Protein AF-A0A7X9IUG0-F1 (afdb_monomer)

Solvent-accessible surface area (backbone atoms only — not comparable to full-atom values): 21467 Å² total; per-residue (Å²): 139,88,91,82,73,76,78,76,61,69,69,62,64,70,71,73,53,84,74,80,65,78,92,46,68,72,55,76,52,72,90,53,29,52,37,42,39,43,79,69,59,22,33,41,36,38,35,35,38,38,34,37,37,37,40,38,34,67,57,62,81,82,68,101,59,100,47,68,44,73,51,79,43,61,74,37,31,37,43,36,42,39,40,31,53,42,72,42,37,34,39,40,40,29,38,37,52,50,54,100,60,75,43,80,61,33,44,34,44,29,39,60,56,80,41,95,48,39,33,46,34,42,37,26,37,70,52,54,42,63,65,73,55,69,53,54,77,93,71,50,83,51,96,54,79,58,60,68,68,43,52,78,69,62,33,24,28,36,36,40,36,41,32,35,35,42,80,89,67,25,33,37,40,33,42,31,46,24,40,29,52,37,43,90,60,78,86,72,46,100,48,61,18,40,32,27,26,42,38,38,26,88,34,60,85,72,43,69,80,39,33,42,31,34,41,35,37,19,39,35,44,28,40,36,38,70,54,50,47,73,42,39,47,52,86,82,70,46,56,43,34,77,45,49,76,24,34,48,50,26,42,36,40,28,43,34,40,35,40,34,37,92,54,34,35,41,40,36,40,38,41,39,38,37,33,28,15,59,82,42,72,46,76,44,72,60,88,93,42,79,32,56,29,50,53,38,41,44,41,34,36,42,22,34,41,42,35,44,35,32,48,92,43,66,45,58,44,100,87,66,48,74,31,33,31,42,35,42,28,38,36,42,36,38,35,38,37,39,37,42,57,36,48,35,52,54,99,89,43,79,45,76,43,77,38,60,66,76,39,34,42,36,36,44,36,42,33,41,34,40,36,38,75,79,38,39,35,44,34,40,35,40,36,41,36,37,37,71,44,64,69,42,48,72,59,37,92,82,60,61,86,80,75,61,82,54,78,48,58,38,41,40,37,36,45,34,40,47,46

Mean predicted aligned error: 9.31 Å

Radius of gyration: 23.96 Å; Cα contacts (8 Å, |Δi|>4): 1110; chains: 1; bounding box: 70×52×68 Å

Sequence (419 aa):
MNRASAVLLSVTLLTAGVARADDRSVTVETDRALSWRATDGSFLWLGAWVLTDFQAFPRTETGYGASWDADFELRAAHGTVRFRWGEWVCGRLDGEFSDAAAELQDAWVEYCGLAPHLHVRAGRFRVPFGLVQQIQTPELKLQEAAMVAGNPRDFRDLGLDLHGSFWFDRVRWAVALVTGSRDIAVDVNDKPDVVGRLTFFPLLGFGPWLEGLHAGGSGGWGEGPTRHGFRGRNAADYTFLAPPTVRGVLWRAAAELEWATPWFRLAAEYQHASWDREGITDNQRIGSAMVGVSDLDPQEIWGWYVELSGHPYGEDDADGTPRDGLELAARFEHLEFGDGDRTVSTADGIEQHGPLVDSWVQAVTAGAAWYFGYGLRLSAAYQALRYGRADLASDHEDGDPDDGERWVHHVFARAQFVY

Foldseek 3Di:
DDPPPPPPPPVVVVVPDPPPPPPWDWDFDDLFWGKTATPLGKIKTKWKKWKKKKKKFADLFDDPDRDIDIDIARPWIKIKIWIDDRQFKIWIWMWTDRDPDIFTQGGKMKGRVPDQFKIKMFFKDFFPADDQLPADCVRDLDNDTAQLVFDNLLRIFGWMKIWHADPVRQKIKMKTWGQLQSGNDDPQFPGTKIKMKMKGQPCCPVDQQRRQWMKMKMKMKDFHHQFFAGFGADSVRDTLDGTDGFTGMKIKMKIKIWGDGLFKIKIKMKMKIKTFHAQDWDQDDDPNDTWTWHRWHIKIKIKMKIKMKGFPDADADPVSHGQWGKMKMKMKMKMWIKRAWIWTQDPVGTDIDGIVPTKMKIKIKIKMWTHHNSQKIKMKMKMKMWIPFPVSNVNPPPDDRPPDTDIIMMIMIMIMGGD

Secondary structure (DSSP, 8-state):
-----SSSSSSTTTTSS-----S---B---SSSEEEE-TTS-EEEEEEEEEEEEEEEE--SSSS---EEEEEEEEEEEEEEEEEETTTEEEEEEEE-SSSS-EEEEEEEEEEEEETTEEEEEEEEE-S--SGGGS-GGG-SSSS--GGG--GGGGEEEEEEEEEEETTTTEEEEEEEE-SSSSS-SSSSSS-EEEEEEEE-TTTTS-TTTTEEEEEEEEEEE---SS----EE-TTS-EEEPPPP--S-EEEEEEEEEEE-SSEEEEEEEEEEEEEEEEEEEEEEETTEEEEEEEEEEEEEEEEEEEEEEEEEEEE-TTS-EEEEEEEEEEEEEEEEEE--EEEEETTEEEEEPPEEEEEEEEEEEEEEEEETTTEEEEEEEEEEEESSGGGSTT-TT--TTS---EEEEEEEEEEEE-

Structure (mmCIF, N/CA/C/O backbone):
data_AF-A0A7X9IUG0-F1
#
_entry.id   AF-A0A7X9IUG0-F1
#
loop_
_atom_site.group_PDB
_atom_site.id
_atom_site.type_symbol
_atom_site.label_atom_id
_atom_site.label_alt_id
_atom_site.label_comp_id
_atom_site.label_asym_id
_atom_site.label_entity_id
_atom_site.label_seq_id
_atom_site.pdbx_PDB_ins_code
_atom_site.Cartn_x
_atom_site.Cartn_y
_atom_site.Cartn_z
_atom_site.occupancy
_atom_site.B_iso_or_equiv
_atom_site.auth_seq_id
_atom_site.auth_comp_id
_atom_site.auth_asym_id
_atom_site.auth_atom_id
_atom_site.pdbx_PDB_model_num
ATOM 1 N N . MET A 1 1 ? -22.287 32.409 -10.005 1.00 33.31 1 MET A N 1
ATOM 2 C CA . MET A 1 1 ? -22.911 32.160 -8.689 1.00 33.31 1 MET A CA 1
ATOM 3 C C . MET A 1 1 ? -23.843 30.963 -8.794 1.00 33.31 1 MET A C 1
ATOM 5 O O . MET A 1 1 ? -24.707 30.953 -9.658 1.00 33.31 1 MET A O 1
ATOM 9 N N . ASN A 1 2 ? -23.628 30.009 -7.886 1.00 31.42 2 ASN A N 1
ATOM 10 C CA . ASN A 1 2 ? -24.550 28.988 -7.372 1.00 31.42 2 ASN A CA 1
ATOM 11 C C . ASN A 1 2 ? -24.809 27.709 -8.192 1.00 31.42 2 ASN A C 1
ATOM 13 O O . ASN A 1 2 ? -25.860 27.523 -8.795 1.00 31.42 2 ASN A O 1
ATOM 17 N N . ARG A 1 3 ? -23.878 26.756 -8.036 1.00 30.77 3 ARG A N 1
ATOM 18 C CA . ARG A 1 3 ? -24.140 25.302 -7.989 1.00 30.77 3 ARG A CA 1
ATOM 19 C C . ARG A 1 3 ? -23.452 24.662 -6.768 1.00 30.77 3 ARG A C 1
ATOM 21 O O . ARG A 1 3 ? -22.799 23.638 -6.881 1.00 30.77 3 ARG A O 1
ATOM 28 N N . ALA A 1 4 ? -23.585 25.292 -5.599 1.00 30.00 4 ALA A N 1
ATOM 29 C CA . ALA A 1 4 ? -22.998 24.823 -4.335 1.00 30.00 4 ALA A CA 1
ATOM 30 C C . ALA A 1 4 ? -24.059 24.411 -3.291 1.00 30.00 4 ALA A C 1
ATOM 32 O O . ALA A 1 4 ? -23.781 24.372 -2.100 1.00 30.00 4 ALA A O 1
ATOM 33 N N . SER A 1 5 ? -25.294 24.117 -3.713 1.00 29.77 5 SER A N 1
ATOM 34 C CA . SER A 1 5 ? -26.416 23.870 -2.786 1.00 29.77 5 SER A CA 1
ATOM 35 C C . SER A 1 5 ? -26.992 22.451 -2.849 1.00 29.77 5 SER A C 1
ATOM 37 O O . SER A 1 5 ? -28.039 22.203 -2.267 1.00 29.77 5 SER A O 1
ATOM 39 N N . ALA A 1 6 ? -26.327 21.510 -3.528 1.00 30.81 6 ALA A N 1
ATOM 40 C CA . ALA A 1 6 ? -26.837 20.143 -3.693 1.00 30.81 6 ALA A CA 1
ATOM 41 C C . ALA A 1 6 ? -26.289 19.125 -2.672 1.00 30.81 6 ALA A C 1
ATOM 43 O O . ALA A 1 6 ? -26.840 18.037 -2.566 1.00 30.81 6 ALA A O 1
ATOM 44 N N . VAL A 1 7 ? -25.257 19.466 -1.889 1.00 31.94 7 VAL A N 1
ATOM 45 C CA . VAL A 1 7 ? -24.633 18.518 -0.938 1.00 31.94 7 VAL A CA 1
ATOM 46 C C . VAL A 1 7 ? -25.237 18.609 0.474 1.00 31.94 7 VAL A C 1
ATOM 48 O O . VAL A 1 7 ? -25.218 17.638 1.218 1.00 31.94 7 VAL A O 1
ATOM 51 N N . LEU A 1 8 ? -25.890 19.720 0.829 1.00 28.58 8 LEU A N 1
ATOM 52 C CA . LEU A 1 8 ? -26.483 19.906 2.164 1.00 28.58 8 LEU A CA 1
ATOM 53 C C . LEU A 1 8 ? -27.949 19.459 2.299 1.00 28.58 8 LEU A C 1
ATOM 55 O O . LEU A 1 8 ? -28.466 19.441 3.412 1.00 28.58 8 LEU A O 1
ATOM 59 N N . LEU A 1 9 ? -28.631 19.076 1.211 1.00 27.20 9 LEU A N 1
ATOM 60 C CA . LEU A 1 9 ? -30.065 18.742 1.260 1.00 27.20 9 LEU A CA 1
ATOM 61 C C . LEU A 1 9 ? -30.375 17.246 1.455 1.00 27.20 9 LEU A C 1
ATOM 63 O O . LEU A 1 9 ? -31.524 16.892 1.709 1.00 27.20 9 LEU A O 1
ATOM 67 N N . SER A 1 10 ? -29.374 16.367 1.374 1.00 30.67 10 SER A N 1
ATOM 68 C CA . SER A 1 10 ? -29.579 14.910 1.455 1.00 30.67 10 SER A CA 1
ATOM 69 C C . SER A 1 10 ? -29.525 14.359 2.885 1.00 30.67 10 SER A C 1
ATOM 71 O O . SER A 1 10 ? -30.037 13.274 3.139 1.00 30.67 10 SER A O 1
ATOM 73 N N . VAL A 1 11 ? -28.964 15.109 3.841 1.00 35.16 11 VAL A N 1
ATOM 74 C CA . VAL A 1 11 ? -28.845 14.667 5.245 1.00 35.16 11 VAL A CA 1
ATOM 75 C C . VAL A 1 11 ? -30.119 14.972 6.048 1.00 35.16 11 VAL A C 1
ATOM 77 O O . VAL A 1 11 ? -30.485 14.224 6.949 1.00 35.16 11 VAL A O 1
ATOM 80 N N . THR A 1 12 ? -30.878 16.010 5.682 1.00 34.19 12 THR A N 1
ATOM 81 C CA . THR A 1 12 ? -32.117 16.385 6.394 1.00 34.19 12 THR A CA 1
ATOM 82 C C . THR A 1 12 ? -33.321 15.506 6.027 1.00 34.19 12 THR A C 1
ATOM 84 O O . THR A 1 12 ? -34.292 15.433 6.776 1.00 34.19 12 THR A O 1
ATOM 87 N N . LEU A 1 13 ? -33.278 14.793 4.897 1.00 30.83 13 LEU A N 1
ATOM 88 C CA . LEU A 1 13 ? -34.379 13.922 4.463 1.00 30.83 13 LEU A CA 1
ATOM 89 C C . LEU A 1 13 ? -34.353 12.522 5.101 1.00 30.83 13 LEU A C 1
ATOM 91 O O . LEU A 1 13 ? -35.375 11.841 5.082 1.00 30.83 13 LEU A O 1
ATOM 95 N N . LEU A 1 14 ? -33.248 12.127 5.742 1.00 35.31 14 LEU A N 1
ATOM 96 C CA . LEU A 1 14 ? -33.167 10.894 6.538 1.00 35.31 14 LEU A CA 1
ATOM 97 C C . LEU A 1 14 ? -33.659 11.064 7.986 1.00 35.31 14 LEU A C 1
ATOM 99 O O . LEU A 1 14 ? -33.952 10.070 8.641 1.00 35.31 14 LEU A O 1
ATOM 103 N N . THR A 1 15 ? -33.820 12.297 8.479 1.00 41.28 15 THR A N 1
ATOM 104 C CA . THR A 1 15 ? -34.295 12.569 9.851 1.00 41.28 15 THR A CA 1
ATOM 105 C C . THR A 1 15 ? -35.774 12.959 9.937 1.00 41.28 15 THR A C 1
ATOM 107 O O . THR A 1 15 ? -36.343 12.949 11.026 1.00 41.28 15 THR A O 1
ATOM 110 N N . ALA A 1 16 ? -36.435 13.256 8.811 1.00 35.69 16 ALA A N 1
ATOM 111 C CA . ALA A 1 16 ? -37.854 13.638 8.782 1.00 35.69 16 ALA A CA 1
ATOM 112 C C . ALA A 1 16 ? -38.827 12.457 8.575 1.00 35.69 16 ALA A C 1
ATOM 114 O O . ALA A 1 16 ? -40.043 12.623 8.689 1.00 35.69 16 ALA A O 1
ATOM 115 N N . GLY A 1 17 ? -38.314 11.258 8.289 1.00 37.06 17 GLY A N 1
ATOM 116 C CA . GLY A 1 17 ? -39.094 10.025 8.291 1.00 37.06 17 GLY A CA 1
ATOM 117 C C . GLY A 1 17 ? -39.041 9.396 9.674 1.00 37.06 17 GLY A C 1
ATOM 118 O O . GLY A 1 17 ? -37.979 8.972 10.109 1.00 37.06 17 GLY A O 1
ATOM 119 N N . VAL A 1 18 ? -40.180 9.344 10.365 1.00 43.16 18 VAL A N 1
ATOM 120 C CA . VAL A 1 18 ? -40.354 8.656 11.649 1.00 43.16 18 VAL A CA 1
ATOM 121 C C . VAL A 1 18 ? -39.809 7.231 11.535 1.00 43.16 18 VAL A C 1
ATOM 123 O O . VAL A 1 18 ? -40.489 6.334 11.036 1.00 43.16 18 VAL A O 1
ATOM 126 N N . ALA A 1 19 ? -38.583 7.016 12.011 1.00 41.38 19 ALA A N 1
ATOM 127 C CA . ALA A 1 19 ? -38.103 5.691 12.336 1.00 41.38 19 ALA A CA 1
ATOM 128 C C . ALA A 1 19 ? -39.001 5.190 13.469 1.00 41.38 19 ALA A C 1
ATOM 130 O O . ALA A 1 19 ? -38.838 5.564 14.631 1.00 41.38 19 ALA A O 1
ATOM 131 N N . ARG A 1 20 ? -39.997 4.363 13.134 1.00 44.31 20 ARG A N 1
ATOM 132 C CA . ARG A 1 20 ? -40.535 3.415 14.106 1.00 44.31 20 ARG A CA 1
ATOM 133 C C . ARG A 1 20 ? -39.400 2.443 14.399 1.00 44.31 20 ARG A C 1
ATOM 135 O O . ARG A 1 20 ? -39.233 1.446 13.706 1.00 44.31 20 ARG A O 1
ATOM 142 N N . ALA A 1 21 ? -38.566 2.819 15.360 1.00 47.53 21 ALA A N 1
ATOM 143 C CA . ALA A 1 21 ? -37.611 1.930 15.981 1.00 47.53 21 ALA A CA 1
ATOM 144 C C . ALA A 1 21 ? -38.420 0.903 16.779 1.00 47.53 21 ALA A C 1
ATOM 146 O O . ALA A 1 21 ? -38.705 1.106 17.956 1.00 47.53 21 ALA A O 1
ATOM 147 N N . ASP A 1 22 ? -38.851 -0.168 16.114 1.00 52.69 22 ASP A N 1
ATOM 148 C CA . ASP A 1 22 ? -39.214 -1.384 16.827 1.00 52.69 22 ASP A CA 1
ATOM 149 C C . ASP A 1 22 ? -37.917 -1.930 17.458 1.00 52.69 22 ASP A C 1
ATOM 151 O O . ASP A 1 22 ? -36.982 -2.345 16.772 1.00 52.69 22 ASP A O 1
ATOM 155 N N . ASP A 1 23 ? -37.845 -1.820 18.785 1.00 44.69 23 ASP A N 1
ATOM 156 C CA . ASP A 1 23 ? -36.951 -2.517 19.725 1.00 44.69 23 ASP A CA 1
ATOM 157 C C . ASP A 1 23 ? -35.418 -2.418 19.572 1.00 44.69 23 ASP A C 1
ATOM 159 O O . ASP A 1 23 ? -34.681 -3.145 20.243 1.00 44.69 23 ASP A O 1
ATOM 163 N N . ARG A 1 24 ? -34.877 -1.505 18.755 1.00 55.19 24 ARG A N 1
ATOM 164 C CA . ARG A 1 24 ? -33.415 -1.351 18.600 1.00 55.19 24 ARG A CA 1
ATOM 165 C C . ARG A 1 24 ? -32.966 0.080 18.870 1.00 55.19 24 ARG A C 1
ATOM 167 O O . ARG A 1 24 ? -33.359 1.001 18.161 1.00 55.19 24 ARG A O 1
ATOM 174 N N . SER A 1 25 ? -32.128 0.271 19.892 1.00 58.19 25 SER A N 1
ATOM 175 C CA . SER A 1 25 ? -31.470 1.556 20.145 1.00 58.19 25 SER A CA 1
ATOM 176 C C . SER A 1 25 ? -30.520 1.875 18.994 1.00 58.19 25 SER A C 1
ATOM 178 O O . SER A 1 25 ? -29.662 1.055 18.667 1.00 58.19 25 SER A O 1
ATOM 180 N N . VAL A 1 26 ? -30.677 3.057 18.404 1.00 60.25 26 VAL A N 1
ATOM 181 C CA . VAL A 1 26 ? -29.846 3.563 17.310 1.00 60.25 26 VAL A CA 1
ATOM 182 C C . VAL A 1 26 ? -29.011 4.727 17.829 1.00 60.25 26 VAL A C 1
ATOM 184 O O . VAL A 1 26 ? -29.572 5.703 18.325 1.00 60.25 26 VAL A O 1
ATOM 187 N N . THR A 1 27 ? -27.690 4.641 17.676 1.00 66.38 27 THR A N 1
ATOM 188 C CA . THR A 1 27 ? -26.772 5.775 17.862 1.00 66.38 27 THR A CA 1
ATOM 189 C C . THR A 1 27 ? -26.334 6.278 16.492 1.00 66.38 27 THR A C 1
ATOM 191 O O . THR A 1 27 ? -25.976 5.467 15.636 1.00 66.38 27 THR A O 1
ATOM 194 N N . VAL A 1 28 ? -26.381 7.597 16.294 1.00 66.06 28 VAL A N 1
ATOM 195 C CA . VAL A 1 28 ? -25.828 8.280 15.121 1.00 66.06 28 VAL A CA 1
ATOM 196 C C . VAL A 1 28 ? -24.681 9.160 15.602 1.00 66.06 28 VAL A C 1
ATOM 198 O O . VAL A 1 28 ? -24.906 10.067 16.400 1.00 66.06 28 VAL A O 1
ATOM 201 N N . GLU A 1 29 ? -23.469 8.881 15.135 1.00 70.06 29 GLU A N 1
ATOM 202 C CA . GLU A 1 29 ? -22.291 9.732 15.342 1.00 70.06 29 GLU A CA 1
ATOM 203 C C . GLU A 1 29 ? -22.017 10.478 14.034 1.00 70.06 29 GLU A C 1
ATOM 205 O O . GLU A 1 29 ? -22.180 9.882 12.969 1.00 70.06 29 GLU A O 1
ATOM 210 N N . THR A 1 30 ? -21.678 11.772 14.112 1.00 63.16 30 THR A N 1
ATOM 211 C CA . THR A 1 30 ? -21.561 12.664 12.938 1.00 63.16 30 THR A CA 1
ATOM 212 C C . THR A 1 30 ? -20.228 13.400 12.822 1.00 63.16 30 THR A C 1
ATOM 214 O O . THR A 1 30 ? -20.029 14.132 11.858 1.00 63.16 30 THR A O 1
ATOM 217 N N . ASP A 1 31 ? -19.327 13.260 13.794 1.00 64.62 31 ASP A N 1
ATOM 218 C CA . ASP A 1 31 ? -18.1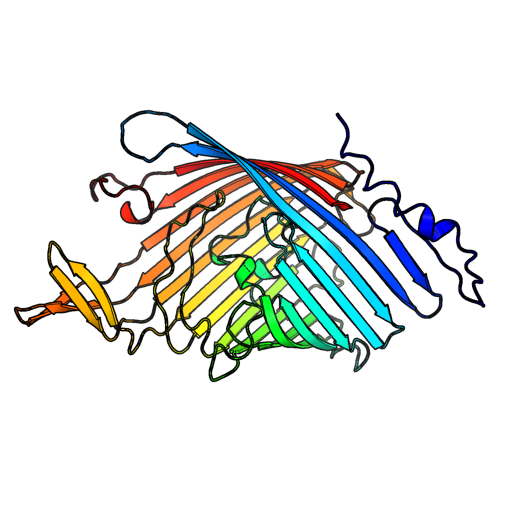66 14.154 13.893 1.00 64.62 31 ASP A CA 1
ATOM 219 C C . ASP A 1 31 ? -17.095 13.864 12.825 1.00 64.62 31 ASP A C 1
ATOM 221 O O . ASP A 1 31 ? -16.371 14.775 12.428 1.00 64.62 31 ASP A O 1
ATOM 225 N N . ARG A 1 32 ? -17.014 12.614 12.341 1.00 69.94 32 ARG A N 1
ATOM 226 C CA . ARG A 1 32 ? -16.059 12.146 11.310 1.00 69.94 32 ARG A CA 1
ATOM 227 C C . ARG A 1 32 ? -16.578 10.963 10.478 1.00 69.94 32 ARG A C 1
ATOM 229 O O . ARG A 1 32 ? -15.781 10.163 10.002 1.00 69.94 32 ARG A O 1
ATOM 236 N N . ALA A 1 33 ? -17.889 10.748 10.469 1.00 80.25 33 ALA A N 1
ATOM 237 C CA . ALA A 1 33 ? -18.576 9.739 9.663 1.00 80.25 33 ALA A CA 1
ATOM 238 C C . ALA A 1 33 ? -20.076 9.871 9.888 1.00 80.25 33 ALA A C 1
ATOM 240 O O . ALA A 1 33 ? -20.492 10.468 10.873 1.00 80.25 33 ALA A O 1
ATOM 241 N N . LEU A 1 34 ? -20.887 9.237 9.046 1.00 88.69 34 LEU A N 1
ATOM 242 C CA . LEU A 1 34 ? -22.257 8.877 9.393 1.00 88.69 34 LEU A CA 1
ATOM 243 C C . LEU A 1 34 ? -22.287 7.393 9.762 1.00 88.69 34 LEU A C 1
ATOM 245 O O . LEU A 1 34 ? -22.091 6.529 8.906 1.00 88.69 34 LEU A O 1
ATOM 249 N N . SER A 1 35 ? -22.548 7.088 11.031 1.00 88.69 35 SER A N 1
ATOM 250 C CA . SER A 1 35 ? -22.667 5.708 11.504 1.00 88.69 35 SER A CA 1
ATOM 251 C C . SER A 1 35 ? -24.069 5.384 12.023 1.00 88.69 35 SER A C 1
ATOM 253 O O . SER A 1 35 ? -24.797 6.236 12.526 1.00 88.69 35 SER A O 1
ATOM 255 N N . TRP A 1 36 ? -24.458 4.123 11.867 1.00 89.19 36 TRP A N 1
ATOM 256 C CA . TRP A 1 36 ? -25.652 3.515 12.439 1.00 89.19 36 TRP A CA 1
ATOM 257 C C . TRP A 1 36 ? -25.237 2.206 13.098 1.00 89.19 36 TRP A C 1
ATOM 259 O O . TRP A 1 36 ? -24.526 1.407 12.488 1.00 89.19 36 TRP A O 1
ATOM 269 N N . ARG A 1 37 ? -25.688 1.960 14.328 1.00 89.12 37 ARG A N 1
ATOM 270 C CA . ARG A 1 37 ? -25.423 0.710 15.051 1.00 89.12 37 ARG A CA 1
ATOM 271 C C . ARG A 1 37 ? -26.692 0.202 15.725 1.00 89.12 37 ARG A C 1
ATOM 273 O O . ARG A 1 37 ? -27.420 0.981 16.334 1.00 89.12 37 ARG A O 1
ATOM 280 N N . ALA A 1 38 ? -26.929 -1.102 15.618 1.00 87.12 38 ALA A N 1
ATOM 281 C CA . ALA A 1 38 ? -28.010 -1.823 16.279 1.00 87.12 38 ALA A CA 1
ATOM 282 C C . ALA A 1 38 ? -27.506 -2.607 17.503 1.00 87.12 38 ALA A C 1
ATOM 284 O O . ALA A 1 38 ? -26.314 -2.872 17.657 1.00 87.12 38 ALA A O 1
ATOM 285 N N . THR A 1 39 ? -28.437 -3.026 18.364 1.00 86.00 39 THR A N 1
ATOM 286 C CA . THR A 1 39 ? -28.158 -3.810 19.583 1.00 86.00 39 THR A CA 1
ATOM 287 C C . THR A 1 39 ? -27.639 -5.223 19.315 1.00 86.00 39 THR A C 1
ATOM 289 O O . THR A 1 39 ? -26.983 -5.796 20.177 1.00 86.00 39 THR A O 1
ATOM 292 N N . ASP A 1 40 ? -27.900 -5.781 18.132 1.00 86.56 40 ASP A N 1
ATOM 293 C CA . ASP A 1 40 ? -27.434 -7.110 17.712 1.00 86.56 40 ASP A CA 1
ATOM 294 C C . ASP A 1 40 ? -26.015 -7.101 17.115 1.00 86.56 40 ASP A C 1
ATOM 296 O O . ASP A 1 40 ? -25.578 -8.094 16.539 1.00 86.56 40 ASP A O 1
ATOM 300 N N . GLY A 1 41 ? -25.301 -5.975 17.220 1.00 86.44 41 GLY A N 1
ATOM 301 C CA . GLY A 1 41 ? -23.951 -5.808 16.683 1.00 86.44 41 GLY A CA 1
ATOM 302 C C . GLY A 1 41 ? -23.900 -5.413 15.206 1.00 86.44 41 GLY A C 1
ATOM 303 O O . GLY A 1 41 ? -22.815 -5.122 14.698 1.00 86.44 41 GLY A O 1
ATOM 304 N N . SER A 1 42 ? -25.044 -5.344 14.515 1.00 91.62 42 SER A N 1
ATOM 305 C CA . SER A 1 42 ? -25.084 -4.830 13.145 1.00 91.62 42 SER A CA 1
ATOM 306 C C . SER A 1 42 ? -24.708 -3.351 13.113 1.00 91.62 42 SER A C 1
ATOM 308 O O . SER A 1 42 ? -25.116 -2.576 13.982 1.00 91.62 42 SER A O 1
ATOM 310 N N . PHE A 1 43 ? -23.953 -2.939 12.097 1.00 92.94 43 PHE A N 1
ATOM 311 C CA . PHE A 1 43 ? -23.642 -1.532 11.882 1.00 92.94 43 PHE A CA 1
ATOM 312 C C . PHE A 1 43 ? -23.529 -1.185 10.400 1.00 92.94 43 PHE A C 1
ATOM 314 O O . PHE A 1 43 ? -23.263 -2.038 9.554 1.00 92.94 43 PHE A O 1
ATOM 321 N N . LEU A 1 44 ? -23.698 0.097 10.112 1.00 94.06 44 LEU A N 1
ATOM 322 C CA . LEU A 1 44 ? -23.397 0.740 8.844 1.00 94.06 44 LEU A CA 1
ATOM 323 C C . LEU A 1 44 ? -22.544 1.964 9.159 1.00 94.06 44 LEU A C 1
ATOM 325 O O . LEU A 1 44 ? -22.818 2.690 10.110 1.00 94.06 44 LEU A O 1
ATOM 329 N N . TRP A 1 45 ? -21.500 2.180 8.381 1.00 93.56 45 TRP A N 1
ATOM 330 C CA . TRP A 1 45 ? -20.603 3.312 8.517 1.00 93.56 45 TRP A CA 1
ATOM 331 C C . TRP A 1 45 ? -20.336 3.881 7.132 1.00 93.56 45 TRP A C 1
ATOM 333 O O . TRP A 1 45 ? -20.018 3.142 6.200 1.00 93.56 45 TRP A O 1
ATOM 343 N N . LEU A 1 46 ? -20.494 5.188 7.011 1.00 94.75 46 LEU A N 1
ATOM 344 C CA . LEU A 1 46 ? -20.253 5.963 5.810 1.00 94.75 46 LEU A CA 1
ATOM 345 C C . LEU A 1 46 ? -19.205 7.007 6.160 1.00 94.75 46 LEU A C 1
ATOM 347 O O . LEU A 1 46 ? -19.422 7.792 7.080 1.00 94.75 46 LEU A O 1
ATOM 351 N N . GLY A 1 47 ? -18.103 7.014 5.431 1.00 93.12 47 GLY A N 1
ATOM 352 C CA . GLY A 1 47 ? -17.072 8.031 5.574 1.00 93.12 47 GLY A CA 1
ATOM 353 C C . GLY A 1 47 ? -16.462 8.377 4.232 1.00 93.12 47 GLY A C 1
ATOM 354 O O . GLY A 1 47 ? -16.791 7.783 3.200 1.00 93.12 47 GLY A O 1
ATOM 355 N N . ALA A 1 48 ? -15.590 9.364 4.247 1.00 94.19 48 ALA A N 1
ATOM 356 C CA . ALA A 1 48 ? -14.929 9.885 3.072 1.00 94.19 48 ALA A CA 1
ATOM 357 C C . ALA A 1 48 ? -13.567 10.456 3.449 1.00 94.19 48 ALA A C 1
ATOM 359 O O . ALA A 1 48 ? -13.305 10.800 4.597 1.00 94.19 48 ALA A O 1
ATOM 360 N N . TRP A 1 49 ? -12.690 10.603 2.472 1.00 94.50 49 TRP A N 1
ATOM 361 C CA . TRP A 1 49 ? -11.482 11.389 2.668 1.00 94.50 49 TRP A CA 1
ATOM 362 C C . TRP A 1 49 ? -11.022 11.997 1.354 1.00 94.50 49 TRP A C 1
ATOM 364 O O . TRP A 1 49 ? -11.306 11.480 0.278 1.00 94.50 49 TRP A O 1
ATOM 374 N N . VAL A 1 50 ? -10.340 13.131 1.447 1.00 96.56 50 VAL A N 1
ATOM 375 C CA . VAL A 1 50 ? -9.858 13.897 0.297 1.00 96.56 50 VAL A CA 1
ATOM 376 C C . VAL A 1 50 ? -8.412 14.289 0.540 1.00 96.56 50 VAL A C 1
ATOM 378 O O . VAL A 1 50 ? -8.083 14.772 1.623 1.00 96.56 50 VAL A O 1
ATOM 381 N N . LEU A 1 51 ? -7.566 14.101 -0.470 1.00 96.12 51 LEU A N 1
ATOM 382 C CA . LEU A 1 51 ? -6.174 14.531 -0.502 1.00 96.12 51 LEU A CA 1
ATOM 383 C C . LEU A 1 51 ? -5.991 15.514 -1.653 1.00 96.12 51 LEU A C 1
ATOM 385 O O . LEU A 1 51 ? -6.317 15.207 -2.799 1.00 96.12 51 LEU A O 1
ATOM 389 N N . THR A 1 52 ? -5.441 16.680 -1.349 1.00 96.94 52 THR A N 1
ATOM 390 C CA . THR A 1 52 ? -5.006 17.649 -2.356 1.00 96.94 52 THR A CA 1
ATOM 391 C C . THR A 1 52 ? -3.528 17.920 -2.183 1.00 96.94 52 THR A C 1
ATOM 393 O O . THR A 1 52 ? -3.101 18.260 -1.072 1.00 96.94 52 THR A O 1
ATOM 396 N N . ASP A 1 53 ? -2.795 17.843 -3.282 1.00 95.56 53 ASP A N 1
ATOM 397 C CA . ASP A 1 53 ? -1.349 17.957 -3.302 1.00 95.56 53 ASP A CA 1
ATOM 398 C C . ASP A 1 53 ? -0.907 19.210 -4.038 1.00 95.56 53 ASP A C 1
ATOM 400 O O . ASP A 1 53 ? -1.511 19.649 -5.016 1.00 95.56 53 ASP A O 1
ATOM 404 N N . PHE A 1 54 ? 0.174 19.775 -3.529 1.00 95.88 54 PHE A N 1
ATOM 405 C CA . PHE A 1 54 ? 1.047 20.694 -4.220 1.00 95.88 54 PHE A CA 1
ATOM 406 C C . PHE A 1 54 ? 2.411 20.025 -4.336 1.00 95.88 54 PHE A C 1
ATOM 408 O O . PHE A 1 54 ? 2.967 19.572 -3.332 1.00 95.88 54 PHE A O 1
ATOM 415 N N . GLN A 1 55 ? 2.969 20.009 -5.537 1.00 92.31 55 GLN A N 1
ATOM 416 C CA . GLN A 1 55 ? 4.301 19.481 -5.797 1.00 92.31 55 GLN A CA 1
ATOM 417 C C . GLN A 1 55 ? 5.129 20.510 -6.552 1.00 92.31 55 GLN A C 1
ATOM 419 O O . GLN A 1 55 ? 4.611 21.207 -7.417 1.00 92.31 55 GLN A O 1
ATOM 424 N N . ALA A 1 56 ? 6.413 20.604 -6.219 1.00 91.19 56 ALA A N 1
ATOM 425 C CA . ALA A 1 56 ? 7.381 21.414 -6.939 1.00 91.19 56 ALA A CA 1
ATOM 426 C C . ALA A 1 56 ? 8.646 20.593 -7.198 1.00 91.19 56 ALA A C 1
ATOM 428 O O . ALA A 1 56 ? 9.197 19.980 -6.277 1.00 91.19 56 ALA A O 1
ATOM 429 N N . PHE A 1 57 ? 9.110 20.596 -8.444 1.00 86.00 57 PHE A N 1
ATOM 430 C CA . PHE A 1 57 ? 10.247 19.801 -8.906 1.00 86.00 57 PHE A CA 1
ATOM 431 C C . PHE A 1 57 ? 11.014 20.546 -10.014 1.00 86.00 57 PHE A C 1
ATOM 433 O O . PHE A 1 57 ? 10.456 21.430 -10.667 1.00 86.00 57 PHE A O 1
ATOM 440 N N . PRO A 1 58 ? 12.316 20.277 -10.208 1.00 78.88 58 PRO A N 1
ATOM 441 C CA . PRO A 1 58 ? 13.100 20.911 -11.260 1.00 78.88 58 PRO A CA 1
ATOM 442 C C . PRO A 1 58 ? 12.575 20.513 -12.644 1.00 78.88 58 PRO A C 1
ATOM 444 O O . PRO A 1 58 ? 12.317 19.339 -12.892 1.00 78.88 58 PRO A O 1
ATOM 447 N N . ARG A 1 59 ? 12.469 21.490 -13.550 1.00 69.00 59 ARG A N 1
ATOM 448 C CA . ARG A 1 59 ? 12.107 21.256 -14.953 1.00 69.00 59 ARG A CA 1
ATOM 449 C C . ARG A 1 59 ? 13.265 20.566 -15.681 1.00 69.00 59 ARG A C 1
ATOM 451 O O . ARG A 1 59 ? 14.377 21.095 -15.696 1.00 69.00 59 ARG A O 1
ATOM 458 N N . THR A 1 60 ? 13.003 19.419 -16.299 1.00 59.78 60 THR A N 1
ATOM 459 C CA . THR A 1 60 ? 14.001 18.567 -16.980 1.00 59.78 60 THR A CA 1
ATOM 460 C C . THR A 1 60 ? 13.941 18.639 -18.508 1.00 59.78 60 THR A C 1
ATOM 462 O O . THR A 1 60 ? 14.908 18.266 -19.171 1.00 59.78 60 THR A O 1
ATOM 465 N N . GLU A 1 61 ? 12.871 19.199 -19.078 1.00 48.28 61 GLU A N 1
ATOM 466 C CA . GLU A 1 61 ? 12.692 19.340 -20.525 1.00 48.28 61 GLU A CA 1
ATOM 467 C C . GLU A 1 61 ? 13.590 20.453 -21.110 1.00 48.28 61 GLU A C 1
ATOM 469 O O . GLU A 1 61 ? 13.228 21.628 -21.170 1.00 48.28 61 GLU A O 1
ATOM 474 N N . THR A 1 62 ? 14.771 20.082 -21.608 1.00 43.19 62 THR A N 1
ATOM 475 C CA . THR A 1 62 ? 15.563 20.843 -22.599 1.00 43.19 62 THR A CA 1
ATOM 476 C C . THR A 1 62 ? 15.969 22.281 -22.222 1.00 43.19 62 THR A C 1
ATOM 478 O O . THR A 1 62 ? 15.432 23.272 -22.715 1.00 43.19 62 THR A O 1
ATOM 481 N N . GLY A 1 63 ? 17.034 22.423 -21.433 1.00 37.16 63 GLY A N 1
ATOM 482 C CA . GLY A 1 63 ? 17.818 23.660 -21.415 1.00 37.16 63 GLY A CA 1
ATOM 483 C C . GLY A 1 63 ? 18.299 24.064 -20.034 1.00 37.16 63 GLY A C 1
ATOM 484 O O . GLY A 1 63 ? 17.521 24.199 -19.099 1.00 37.16 63 GLY A O 1
ATOM 485 N N . TYR A 1 64 ? 19.605 24.303 -19.939 1.00 37.28 64 TYR A N 1
ATOM 486 C CA . TYR A 1 64 ? 20.293 24.865 -18.782 1.00 37.28 64 TYR A CA 1
ATOM 487 C C . TYR A 1 64 ? 19.547 26.079 -18.195 1.00 37.28 64 TYR A C 1
ATOM 489 O O . TYR A 1 64 ? 19.716 27.215 -18.638 1.00 37.28 64 TYR A O 1
ATOM 497 N N . GLY A 1 65 ? 18.744 25.830 -17.162 1.00 47.97 65 GLY A N 1
ATOM 498 C CA . GLY A 1 65 ? 18.040 26.832 -16.379 1.00 47.97 65 GLY A CA 1
ATOM 499 C C . GLY A 1 65 ? 17.541 26.219 -15.074 1.00 47.97 65 GLY A C 1
ATOM 500 O O . GLY A 1 65 ? 16.934 25.157 -15.073 1.00 47.97 65 GLY A O 1
ATOM 501 N N . ALA A 1 66 ? 17.797 26.886 -13.948 1.00 58.56 66 ALA A N 1
ATOM 502 C CA . ALA A 1 66 ? 17.298 26.495 -12.628 1.00 58.56 66 ALA A CA 1
ATOM 503 C C . ALA A 1 66 ? 15.802 26.842 -12.467 1.00 58.56 66 ALA A C 1
ATOM 505 O O . ALA A 1 66 ? 15.425 27.586 -11.560 1.00 58.56 66 ALA A O 1
ATOM 506 N N . SER A 1 67 ? 14.953 26.388 -13.390 1.00 71.44 67 SER A N 1
ATOM 507 C CA . SER A 1 67 ? 13.501 26.565 -13.308 1.00 71.44 67 SER A CA 1
ATOM 508 C C . SER A 1 67 ? 12.847 25.379 -12.607 1.00 71.44 67 SER A C 1
ATOM 510 O O . SER A 1 67 ? 13.243 24.234 -12.806 1.00 71.44 67 SER A O 1
ATOM 512 N N . TRP A 1 68 ? 11.838 25.675 -11.795 1.00 82.25 68 TRP A N 1
ATOM 513 C CA . TRP A 1 68 ? 10.997 24.691 -11.123 1.00 82.25 68 TRP A CA 1
ATOM 514 C C . TRP A 1 68 ? 9.632 24.671 -11.803 1.00 82.25 68 TRP A C 1
ATOM 516 O O . TRP A 1 68 ? 9.079 25.741 -12.071 1.00 82.25 68 TRP A O 1
ATOM 526 N N . ASP A 1 69 ? 9.103 23.480 -12.047 1.00 84.62 69 ASP A N 1
ATOM 527 C CA . ASP A 1 69 ? 7.686 23.277 -12.317 1.00 84.62 69 ASP A CA 1
ATOM 528 C C . ASP A 1 69 ? 6.945 23.067 -10.996 1.00 84.62 69 ASP A C 1
ATOM 530 O O . ASP A 1 69 ? 7.533 22.703 -9.969 1.00 84.62 69 ASP A O 1
ATOM 534 N N . ALA A 1 70 ? 5.654 23.385 -11.007 1.00 89.81 70 ALA A N 1
ATOM 535 C CA . ALA A 1 70 ? 4.801 23.216 -9.851 1.00 89.81 70 ALA A CA 1
ATOM 536 C C . ALA A 1 70 ? 3.386 22.840 -10.275 1.00 89.81 70 ALA A C 1
ATOM 538 O O . ALA A 1 70 ? 2.780 23.544 -11.086 1.00 89.81 70 ALA A O 1
ATOM 539 N N . ASP A 1 71 ? 2.852 21.796 -9.649 1.00 89.88 71 ASP A N 1
ATOM 540 C CA . ASP A 1 71 ? 1.516 21.283 -9.926 1.00 89.88 71 ASP A CA 1
ATOM 541 C C . ASP A 1 71 ? 0.652 21.289 -8.671 1.00 89.88 71 ASP A C 1
ATOM 543 O O . ASP A 1 71 ? 1.133 21.163 -7.541 1.00 89.88 71 ASP A O 1
ATOM 547 N N . PHE A 1 72 ? -0.650 21.420 -8.902 1.00 93.19 72 PHE A N 1
ATOM 548 C CA . PHE A 1 72 ? -1.686 21.237 -7.898 1.00 93.19 72 PHE A CA 1
ATOM 549 C C . PHE A 1 72 ? -2.643 20.155 -8.388 1.00 93.19 72 PHE A C 1
ATOM 551 O O . PHE A 1 72 ? -3.211 20.282 -9.473 1.00 93.19 72 PHE A O 1
ATOM 558 N N . GLU A 1 73 ? -2.857 19.126 -7.577 1.00 92.25 73 GLU A N 1
ATOM 559 C CA . GLU A 1 73 ? -3.655 17.957 -7.946 1.00 92.25 73 GLU A CA 1
ATOM 560 C C . GLU A 1 73 ? -4.658 17.606 -6.843 1.00 92.25 73 GLU A C 1
ATOM 562 O O . GLU A 1 73 ? -4.366 17.684 -5.647 1.00 92.25 73 GLU A O 1
ATOM 567 N N . LEU A 1 74 ? -5.857 17.177 -7.244 1.00 94.38 74 LEU A N 1
ATOM 568 C CA . LEU A 1 74 ? -6.719 16.378 -6.379 1.00 94.38 74 LEU A CA 1
ATOM 569 C C . LEU A 1 74 ? -6.191 14.941 -6.409 1.00 94.38 74 LEU A C 1
ATOM 571 O O . LEU A 1 74 ? -6.602 14.158 -7.257 1.00 94.38 74 LEU A O 1
ATOM 575 N N . ARG A 1 75 ? -5.263 14.617 -5.505 1.00 92.00 75 ARG A N 1
ATOM 576 C CA . ARG A 1 75 ? -4.571 13.321 -5.492 1.00 92.00 75 ARG A CA 1
ATOM 577 C C . ARG A 1 75 ? -5.539 12.155 -5.308 1.0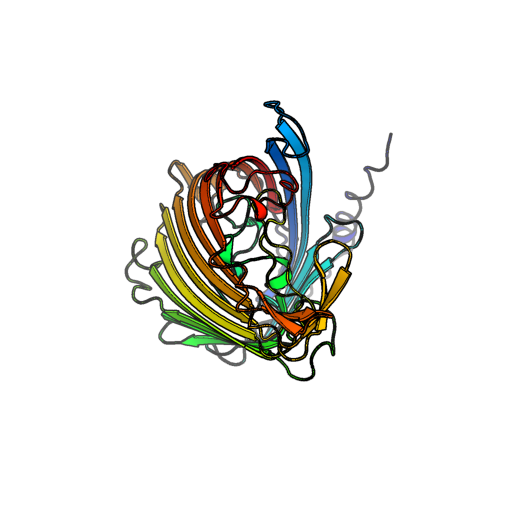0 92.00 75 ARG A C 1
ATOM 579 O O . ARG A 1 75 ? -5.370 11.099 -5.907 1.00 92.00 75 ARG A O 1
ATOM 586 N N . ALA A 1 76 ? -6.535 12.345 -4.448 1.00 93.44 76 ALA A N 1
ATOM 587 C CA . ALA A 1 76 ? -7.517 11.322 -4.126 1.00 93.44 76 ALA A CA 1
ATOM 588 C C . ALA A 1 76 ? -8.774 11.941 -3.504 1.00 93.44 76 ALA A C 1
ATOM 590 O O . ALA A 1 76 ? -8.704 12.904 -2.737 1.00 93.44 76 ALA A O 1
ATOM 591 N N . ALA A 1 77 ? -9.928 11.366 -3.803 1.00 96.06 77 ALA A N 1
ATOM 592 C CA . ALA A 1 77 ? -11.217 11.698 -3.224 1.00 96.06 77 ALA A CA 1
ATOM 593 C C . ALA A 1 77 ? -12.024 10.409 -3.069 1.00 96.06 77 ALA A C 1
ATOM 595 O O . ALA A 1 77 ? -12.643 9.929 -4.010 1.00 96.06 77 ALA A O 1
ATOM 596 N N . HIS A 1 78 ? -12.044 9.853 -1.865 1.00 95.25 78 HIS A N 1
ATOM 597 C CA . HIS A 1 78 ? -12.662 8.566 -1.593 1.00 95.25 78 H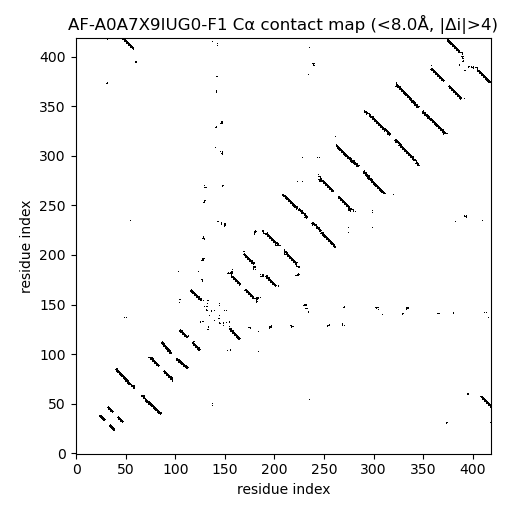IS A CA 1
ATOM 598 C C . HIS A 1 78 ? -13.983 8.685 -0.846 1.00 95.25 78 HIS A C 1
ATOM 600 O O . HIS A 1 78 ? -14.142 9.511 0.054 1.00 95.25 78 HIS A O 1
ATOM 606 N N . GLY A 1 79 ? -14.901 7.776 -1.167 1.00 96.06 79 GLY A N 1
ATOM 607 C CA . GLY A 1 79 ? -16.095 7.491 -0.381 1.00 96.06 79 GLY A CA 1
ATOM 608 C C . GLY A 1 79 ? -16.126 6.021 0.017 1.00 96.06 79 GLY A C 1
ATOM 609 O O . GLY A 1 79 ? -15.983 5.140 -0.830 1.00 96.06 79 GLY A O 1
ATOM 610 N N . THR A 1 80 ? -16.354 5.747 1.297 1.00 96.06 80 THR A N 1
ATOM 611 C CA . THR A 1 80 ? -16.318 4.396 1.852 1.00 96.06 80 THR A CA 1
ATOM 612 C C . THR A 1 80 ? -17.629 4.067 2.563 1.00 96.06 80 THR A C 1
ATOM 614 O O . THR A 1 80 ? -18.093 4.797 3.438 1.00 96.06 80 THR A O 1
ATOM 617 N N . VAL A 1 81 ? -18.180 2.897 2.252 1.00 97.06 81 VAL A N 1
ATOM 618 C CA . VAL A 1 81 ? -19.255 2.241 2.997 1.00 97.06 81 VAL A CA 1
ATOM 619 C C . VAL A 1 81 ? -18.682 1.006 3.677 1.00 97.06 81 VAL A C 1
ATOM 621 O O . VAL A 1 81 ? -18.111 0.138 3.022 1.00 97.06 81 VAL A O 1
ATOM 624 N N . ARG A 1 82 ? -18.858 0.889 4.989 1.00 96.38 82 ARG A N 1
ATOM 625 C CA . ARG A 1 82 ? -18.579 -0.332 5.752 1.00 96.38 82 ARG A CA 1
ATOM 626 C C . ARG A 1 82 ? -19.861 -0.813 6.396 1.00 96.38 82 ARG A C 1
ATOM 628 O O . ARG A 1 82 ? -20.630 -0.006 6.910 1.00 96.38 82 ARG A O 1
ATOM 635 N N . PHE A 1 83 ? -20.083 -2.116 6.407 1.00 95.38 83 PHE A N 1
ATOM 636 C CA . PHE A 1 83 ? -21.241 -2.682 7.082 1.00 95.38 83 PHE A CA 1
ATOM 637 C C . PHE A 1 83 ? -20.903 -3.985 7.788 1.00 95.38 83 PHE A C 1
ATOM 639 O O . PHE A 1 83 ? -19.965 -4.697 7.424 1.00 95.38 83 PHE A O 1
ATOM 646 N N . ARG A 1 84 ? -21.711 -4.302 8.795 1.00 94.50 84 ARG A N 1
ATOM 647 C CA . ARG A 1 84 ? -21.747 -5.596 9.463 1.00 94.50 84 ARG A CA 1
ATOM 648 C C . ARG A 1 84 ? -23.189 -5.970 9.757 1.00 94.50 84 ARG A C 1
ATOM 650 O O . ARG A 1 84 ? -23.965 -5.134 10.213 1.00 94.50 84 ARG A O 1
ATOM 657 N N . TRP A 1 85 ? -23.527 -7.226 9.517 1.00 92.31 85 TRP A N 1
ATOM 658 C CA . TRP A 1 85 ? -24.812 -7.823 9.837 1.00 92.31 85 TRP A CA 1
ATOM 659 C C . TRP A 1 85 ? -24.615 -8.880 10.925 1.00 92.31 85 TRP A C 1
ATOM 661 O O . TRP A 1 85 ? -24.122 -9.983 10.662 1.00 92.31 85 TRP A O 1
ATOM 671 N N . GLY A 1 86 ? -24.993 -8.534 12.157 1.00 88.25 86 GLY A N 1
ATOM 672 C CA . GLY A 1 86 ? -24.751 -9.349 13.346 1.00 88.25 86 GLY A CA 1
ATOM 673 C C . GLY A 1 86 ? -23.276 -9.728 13.515 1.00 88.25 86 GLY A C 1
ATOM 674 O O . GLY A 1 86 ? -22.370 -8.931 13.281 1.00 88.25 86 GLY A O 1
ATOM 675 N N . GLU A 1 87 ? -23.008 -10.976 13.889 1.00 86.94 87 GLU A N 1
ATOM 676 C CA . GLU A 1 87 ? -21.635 -11.472 14.054 1.00 86.94 87 GLU A CA 1
ATOM 677 C C . GLU A 1 87 ? -21.046 -12.069 12.767 1.00 86.94 87 GLU A C 1
ATOM 679 O O . GLU A 1 87 ? -19.832 -12.240 12.676 1.00 86.94 87 GLU A O 1
ATOM 684 N N . TRP A 1 88 ? -21.884 -12.330 11.760 1.00 89.06 88 TRP A N 1
ATOM 685 C CA . TRP A 1 88 ? -21.585 -13.282 10.689 1.00 89.06 88 TRP A CA 1
ATOM 686 C C . TRP A 1 88 ? -21.030 -12.665 9.421 1.00 89.06 88 TRP A C 1
ATOM 688 O O . TRP A 1 88 ? -20.165 -13.267 8.798 1.00 89.06 88 TRP A O 1
ATOM 698 N N . VAL A 1 89 ? -21.552 -11.512 9.005 1.00 94.19 89 VAL A N 1
ATOM 699 C CA . VAL A 1 89 ? -21.236 -10.941 7.693 1.00 94.19 89 VAL A CA 1
ATOM 700 C C . VAL A 1 89 ? -20.763 -9.515 7.861 1.00 94.19 89 VAL A C 1
ATOM 702 O O . VAL A 1 89 ? -21.413 -8.719 8.534 1.00 94.19 89 VAL A O 1
ATOM 705 N N . CYS A 1 90 ? -19.650 -9.184 7.231 1.00 95.38 90 CYS A N 1
ATOM 706 C CA . CYS A 1 90 ? -19.119 -7.836 7.165 1.00 95.38 90 CYS A CA 1
ATOM 707 C C . CYS A 1 90 ? -18.700 -7.519 5.728 1.00 95.38 90 CYS A C 1
ATOM 709 O O . CYS A 1 90 ? -18.533 -8.417 4.907 1.00 95.38 90 CYS A O 1
ATOM 711 N N . GLY A 1 91 ? -18.609 -6.244 5.377 1.00 96.75 91 GLY A N 1
ATOM 712 C CA . GLY A 1 91 ? -18.266 -5.854 4.017 1.00 96.75 91 GLY A CA 1
ATOM 713 C C . GLY A 1 91 ? -17.817 -4.411 3.907 1.00 96.75 91 GLY A C 1
ATOM 714 O O . GLY A 1 91 ? -18.033 -3.594 4.812 1.00 96.75 91 GLY A O 1
ATOM 715 N N . ARG A 1 92 ? -17.185 -4.112 2.773 1.00 97.31 92 ARG A N 1
ATOM 716 C CA . ARG A 1 92 ? -16.696 -2.781 2.422 1.00 97.31 92 ARG A CA 1
ATOM 717 C C . ARG A 1 92 ? -16.951 -2.502 0.947 1.00 97.31 92 ARG A C 1
ATOM 719 O O . ARG A 1 92 ? -16.730 -3.365 0.102 1.00 97.31 92 ARG A O 1
ATOM 726 N N . LEU A 1 93 ? -17.373 -1.276 0.672 1.00 97.31 93 LEU A N 1
ATOM 727 C CA . LEU A 1 93 ? -17.415 -0.671 -0.650 1.00 97.31 93 LEU A CA 1
ATOM 728 C C . LEU A 1 93 ? -16.626 0.636 -0.591 1.00 97.31 93 LEU A C 1
ATOM 730 O O . LEU A 1 93 ? -16.846 1.436 0.314 1.00 97.31 93 LEU A O 1
ATOM 734 N N . ASP A 1 94 ? -15.708 0.849 -1.518 1.00 95.44 94 ASP A N 1
ATOM 735 C CA . ASP A 1 94 ? -14.806 1.994 -1.533 1.00 95.44 94 ASP A CA 1
ATOM 736 C C . ASP A 1 94 ? -14.629 2.483 -2.971 1.00 95.44 94 ASP A C 1
ATOM 738 O O . ASP A 1 94 ? -14.210 1.713 -3.839 1.00 95.44 94 ASP A O 1
ATOM 742 N N . GLY A 1 95 ? -15.010 3.732 -3.226 1.00 94.81 95 GLY A N 1
ATOM 743 C CA . GLY A 1 95 ? -14.903 4.373 -4.534 1.00 94.81 95 GLY A CA 1
ATOM 744 C C . GLY A 1 95 ? -13.947 5.557 -4.488 1.00 94.81 95 GLY A C 1
ATOM 745 O O . GLY A 1 95 ? -13.997 6.334 -3.539 1.00 94.81 95 GLY A O 1
ATOM 746 N N . GLU A 1 96 ? -13.125 5.691 -5.523 1.00 92.94 96 GLU A N 1
ATOM 747 C CA . GLU A 1 96 ? -12.240 6.828 -5.795 1.00 92.94 96 GLU A CA 1
ATOM 748 C C . GLU A 1 96 ? -12.880 7.725 -6.868 1.00 92.94 96 GLU A C 1
ATOM 750 O O . GLU A 1 96 ? -13.443 7.234 -7.849 1.00 92.94 96 GLU A O 1
ATOM 755 N N . PHE A 1 97 ? -12.818 9.038 -6.663 1.00 95.12 97 PHE A N 1
ATOM 756 C CA . PHE A 1 97 ? -13.507 10.078 -7.425 1.00 95.12 97 PHE A CA 1
ATOM 757 C C . PHE A 1 97 ? -12.579 11.239 -7.837 1.00 95.12 97 PHE A C 1
ATOM 759 O O . PHE A 1 97 ? -13.080 12.291 -8.241 1.00 95.12 97 PHE A O 1
ATOM 766 N N . SER A 1 98 ? -11.255 11.095 -7.709 1.00 91.19 98 SER A N 1
ATOM 767 C CA . SER A 1 98 ? -10.278 12.105 -8.146 1.00 91.19 98 SER A CA 1
ATOM 768 C C . SER A 1 98 ? -10.220 12.281 -9.666 1.00 91.19 98 SER A C 1
ATOM 770 O O . SER A 1 98 ? -10.028 13.397 -10.148 1.00 91.19 98 SER A O 1
ATOM 772 N N . ASP A 1 99 ? -10.455 11.202 -10.414 1.00 87.75 99 ASP A N 1
ATOM 773 C CA . ASP A 1 99 ? -10.477 11.183 -11.876 1.00 87.75 99 ASP A CA 1
ATOM 774 C C . ASP A 1 99 ? -11.883 11.448 -12.457 1.00 87.75 99 ASP A C 1
ATOM 776 O O . ASP A 1 99 ? -12.911 11.406 -11.779 1.00 87.75 99 ASP A O 1
ATOM 780 N N . ALA A 1 100 ? -11.954 11.695 -13.772 1.00 84.38 100 ALA A N 1
ATOM 781 C CA . ALA A 1 100 ? -13.218 11.949 -14.477 1.00 84.38 100 ALA A CA 1
ATOM 782 C C . ALA A 1 100 ? -14.215 10.772 -14.420 1.00 84.38 100 ALA A C 1
ATOM 784 O O . ALA A 1 100 ? -15.420 10.971 -14.596 1.00 84.38 100 ALA A O 1
ATOM 785 N N . ALA A 1 101 ? -13.717 9.554 -14.201 1.00 88.12 101 ALA A N 1
ATOM 786 C CA . ALA A 1 101 ? -14.513 8.355 -13.994 1.00 88.12 101 ALA A CA 1
ATOM 787 C C . ALA A 1 101 ? -14.248 7.811 -12.589 1.00 88.12 101 ALA A C 1
ATOM 789 O O . ALA A 1 101 ? -13.098 7.688 -12.182 1.00 88.12 101 ALA A O 1
ATOM 790 N N . ALA A 1 102 ? -15.317 7.459 -11.874 1.00 89.81 102 ALA A N 1
ATOM 791 C CA . ALA A 1 102 ? -15.189 6.841 -10.563 1.00 89.81 102 ALA A CA 1
ATOM 792 C C . ALA A 1 102 ? -14.585 5.434 -10.688 1.00 89.81 102 ALA A C 1
ATOM 794 O O . ALA A 1 102 ? -15.059 4.629 -11.496 1.00 89.81 102 ALA A O 1
ATOM 795 N N . GLU A 1 103 ? -13.580 5.131 -9.869 1.00 90.62 103 GLU A N 1
ATOM 796 C CA . GLU A 1 103 ? -12.918 3.826 -9.829 1.00 90.62 103 GLU A CA 1
ATOM 797 C C . GLU A 1 103 ? -13.327 3.063 -8.564 1.00 90.62 103 GLU A C 1
ATOM 799 O O . GLU A 1 103 ? -13.380 3.617 -7.465 1.00 90.62 103 GLU A O 1
ATOM 804 N N . LEU A 1 104 ? -13.616 1.770 -8.709 1.00 91.88 104 LEU A N 1
ATOM 805 C CA . LEU A 1 104 ? -13.935 0.899 -7.584 1.00 91.88 104 LEU A CA 1
ATOM 806 C C . LEU A 1 104 ? -12.646 0.347 -6.973 1.00 91.88 104 LEU A C 1
ATOM 808 O O . LEU A 1 104 ? -11.993 -0.524 -7.551 1.00 91.88 104 LEU A O 1
ATOM 812 N N . GLN A 1 105 ? -12.298 0.830 -5.785 1.00 92.31 105 GLN A N 1
ATOM 813 C CA . GLN A 1 105 ? -11.097 0.397 -5.083 1.00 92.31 105 GLN A CA 1
ATOM 814 C C . GLN A 1 105 ? -11.358 -0.918 -4.358 1.00 92.31 105 GLN A C 1
ATOM 816 O O . GLN A 1 105 ? -10.817 -1.947 -4.744 1.00 92.31 105 GLN A O 1
ATOM 821 N N . ASP A 1 106 ? -12.238 -0.921 -3.359 1.00 95.06 106 ASP A N 1
ATOM 822 C CA . ASP A 1 106 ? -12.579 -2.116 -2.585 1.00 95.06 106 ASP A CA 1
ATOM 823 C C . ASP A 1 106 ? -14.073 -2.434 -2.727 1.00 95.06 106 ASP A C 1
ATOM 825 O O . ASP A 1 106 ? -14.924 -1.552 -2.637 1.00 95.06 106 ASP A O 1
ATOM 829 N N . ALA A 1 107 ? -14.409 -3.702 -2.942 1.00 96.94 107 ALA A N 1
ATOM 830 C CA . ALA A 1 107 ? -15.784 -4.178 -3.033 1.00 96.94 107 ALA A CA 1
ATOM 831 C C . ALA A 1 107 ? -15.839 -5.647 -2.638 1.00 96.94 107 ALA A C 1
ATOM 833 O O . ALA A 1 107 ? -15.698 -6.535 -3.480 1.00 96.94 107 ALA A O 1
ATOM 834 N N . TRP A 1 108 ? -16.011 -5.906 -1.348 1.00 97.62 108 TRP A N 1
ATOM 835 C CA . TRP A 1 108 ? -15.949 -7.260 -0.818 1.00 97.62 108 TRP A CA 1
ATOM 836 C C . TRP A 1 108 ? -16.954 -7.503 0.300 1.00 97.62 108 TRP A C 1
ATOM 838 O O . TRP A 1 108 ? -17.389 -6.592 1.010 1.00 97.62 108 TRP A O 1
ATOM 848 N N . VAL A 1 109 ? -17.291 -8.781 0.451 1.00 97.88 109 VAL A N 1
ATOM 849 C CA . VAL A 1 109 ? -18.071 -9.329 1.558 1.00 97.88 109 VAL A CA 1
ATOM 850 C C . VAL A 1 109 ? -17.236 -10.410 2.223 1.00 97.88 109 VAL A C 1
ATOM 852 O O . VAL A 1 109 ? -16.530 -11.169 1.564 1.00 97.88 109 VAL A O 1
ATOM 855 N N . GLU A 1 110 ? -17.312 -10.471 3.539 1.00 96.94 110 GLU A N 1
ATOM 856 C CA . GLU A 1 110 ? -16.602 -11.419 4.371 1.00 96.94 110 GLU A CA 1
ATOM 857 C C . GLU A 1 110 ? -17.583 -12.143 5.286 1.00 96.94 110 GLU A C 1
ATOM 859 O O . GLU A 1 110 ? -18.519 -11.546 5.827 1.00 96.94 110 GLU A O 1
ATOM 864 N N . TYR A 1 111 ? -17.356 -13.440 5.459 1.00 95.31 111 TYR A N 1
ATOM 865 C CA . TYR A 1 111 ? -17.970 -14.226 6.511 1.00 95.31 111 TYR A CA 1
ATOM 866 C C . TYR A 1 111 ? -17.040 -14.244 7.729 1.00 95.31 111 TYR A C 1
ATOM 868 O O . TYR A 1 111 ? -16.011 -14.919 7.741 1.00 95.31 111 TYR A O 1
ATOM 876 N N . CYS A 1 112 ? -17.416 -13.476 8.747 1.00 82.88 112 CYS A N 1
ATOM 877 C CA . CYS A 1 112 ? -16.568 -13.055 9.865 1.00 82.88 112 CYS A CA 1
ATOM 878 C C . CYS A 1 112 ? -16.762 -13.951 11.109 1.00 82.88 112 CYS A C 1
ATOM 880 O O . CYS A 1 112 ? -16.207 -13.668 12.167 1.00 82.88 112 CYS A O 1
ATOM 882 N N . GLY A 1 113 ? -17.570 -15.018 10.990 1.00 72.81 113 GLY A N 1
ATOM 883 C CA . GLY A 1 113 ? -17.997 -15.879 12.100 1.00 72.81 113 GLY A CA 1
ATOM 884 C C . GLY A 1 113 ? -17.766 -17.383 11.904 1.00 72.81 113 GLY A C 1
ATOM 885 O O . GLY A 1 113 ? -18.410 -18.173 12.587 1.00 72.81 113 GLY A O 1
ATOM 886 N N . LEU A 1 114 ? -16.906 -17.822 10.972 1.00 76.81 114 LEU A N 1
ATOM 887 C CA . LEU A 1 114 ? -16.645 -19.263 10.790 1.00 76.81 114 LEU A CA 1
ATOM 888 C C . LEU A 1 114 ? -15.888 -19.848 11.991 1.00 76.81 114 LEU A C 1
ATOM 890 O O . LEU A 1 114 ? -16.254 -20.895 12.519 1.00 76.81 114 LEU A O 1
ATOM 894 N N . ALA A 1 115 ? -14.844 -19.144 12.421 1.00 80.44 115 ALA A N 1
ATOM 895 C CA . ALA A 1 115 ? -14.110 -19.350 13.660 1.00 80.44 115 ALA A CA 1
ATOM 896 C C . ALA A 1 115 ? -13.328 -18.061 13.973 1.00 80.44 115 ALA A C 1
ATOM 898 O O . ALA A 1 115 ? -13.018 -17.321 13.042 1.00 80.44 115 ALA A O 1
ATOM 899 N N . PRO A 1 116 ? -12.898 -17.820 15.226 1.00 73.88 116 PRO A N 1
ATOM 900 C CA . PRO A 1 116 ? -12.033 -16.676 15.555 1.00 73.88 116 PRO A CA 1
ATOM 901 C C . PRO A 1 116 ? -10.711 -16.632 14.768 1.00 73.88 116 PRO A C 1
ATOM 903 O O . PRO A 1 116 ? -10.019 -15.624 14.760 1.00 73.88 116 PRO A O 1
ATOM 906 N N . HIS A 1 117 ? -10.338 -17.752 14.147 1.00 87.38 117 HIS A N 1
ATOM 907 C CA . HIS A 1 117 ? -9.058 -17.970 13.480 1.00 87.38 117 HIS A CA 1
ATOM 908 C C . HIS A 1 117 ? -9.190 -18.134 11.960 1.00 87.38 117 HIS A C 1
ATOM 910 O O . HIS A 1 117 ? -8.191 -18.423 11.301 1.00 87.38 117 HIS A O 1
ATOM 916 N N . LEU A 1 118 ? -10.409 -18.017 11.414 1.00 92.56 118 LEU A N 1
ATOM 917 C CA . LEU A 1 118 ? -10.676 -18.242 9.997 1.00 92.56 118 LEU A CA 1
ATOM 918 C C . LEU A 1 118 ? -11.845 -17.387 9.500 1.00 92.56 118 LEU A C 1
ATOM 920 O O . LEU A 1 118 ? -12.998 -17.582 9.888 1.00 92.56 118 LEU A O 1
ATOM 924 N N . HIS A 1 119 ? -11.513 -16.500 8.576 1.00 95.12 119 HIS A N 1
ATOM 925 C CA . HIS A 1 119 ? -12.394 -15.598 7.861 1.00 95.12 119 HIS A CA 1
ATOM 926 C C . HIS A 1 119 ? -12.328 -15.924 6.374 1.00 95.12 119 HIS A C 1
ATOM 928 O O . HIS A 1 119 ? -11.284 -16.340 5.867 1.00 95.12 119 HIS A O 1
ATOM 934 N N . VAL A 1 120 ? -13.448 -15.741 5.679 1.00 97.12 120 VAL A N 1
ATOM 935 C CA . VAL A 1 120 ? -13.534 -15.956 4.231 1.00 97.12 120 VAL A CA 1
ATOM 936 C C . VAL A 1 120 ? -14.060 -14.690 3.587 1.00 97.12 120 VAL A C 1
ATOM 938 O O . VAL A 1 120 ? -15.200 -14.306 3.844 1.00 97.12 120 VAL A O 1
ATOM 941 N N . ARG A 1 121 ? -13.249 -14.057 2.744 1.00 97.62 121 ARG A N 1
ATOM 942 C CA . ARG A 1 121 ? -13.584 -12.842 2.003 1.00 97.62 121 ARG A CA 1
ATOM 943 C C . ARG A 1 121 ? -13.691 -13.138 0.513 1.00 97.62 121 ARG A C 1
ATOM 945 O O . ARG A 1 121 ? -12.894 -13.891 -0.033 1.00 97.62 121 ARG A O 1
ATOM 952 N N . ALA A 1 122 ? -14.670 -12.525 -0.142 1.00 98.00 122 ALA A N 1
ATOM 953 C CA . ALA A 1 122 ? -14.873 -12.594 -1.582 1.00 98.00 122 ALA A CA 1
ATOM 954 C C . ALA A 1 122 ? -15.134 -11.195 -2.150 1.00 98.00 122 ALA A C 1
ATOM 956 O O . ALA A 1 122 ? -15.908 -10.427 -1.572 1.00 98.00 122 ALA A O 1
ATOM 957 N N . GLY A 1 123 ? -14.519 -10.878 -3.288 1.00 96.75 123 GLY A N 1
ATOM 958 C CA . GLY A 1 123 ? -14.683 -9.596 -3.978 1.00 96.75 123 GLY A CA 1
ATOM 959 C C . GLY A 1 123 ? -13.351 -8.971 -4.375 1.00 96.75 123 GLY A C 1
ATOM 960 O O . GLY A 1 123 ? -12.357 -9.681 -4.501 1.00 96.75 123 GLY A O 1
ATOM 961 N N . ARG A 1 124 ? -13.334 -7.654 -4.599 1.00 95.81 124 ARG A N 1
ATOM 962 C CA . ARG A 1 124 ? -12.109 -6.887 -4.867 1.00 95.81 124 ARG A CA 1
ATOM 963 C C . ARG A 1 124 ? -11.562 -6.329 -3.563 1.00 95.81 124 ARG A C 1
ATOM 965 O O . ARG A 1 124 ? -12.277 -5.604 -2.874 1.00 95.81 124 ARG A O 1
ATOM 972 N N . PHE A 1 125 ? -10.328 -6.670 -3.221 1.00 96.00 125 PHE A N 1
ATOM 973 C CA . PHE A 1 125 ? -9.692 -6.286 -1.959 1.00 96.00 125 PHE A CA 1
ATOM 974 C C . PHE A 1 125 ? -8.181 -6.120 -2.135 1.00 96.00 125 PHE A C 1
ATOM 976 O O . PHE A 1 125 ? -7.609 -6.572 -3.127 1.00 96.00 125 PHE A O 1
ATOM 983 N N . ARG A 1 126 ? -7.520 -5.500 -1.149 1.00 95.88 126 ARG A N 1
ATOM 984 C CA . ARG A 1 126 ? -6.053 -5.471 -1.073 1.00 95.88 126 ARG A CA 1
ATOM 985 C C . ARG A 1 126 ? -5.488 -6.871 -0.884 1.00 95.88 126 ARG A C 1
ATOM 987 O O . ARG A 1 126 ? -5.748 -7.510 0.133 1.00 95.88 126 ARG A O 1
ATOM 994 N N . VAL A 1 127 ? -4.711 -7.328 -1.856 1.00 96.25 127 VAL A N 1
ATOM 995 C CA . VAL A 1 127 ? -4.058 -8.636 -1.841 1.00 96.25 127 VAL A CA 1
ATOM 996 C C . VAL A 1 127 ? -3.108 -8.699 -0.640 1.00 96.25 127 VAL A C 1
ATOM 998 O O . VAL A 1 127 ? -2.419 -7.711 -0.395 1.00 96.25 127 VAL A O 1
ATOM 1001 N N . PRO A 1 128 ? -3.035 -9.810 0.118 1.00 97.38 128 PRO A N 1
ATOM 1002 C CA . PRO A 1 128 ? -2.183 -9.912 1.301 1.00 97.38 128 PRO A CA 1
ATOM 1003 C C . PRO A 1 128 ? -0.700 -10.039 0.911 1.00 97.38 128 PRO A C 1
ATOM 1005 O O . PRO A 1 128 ? -0.125 -11.122 0.952 1.00 97.38 128 PRO A O 1
ATOM 1008 N N . PHE A 1 129 ? -0.077 -8.934 0.515 1.00 97.06 129 PHE A N 1
ATOM 1009 C CA . PHE A 1 129 ? 1.336 -8.840 0.151 1.00 97.06 129 PHE A CA 1
ATOM 1010 C C . PHE A 1 129 ? 1.943 -7.562 0.732 1.00 97.06 129 PHE A C 1
ATOM 1012 O O . PHE A 1 129 ? 1.257 -6.543 0.789 1.00 97.06 129 PHE A O 1
ATOM 1019 N N . GLY A 1 130 ? 3.199 -7.643 1.171 1.00 96.44 130 GLY A N 1
ATOM 1020 C CA . GLY A 1 130 ? 3.966 -6.537 1.750 1.00 96.44 130 GLY A CA 1
ATOM 1021 C C . GLY A 1 130 ? 3.374 -5.928 3.026 1.00 96.44 130 GLY A C 1
ATOM 1022 O O . GLY A 1 130 ? 2.249 -6.225 3.428 1.00 96.44 130 GLY A O 1
ATOM 1023 N N . LEU A 1 131 ? 4.127 -5.026 3.651 1.00 96.25 131 LEU A N 1
ATOM 1024 C CA . LEU A 1 131 ? 3.675 -4.216 4.779 1.00 96.25 131 LEU A CA 1
ATOM 1025 C C . LEU A 1 131 ? 3.059 -2.922 4.252 1.00 96.25 131 LEU A C 1
ATOM 1027 O O . LEU A 1 131 ? 1.901 -2.615 4.539 1.00 96.25 131 LEU A O 1
ATOM 1031 N N . VAL A 1 132 ? 3.802 -2.182 3.425 1.00 94.94 132 VAL A N 1
ATOM 1032 C CA . VAL A 1 132 ? 3.374 -0.870 2.913 1.00 94.94 132 VAL A CA 1
ATOM 1033 C C . VAL A 1 132 ? 2.121 -0.952 2.037 1.00 94.94 132 VAL A C 1
ATOM 1035 O O . VAL A 1 132 ? 1.274 -0.062 2.078 1.00 94.94 132 VAL A O 1
ATOM 1038 N N . GLN A 1 133 ? 1.943 -2.051 1.301 1.00 94.75 133 GLN A N 1
ATOM 1039 C CA . GLN A 1 133 ? 0.769 -2.261 0.447 1.00 94.75 133 GLN A CA 1
ATOM 1040 C C . GLN A 1 133 ? -0.520 -2.507 1.253 1.00 94.75 133 GLN A C 1
ATOM 1042 O O . GLN A 1 133 ? -1.623 -2.378 0.718 1.00 94.75 133 GLN A O 1
ATOM 1047 N N . GLN A 1 134 ? -0.409 -2.808 2.551 1.00 95.38 134 GLN A N 1
ATOM 1048 C CA . GLN A 1 134 ? -1.551 -3.005 3.450 1.00 95.38 134 GLN A CA 1
ATOM 1049 C C . GLN A 1 134 ? -2.006 -1.707 4.126 1.00 95.38 134 GLN A C 1
ATOM 1051 O O . GLN A 1 134 ? -3.115 -1.655 4.653 1.00 95.38 134 GLN A O 1
ATOM 1056 N N . ILE A 1 135 ? -1.184 -0.655 4.081 1.00 93.19 135 ILE A N 1
ATOM 1057 C CA . ILE A 1 135 ? -1.463 0.642 4.705 1.00 93.19 135 ILE A CA 1
ATOM 1058 C C . ILE A 1 135 ? -2.366 1.463 3.783 1.00 93.19 135 ILE A C 1
ATOM 1060 O O . ILE A 1 135 ? -2.124 1.557 2.573 1.00 93.19 135 ILE A O 1
ATOM 1064 N N . GLN A 1 136 ? -3.429 2.062 4.326 1.00 90.31 136 GLN A N 1
ATOM 1065 C CA . GLN A 1 136 ? -4.284 2.935 3.521 1.00 90.31 136 GLN A CA 1
ATOM 1066 C C . GLN A 1 136 ? -3.533 4.220 3.154 1.00 90.31 136 GLN A C 1
ATOM 1068 O O . GLN A 1 136 ? -2.767 4.744 3.952 1.00 90.31 136 GLN A O 1
ATOM 1073 N N . THR A 1 137 ? -3.775 4.771 1.964 1.00 91.31 137 THR A N 1
ATOM 1074 C CA . THR A 1 137 ? -3.155 6.033 1.522 1.00 91.31 137 THR A CA 1
ATOM 1075 C C . THR A 1 137 ? -3.241 7.165 2.564 1.00 91.31 137 THR A C 1
ATOM 1077 O O . THR A 1 137 ? -2.205 7.765 2.846 1.00 91.31 137 THR A O 1
ATOM 1080 N N . PRO A 1 138 ? -4.398 7.443 3.208 1.00 91.25 138 PRO A N 1
ATOM 1081 C CA . PRO A 1 138 ? -4.483 8.474 4.251 1.00 91.25 138 PRO A CA 1
ATOM 1082 C C . PRO A 1 138 ? -3.685 8.168 5.531 1.00 91.25 138 PRO A C 1
ATOM 1084 O O . PRO A 1 138 ? -3.482 9.072 6.342 1.00 91.25 138 PRO A O 1
ATOM 1087 N N . GLU A 1 139 ? -3.244 6.924 5.732 1.00 92.31 139 GLU A N 1
ATOM 1088 C CA . GLU A 1 139 ? -2.476 6.471 6.901 1.00 92.31 139 GLU A CA 1
ATOM 1089 C C . GLU A 1 139 ? -0.958 6.479 6.647 1.00 92.31 139 GLU A C 1
ATOM 1091 O O . GLU A 1 139 ? -0.170 6.289 7.579 1.00 92.31 139 GLU A O 1
ATOM 1096 N N . LEU A 1 140 ? -0.526 6.721 5.402 1.00 94.69 140 LEU A N 1
ATOM 1097 C CA . LEU A 1 140 ? 0.890 6.832 5.066 1.00 94.69 140 LEU A CA 1
ATOM 1098 C C . LEU A 1 140 ? 1.543 7.998 5.823 1.00 94.69 140 LEU A C 1
ATOM 1100 O O . LEU A 1 140 ? 0.992 9.098 5.958 1.00 94.69 140 LEU A O 1
ATOM 1104 N N . LYS A 1 141 ? 2.757 7.749 6.318 1.00 94.69 141 LYS A N 1
ATOM 1105 C CA . LYS A 1 141 ? 3.550 8.710 7.104 1.00 94.69 141 LYS A CA 1
ATOM 1106 C C . LYS A 1 141 ? 4.219 9.772 6.235 1.00 94.69 141 LYS A C 1
ATOM 1108 O O . LYS A 1 141 ? 4.472 10.882 6.689 1.00 94.69 141 LYS A O 1
ATOM 1113 N N . LEU A 1 142 ? 4.432 9.435 4.971 1.00 95.56 142 LEU A N 1
ATOM 1114 C CA . LEU A 1 142 ? 4.895 10.313 3.905 1.00 95.56 142 LEU A CA 1
ATOM 1115 C C . LEU A 1 142 ? 3.830 10.370 2.801 1.00 95.56 142 LEU A C 1
ATOM 1117 O O . LEU A 1 142 ? 2.845 9.637 2.842 1.00 95.56 142 LEU A O 1
ATOM 1121 N N . GLN A 1 143 ? 4.009 11.260 1.828 1.00 93.19 143 GLN A N 1
ATOM 1122 C CA . GLN A 1 143 ? 3.016 11.541 0.789 1.00 93.19 143 GLN A CA 1
ATOM 1123 C C . GLN A 1 143 ? 2.746 10.315 -0.085 1.00 93.19 143 GLN A C 1
ATOM 1125 O O . GLN A 1 143 ? 1.602 10.061 -0.445 1.00 93.19 143 GLN A O 1
ATOM 1130 N N . GLU A 1 144 ? 3.763 9.509 -0.369 1.00 92.31 144 GLU A N 1
ATOM 1131 C CA . GLU A 1 144 ? 3.616 8.333 -1.222 1.00 92.31 144 GLU A CA 1
ATOM 1132 C C . GLU A 1 144 ? 4.147 7.073 -0.544 1.00 92.31 144 GLU A C 1
ATOM 1134 O O . GLU A 1 144 ? 4.968 7.117 0.384 1.00 92.31 144 GLU A O 1
ATOM 1139 N N . ALA A 1 145 ? 3.657 5.927 -1.016 1.00 93.19 145 ALA A N 1
ATOM 1140 C CA . ALA A 1 145 ? 4.152 4.622 -0.605 1.00 93.19 145 ALA A CA 1
ATOM 1141 C C . ALA A 1 145 ? 5.643 4.467 -0.950 1.00 93.19 145 ALA A C 1
ATOM 1143 O O . ALA A 1 145 ? 6.231 5.282 -1.666 1.00 93.19 145 ALA A O 1
ATOM 1144 N N . ALA A 1 146 ? 6.270 3.435 -0.394 1.00 93.94 146 ALA A N 1
ATOM 1145 C CA . ALA A 1 146 ? 7.653 3.127 -0.709 1.00 93.94 146 ALA A CA 1
ATOM 1146 C C . ALA A 1 146 ? 7.810 2.749 -2.191 1.00 93.94 146 ALA A C 1
ATOM 1148 O O . ALA A 1 146 ? 6.932 2.081 -2.735 1.00 93.94 146 ALA A O 1
ATOM 1149 N N . MET A 1 147 ? 8.923 3.115 -2.836 1.00 93.00 147 MET A N 1
ATOM 1150 C CA . MET A 1 147 ? 9.125 2.873 -4.277 1.00 93.00 147 MET A CA 1
ATOM 1151 C C . MET A 1 147 ? 9.003 1.389 -4.626 1.00 93.00 147 MET A C 1
ATOM 1153 O O . MET A 1 147 ? 8.398 1.042 -5.635 1.00 93.00 147 MET A O 1
ATOM 1157 N N . VAL A 1 148 ? 9.527 0.513 -3.762 1.00 92.06 148 VAL A N 1
ATOM 1158 C CA . VAL A 1 148 ? 9.464 -0.946 -3.937 1.00 92.06 148 VAL A CA 1
ATOM 1159 C C . VAL A 1 148 ? 8.025 -1.476 -3.985 1.00 92.06 148 VAL A C 1
ATOM 1161 O O . VAL A 1 148 ? 7.766 -2.492 -4.618 1.00 92.06 148 VAL A O 1
ATOM 1164 N N . ALA A 1 149 ? 7.067 -0.765 -3.381 1.00 90.00 149 ALA A N 1
ATOM 1165 C CA . ALA A 1 149 ? 5.665 -1.158 -3.405 1.00 90.00 149 ALA A CA 1
ATOM 1166 C C . ALA A 1 149 ? 5.071 -1.110 -4.818 1.00 90.00 149 ALA A C 1
ATOM 1168 O O . ALA A 1 149 ? 4.138 -1.861 -5.099 1.00 90.00 149 ALA A O 1
ATOM 1169 N N . GLY A 1 150 ? 5.596 -0.239 -5.685 1.00 86.31 150 GLY A N 1
ATOM 1170 C CA . GLY A 1 150 ? 5.037 0.046 -7.001 1.00 86.31 150 GLY A CA 1
ATOM 1171 C C . GLY A 1 150 ? 3.761 0.888 -6.932 1.00 86.31 150 GLY A C 1
ATOM 1172 O O . GLY A 1 150 ? 3.573 1.715 -6.041 1.00 86.31 150 GLY A O 1
ATOM 1173 N N . ASN A 1 151 ? 2.873 0.688 -7.905 1.00 82.75 151 ASN A N 1
ATOM 1174 C CA . ASN A 1 151 ? 1.646 1.468 -8.050 1.00 82.75 151 ASN A CA 1
ATOM 1175 C C . ASN A 1 151 ? 0.561 1.035 -7.036 1.00 82.75 151 ASN A C 1
ATOM 1177 O O . ASN A 1 151 ? 0.176 -0.133 -7.045 1.00 82.75 151 ASN A O 1
ATOM 1181 N N . PRO A 1 152 ? -0.025 1.947 -6.236 1.00 82.94 152 PRO A N 1
ATOM 1182 C CA . PRO A 1 152 ? -1.117 1.625 -5.314 1.00 82.94 152 PRO A CA 1
ATOM 1183 C C . PRO A 1 152 ? -2.359 0.978 -5.937 1.00 82.94 152 PRO A C 1
ATOM 1185 O O . PRO A 1 152 ? -3.066 0.234 -5.250 1.00 82.94 152 PRO A O 1
ATOM 1188 N N . ARG A 1 153 ? -2.633 1.231 -7.226 1.00 79.94 153 ARG A N 1
ATOM 1189 C CA . ARG A 1 153 ? -3.740 0.575 -7.949 1.00 79.94 153 ARG A CA 1
ATOM 1190 C C . ARG A 1 153 ? -3.516 -0.938 -8.082 1.00 79.94 153 ARG A C 1
ATOM 1192 O O . ARG A 1 153 ? -4.477 -1.701 -8.060 1.00 79.94 153 ARG A O 1
ATOM 1199 N N . ASP A 1 154 ? -2.255 -1.370 -8.091 1.00 83.44 154 ASP A N 1
ATOM 1200 C CA . ASP A 1 154 ? -1.847 -2.770 -8.234 1.00 83.44 154 ASP A CA 1
ATOM 1201 C C . ASP A 1 154 ? -1.938 -3.560 -6.918 1.00 83.44 154 ASP A C 1
ATOM 1203 O O . ASP A 1 154 ? -1.732 -4.775 -6.899 1.00 83.44 154 ASP A O 1
ATOM 1207 N N . PHE A 1 155 ? -2.243 -2.900 -5.794 1.00 90.81 155 PHE A N 1
ATOM 1208 C CA . PHE A 1 155 ? -2.317 -3.562 -4.485 1.00 90.81 155 PHE A CA 1
ATOM 1209 C C . PHE A 1 155 ? -3.589 -4.396 -4.336 1.00 90.81 155 PHE A C 1
ATOM 1211 O O . PHE A 1 155 ? -3.763 -5.074 -3.325 1.00 90.81 155 PHE A O 1
ATOM 1218 N N . ARG A 1 156 ? -4.504 -4.321 -5.308 1.00 93.12 156 ARG A N 1
ATOM 1219 C CA . ARG A 1 156 ? -5.849 -4.878 -5.232 1.00 93.12 156 ARG A CA 1
ATOM 1220 C C . ARG A 1 156 ? -6.151 -5.788 -6.397 1.00 93.12 156 ARG A C 1
ATOM 1222 O O . ARG A 1 156 ? -5.750 -5.532 -7.525 1.00 93.12 156 ARG A O 1
ATOM 1229 N N . ASP A 1 157 ? -6.928 -6.819 -6.114 1.00 94.00 157 ASP A N 1
ATOM 1230 C CA . ASP A 1 157 ? -7.378 -7.762 -7.125 1.00 94.00 157 ASP A CA 1
ATOM 1231 C C . ASP A 1 157 ? -8.731 -8.354 -6.716 1.00 94.00 157 ASP A C 1
ATOM 1233 O O . ASP A 1 157 ? -9.155 -8.262 -5.559 1.00 94.00 157 ASP A O 1
ATOM 1237 N N . LEU A 1 158 ? -9.433 -8.912 -7.694 1.00 94.81 158 LEU A N 1
ATOM 1238 C CA . LEU A 1 158 ? -10.674 -9.643 -7.528 1.00 94.81 158 LEU A CA 1
ATOM 1239 C C . LEU A 1 158 ? -10.362 -11.104 -7.183 1.00 94.81 158 LEU A C 1
ATOM 1241 O O . LEU A 1 158 ? -9.610 -11.770 -7.892 1.00 94.81 158 LEU A O 1
ATOM 1245 N N . GLY A 1 159 ? -10.967 -11.636 -6.122 1.00 95.62 159 GLY A N 1
ATOM 1246 C CA . GLY A 1 159 ? -10.737 -13.030 -5.760 1.00 95.62 159 GLY A CA 1
ATOM 1247 C C . GLY A 1 159 ? -11.416 -13.506 -4.485 1.00 95.62 159 GLY A C 1
ATOM 1248 O O . GLY A 1 159 ? -12.459 -12.991 -4.068 1.00 95.62 159 GLY A O 1
ATOM 1249 N N . LEU A 1 160 ? -10.796 -14.519 -3.882 1.00 97.50 160 LEU A N 1
ATOM 1250 C CA . LEU A 1 160 ? -11.138 -15.089 -2.583 1.00 97.50 160 LEU A CA 1
ATOM 1251 C C . LEU A 1 160 ? -9.933 -14.988 -1.653 1.00 97.50 160 LEU A C 1
ATOM 1253 O O . LEU A 1 160 ? -8.820 -15.282 -2.073 1.00 97.50 160 LEU A O 1
ATOM 1257 N N . ASP A 1 161 ? -10.159 -14.621 -0.399 1.00 97.75 161 ASP A N 1
ATOM 1258 C CA . ASP A 1 161 ? -9.129 -14.515 0.633 1.00 97.75 161 ASP A CA 1
ATOM 1259 C C . ASP A 1 161 ? -9.551 -15.276 1.892 1.00 97.75 161 ASP A C 1
ATOM 1261 O O . ASP A 1 161 ? -10.681 -15.160 2.373 1.00 97.75 161 ASP A O 1
ATOM 1265 N N . LEU A 1 162 ? -8.629 -16.090 2.394 1.00 97.38 162 LEU A N 1
ATOM 1266 C CA . LEU A 1 162 ? -8.734 -16.843 3.631 1.00 97.38 162 LEU A CA 1
ATOM 1267 C C . LEU A 1 162 ? -7.708 -16.285 4.600 1.00 97.38 162 LEU A C 1
ATOM 1269 O O . LEU A 1 162 ? -6.511 -16.370 4.338 1.00 97.38 162 LEU A O 1
ATOM 1273 N N . HIS A 1 163 ? -8.157 -15.761 5.731 1.00 97.38 163 HIS A N 1
ATOM 1274 C CA . HIS A 1 163 ? -7.248 -15.160 6.698 1.00 97.38 163 HIS A CA 1
ATOM 1275 C C . HIS A 1 163 ? -7.704 -15.377 8.133 1.00 97.38 163 HIS A C 1
ATOM 1277 O O . HIS A 1 163 ? -8.840 -15.757 8.412 1.00 97.38 163 HIS A O 1
ATOM 1283 N N . GLY A 1 164 ? -6.797 -15.121 9.065 1.00 95.56 164 GLY A N 1
ATOM 1284 C CA . GLY A 1 164 ? -7.098 -15.158 10.483 1.00 95.56 164 GLY A CA 1
ATOM 1285 C C . GLY A 1 164 ? -5.845 -15.059 11.332 1.00 95.56 164 GLY A C 1
ATOM 1286 O O . GLY A 1 164 ? -4.775 -14.642 10.881 1.00 95.56 164 GLY A O 1
ATOM 1287 N N . SER A 1 165 ? -5.981 -15.459 12.588 1.00 95.81 165 SER A N 1
ATOM 1288 C CA . SER A 1 165 ? -4.901 -15.435 13.565 1.00 95.81 165 SER A CA 1
ATOM 1289 C C . SER A 1 165 ? -4.872 -16.709 14.400 1.00 95.81 165 SER A C 1
ATOM 1291 O O . SER A 1 165 ? -5.862 -17.427 14.480 1.00 95.81 165 SER A O 1
ATOM 1293 N N . PHE A 1 166 ? -3.743 -17.016 15.031 1.00 94.69 166 PHE A N 1
ATOM 1294 C CA . PHE A 1 166 ? -3.622 -18.078 16.030 1.00 94.69 166 PHE A CA 1
ATOM 1295 C C . PHE A 1 166 ? -2.534 -17.739 17.062 1.00 94.69 166 PHE A C 1
ATOM 1297 O O . PHE A 1 166 ? -1.866 -16.709 16.973 1.00 94.69 166 PHE A O 1
ATOM 1304 N N . TRP A 1 167 ? -2.389 -18.594 18.083 1.00 94.62 167 TRP A N 1
ATOM 1305 C CA . TRP A 1 167 ? -1.496 -18.376 19.234 1.00 94.62 167 TRP A CA 1
ATOM 1306 C C . TRP A 1 167 ? -1.752 -17.045 19.952 1.00 94.62 167 TRP A C 1
ATOM 1308 O O . TRP A 1 167 ? -0.825 -16.272 20.182 1.00 94.62 167 TRP A O 1
ATOM 1318 N N . PHE A 1 168 ? -3.013 -16.794 20.329 1.00 93.19 168 PHE A N 1
ATOM 1319 C CA . PHE A 1 168 ? -3.425 -15.555 21.007 1.00 93.19 168 PHE A CA 1
ATOM 1320 C C . PHE A 1 168 ? -3.053 -14.309 20.186 1.00 93.19 168 PHE A C 1
ATOM 1322 O O . PHE A 1 168 ? -2.381 -13.411 20.683 1.00 93.19 168 PHE A O 1
ATOM 1329 N N . ASP A 1 169 ? -3.410 -14.319 18.899 1.00 94.12 169 ASP A N 1
ATOM 1330 C CA . ASP A 1 169 ? -3.136 -13.258 17.917 1.00 94.12 169 ASP A CA 1
ATOM 1331 C C . ASP A 1 169 ? -1.662 -12.970 17.612 1.00 94.12 169 ASP A C 1
ATOM 1333 O O . ASP A 1 169 ? -1.352 -12.045 16.857 1.00 94.12 169 ASP A O 1
ATOM 1337 N N . ARG A 1 170 ? -0.741 -13.790 18.131 1.00 96.94 170 ARG A N 1
ATOM 1338 C CA . ARG A 1 170 ? 0.692 -13.639 17.862 1.00 96.94 170 ARG A CA 1
ATOM 1339 C C . ARG A 1 170 ? 1.072 -14.019 16.450 1.00 96.94 170 ARG A C 1
ATOM 1341 O O . ARG A 1 170 ? 2.099 -13.555 15.980 1.00 96.94 170 ARG A O 1
ATOM 1348 N N . VAL A 1 171 ? 0.299 -14.863 15.781 1.00 97.75 171 VAL A N 1
ATOM 1349 C CA . VAL A 1 171 ? 0.522 -15.177 14.372 1.00 97.75 171 VAL A CA 1
ATOM 1350 C C . VAL A 1 171 ? -0.723 -14.802 13.600 1.00 97.75 171 VAL A C 1
ATOM 1352 O O . VAL A 1 171 ? -1.813 -15.246 13.952 1.00 97.75 171 VAL A O 1
ATOM 1355 N N . ARG A 1 172 ? -0.562 -14.006 12.545 1.00 97.62 172 ARG A N 1
ATOM 1356 C CA . ARG A 1 172 ? -1.627 -13.702 11.584 1.00 97.62 172 ARG A CA 1
ATOM 1357 C C . ARG A 1 172 ? -1.218 -14.212 10.221 1.00 97.62 172 ARG A C 1
ATOM 1359 O O . ARG A 1 172 ? -0.046 -14.121 9.859 1.00 97.62 172 ARG A O 1
ATOM 1366 N N . TRP A 1 173 ? -2.176 -14.755 9.494 1.00 97.75 173 TRP A N 1
ATOM 1367 C CA . TRP A 1 173 ? -1.955 -15.375 8.200 1.0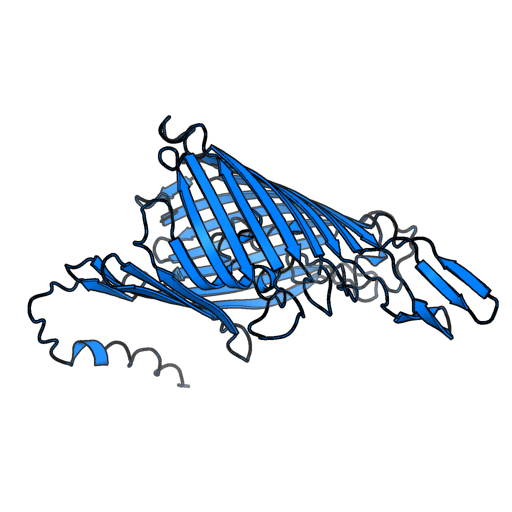0 97.75 173 TRP A CA 1
ATOM 1368 C C . TRP A 1 173 ? -3.074 -14.979 7.242 1.00 97.75 173 TRP A C 1
ATOM 1370 O O . TRP A 1 173 ? -4.200 -14.721 7.669 1.00 97.75 173 TRP A O 1
ATOM 1380 N N . ALA A 1 174 ? -2.750 -14.937 5.957 1.00 98.44 174 ALA A N 1
ATOM 1381 C CA . ALA A 1 174 ? -3.704 -14.734 4.880 1.00 98.44 174 ALA A CA 1
ATOM 1382 C C . ALA A 1 174 ? -3.232 -15.477 3.628 1.00 98.44 174 ALA A C 1
ATOM 1384 O O . ALA A 1 174 ? -2.028 -15.551 3.373 1.00 98.44 174 ALA A O 1
ATOM 1385 N N . VAL A 1 175 ? -4.169 -16.031 2.865 1.00 98.50 175 VAL A N 1
ATOM 1386 C CA . VAL A 1 175 ? -3.945 -16.673 1.567 1.00 98.50 175 VAL A CA 1
ATOM 1387 C C . VAL A 1 175 ? -5.094 -16.294 0.645 1.00 98.50 175 VAL A C 1
ATOM 1389 O O . VAL A 1 175 ? -6.251 -16.583 0.942 1.00 98.50 175 VAL A O 1
ATOM 1392 N N . ALA A 1 176 ? -4.765 -15.706 -0.497 1.00 98.12 176 ALA A N 1
ATOM 1393 C CA . ALA A 1 176 ? -5.709 -15.275 -1.506 1.00 98.12 176 ALA A CA 1
ATOM 1394 C C . ALA A 1 176 ? -5.495 -16.004 -2.838 1.00 98.12 176 ALA A C 1
ATOM 1396 O O . ALA A 1 176 ? -4.362 -16.257 -3.250 1.00 98.12 176 ALA A O 1
ATOM 1397 N N . LEU A 1 177 ? -6.605 -16.309 -3.506 1.00 96.81 177 LEU A N 1
ATOM 1398 C CA . LEU A 1 177 ? -6.678 -16.723 -4.904 1.00 96.81 177 LEU A CA 1
ATOM 1399 C C . LEU A 1 177 ? -7.319 -15.579 -5.684 1.00 96.81 177 LEU A C 1
ATOM 1401 O O . LEU A 1 177 ? -8.480 -15.252 -5.430 1.00 96.81 177 LEU A O 1
ATOM 1405 N N . VAL A 1 178 ? -6.578 -14.965 -6.598 1.00 94.62 178 VAL A N 1
ATOM 1406 C CA . VAL A 1 178 ? -7.002 -13.743 -7.296 1.00 94.62 178 VAL A CA 1
ATOM 1407 C C . VAL A 1 178 ? -6.840 -13.870 -8.803 1.00 94.62 178 VAL A C 1
ATOM 1409 O O . VAL A 1 178 ? -6.189 -14.794 -9.281 1.00 94.62 178 VAL A O 1
ATOM 1412 N N . THR A 1 179 ? -7.459 -12.975 -9.573 1.00 92.19 179 THR A N 1
ATOM 1413 C CA . THR A 1 179 ? -7.415 -13.075 -11.040 1.00 92.19 179 THR A CA 1
ATOM 1414 C C . THR A 1 179 ? -6.035 -12.808 -11.635 1.00 92.19 179 THR A C 1
ATOM 1416 O O . THR A 1 179 ? -5.778 -13.279 -12.735 1.00 92.19 179 THR A O 1
ATOM 1419 N N . GLY A 1 180 ? -5.171 -12.055 -10.945 1.00 86.62 180 GLY A N 1
ATOM 1420 C CA . GLY A 1 180 ? -3.867 -11.611 -11.449 1.00 86.62 180 GLY A CA 1
ATOM 1421 C C . GLY A 1 180 ? -3.951 -10.386 -12.366 1.00 86.62 180 GLY A C 1
ATOM 1422 O O . GLY A 1 180 ? -2.924 -9.814 -12.736 1.00 86.62 180 GLY A O 1
ATOM 1423 N N . SER A 1 181 ? -5.167 -9.930 -12.695 1.00 81.19 181 SER A N 1
ATOM 1424 C CA . SER A 1 181 ? -5.402 -8.772 -13.564 1.00 81.19 181 SER A CA 1
ATOM 1425 C C . SER A 1 181 ? -5.035 -7.441 -12.911 1.00 81.19 181 SER A C 1
ATOM 1427 O O . SER A 1 181 ? -4.796 -6.466 -13.624 1.00 81.19 181 SER A O 1
ATOM 1429 N N . ARG A 1 182 ? -5.017 -7.392 -11.567 1.00 79.44 182 ARG A N 1
ATOM 1430 C CA . ARG A 1 182 ? -4.898 -6.167 -10.751 1.00 79.44 182 ARG A CA 1
ATOM 1431 C C . ARG A 1 182 ? -6.039 -5.153 -10.959 1.00 79.44 182 ARG A C 1
ATOM 1433 O O . ARG A 1 182 ? -6.051 -4.075 -10.366 1.00 79.44 182 ARG A O 1
ATOM 1440 N N . ASP A 1 183 ? -7.068 -5.520 -11.719 1.00 77.31 183 ASP A N 1
ATOM 1441 C CA . ASP A 1 183 ? -8.217 -4.683 -12.075 1.00 77.31 183 ASP A CA 1
ATOM 1442 C C . ASP A 1 183 ? -9.542 -5.398 -11.715 1.00 77.31 183 ASP A C 1
ATOM 1444 O O . ASP A 1 183 ? -9.559 -6.432 -11.044 1.00 77.31 183 ASP A O 1
ATOM 1448 N N . ILE A 1 184 ? -10.685 -4.824 -12.088 1.00 75.06 184 ILE A N 1
ATOM 1449 C CA . ILE A 1 184 ? -12.017 -5.442 -11.990 1.00 75.06 184 ILE A CA 1
ATOM 1450 C C . ILE A 1 184 ? -12.296 -6.428 -13.134 1.00 75.06 184 ILE A C 1
ATOM 1452 O O . ILE A 1 184 ? -13.365 -7.041 -13.176 1.00 75.06 184 ILE A O 1
ATOM 1456 N N . ALA A 1 185 ? -11.370 -6.549 -14.085 1.00 73.75 185 ALA A N 1
ATOM 1457 C CA . ALA A 1 185 ? -11.520 -7.406 -15.243 1.00 73.75 185 ALA A CA 1
ATOM 1458 C C . ALA A 1 185 ? -11.507 -8.883 -14.827 1.00 73.75 185 ALA A C 1
ATOM 1460 O O . ALA A 1 185 ? -10.548 -9.397 -14.255 1.00 73.75 185 ALA A O 1
ATOM 1461 N N . VAL A 1 186 ? -12.599 -9.570 -15.142 1.00 64.50 186 VAL A N 1
ATOM 1462 C CA . VAL A 1 186 ? -12.711 -11.022 -15.012 1.00 64.50 186 VAL A CA 1
ATOM 1463 C C . VAL A 1 186 ? -12.178 -11.636 -16.309 1.00 64.50 186 VAL A C 1
ATOM 1465 O O . VAL A 1 186 ? -12.481 -11.105 -17.375 1.00 64.50 186 VAL A O 1
ATOM 1468 N N . ASP A 1 187 ? -11.429 -12.740 -16.222 1.00 66.56 187 ASP A N 1
ATOM 1469 C CA . ASP A 1 187 ? -10.938 -13.516 -17.383 1.00 66.56 187 ASP A CA 1
ATOM 1470 C C . ASP A 1 187 ? -9.773 -12.872 -18.167 1.00 66.56 187 ASP A C 1
ATOM 1472 O O . ASP A 1 187 ? -9.733 -12.877 -19.396 1.00 66.56 187 ASP A O 1
ATOM 1476 N N . VAL A 1 188 ? -8.816 -12.265 -17.454 1.00 68.88 188 VAL A N 1
ATOM 1477 C CA . VAL A 1 188 ? -7.582 -11.730 -18.068 1.00 68.88 188 VAL A CA 1
ATOM 1478 C C . VAL A 1 188 ? -6.488 -12.795 -18.187 1.00 68.88 188 VAL A C 1
ATOM 1480 O O . VAL A 1 188 ? -5.668 -12.709 -19.101 1.00 68.88 188 VAL A O 1
ATOM 1483 N N . ASN A 1 189 ? -6.507 -13.789 -17.295 1.00 74.06 189 ASN A N 1
ATOM 1484 C CA . ASN A 1 189 ? -5.493 -14.832 -17.157 1.00 74.06 189 ASN A CA 1
ATOM 1485 C C . ASN A 1 189 ? -6.136 -16.216 -17.257 1.00 74.06 189 ASN A C 1
ATOM 1487 O O . ASN A 1 189 ? -7.260 -16.412 -16.787 1.00 74.06 189 ASN A O 1
ATOM 1491 N N . ASP A 1 190 ? -5.391 -17.189 -17.786 1.00 79.50 190 ASP A N 1
ATOM 1492 C CA . ASP A 1 190 ? -5.851 -18.577 -17.895 1.00 79.50 190 ASP A CA 1
ATOM 1493 C C . ASP A 1 190 ? -5.867 -19.267 -16.517 1.00 79.50 190 ASP A C 1
ATOM 1495 O O . ASP A 1 190 ? -6.566 -20.268 -16.312 1.00 79.50 190 ASP A O 1
ATOM 1499 N N . LYS A 1 191 ? -5.089 -18.743 -15.556 1.00 85.75 191 LYS A N 1
ATOM 1500 C CA . LYS A 1 191 ? -4.981 -19.261 -14.185 1.00 85.75 191 LYS A CA 1
ATOM 1501 C C . LYS A 1 191 ? -5.025 -18.146 -13.138 1.00 85.75 191 LYS A C 1
ATOM 1503 O O . LYS A 1 191 ? -4.508 -17.060 -13.380 1.00 85.75 191 LYS A O 1
ATOM 1508 N N . PRO A 1 192 ? -5.592 -18.426 -11.948 1.00 90.44 192 PRO A N 1
ATOM 1509 C CA . PRO A 1 192 ? -5.545 -17.490 -10.837 1.00 90.44 192 PRO A CA 1
ATOM 1510 C C . PRO A 1 192 ? -4.136 -17.399 -10.243 1.00 90.44 192 PRO A C 1
ATOM 1512 O O . PRO A 1 192 ? -3.407 -18.393 -10.175 1.00 90.44 192 PRO A O 1
ATOM 1515 N N . ASP A 1 193 ? -3.814 -16.226 -9.718 1.00 93.25 193 ASP A N 1
ATOM 1516 C CA . ASP A 1 193 ? -2.636 -15.998 -8.896 1.00 93.25 193 ASP A CA 1
ATOM 1517 C C . ASP A 1 193 ? -2.914 -16.435 -7.452 1.00 93.25 193 ASP A C 1
ATOM 1519 O O . ASP A 1 193 ? -3.999 -16.216 -6.904 1.00 93.25 193 ASP A O 1
ATOM 1523 N N . VAL A 1 194 ? -1.910 -17.025 -6.807 1.00 96.75 194 VAL A N 1
ATOM 1524 C CA . VAL A 1 194 ? -1.930 -17.377 -5.384 1.00 96.75 194 VAL A CA 1
ATOM 1525 C C . VAL A 1 194 ? -1.011 -16.427 -4.639 1.00 96.75 194 VAL A C 1
ATOM 1527 O O . VAL A 1 194 ? 0.155 -16.288 -5.002 1.00 96.75 194 VAL A O 1
ATOM 1530 N N . VAL A 1 195 ? -1.503 -15.792 -3.578 1.00 97.88 195 VAL A N 1
ATOM 1531 C CA . VAL A 1 195 ? -0.707 -14.871 -2.758 1.00 97.88 195 VAL A CA 1
ATOM 1532 C C . VAL A 1 195 ? -0.929 -15.165 -1.287 1.00 97.88 195 VAL A C 1
ATOM 1534 O O . VAL A 1 195 ? -2.061 -15.358 -0.864 1.00 97.88 195 VAL A O 1
ATOM 1537 N N . GLY A 1 196 ? 0.134 -15.208 -0.494 1.00 98.44 196 GLY A N 1
ATOM 1538 C CA . GLY A 1 196 ? 0.049 -15.465 0.937 1.00 98.44 196 GLY A CA 1
ATOM 1539 C C . GLY A 1 196 ? 0.937 -14.541 1.751 1.00 98.44 196 GLY A C 1
ATOM 1540 O O . GLY A 1 196 ? 1.983 -14.097 1.282 1.00 98.44 196 GLY A O 1
ATOM 1541 N N . ARG A 1 197 ? 0.535 -14.293 2.998 1.00 98.62 197 ARG A N 1
ATOM 1542 C CA . ARG A 1 197 ? 1.287 -13.509 3.982 1.00 98.62 197 ARG A CA 1
ATOM 1543 C C . ARG A 1 197 ? 1.195 -14.137 5.360 1.00 98.62 197 ARG A C 1
ATOM 1545 O O . ARG A 1 197 ? 0.151 -14.656 5.754 1.00 98.62 197 ARG A O 1
ATOM 1552 N N . LEU A 1 198 ? 2.293 -14.057 6.099 1.00 98.62 198 LEU A N 1
ATOM 1553 C CA . LEU A 1 198 ? 2.413 -14.500 7.480 1.00 98.62 198 LEU A CA 1
ATOM 1554 C C . LEU A 1 198 ? 3.125 -13.415 8.287 1.00 98.62 198 LEU A C 1
ATOM 1556 O O . LEU A 1 198 ? 4.196 -12.960 7.899 1.00 98.62 198 LEU A O 1
ATOM 1560 N N . THR A 1 199 ? 2.559 -13.038 9.428 1.00 98.44 199 THR A N 1
ATOM 1561 C CA . THR A 1 199 ? 3.144 -12.050 10.349 1.00 98.44 199 THR A CA 1
ATOM 1562 C C . THR A 1 199 ? 3.169 -12.596 11.767 1.00 98.44 199 THR A C 1
ATOM 1564 O O . THR A 1 199 ? 2.215 -13.253 12.193 1.00 98.44 199 THR A O 1
ATOM 1567 N N . PHE A 1 200 ? 4.242 -12.315 12.498 1.00 98.56 200 PHE A N 1
ATOM 1568 C CA . PHE A 1 200 ? 4.499 -12.802 13.845 1.00 98.56 200 PHE A CA 1
ATOM 1569 C C . PHE A 1 200 ? 4.792 -11.648 14.810 1.00 98.56 200 PHE A C 1
ATOM 1571 O O . PHE A 1 200 ? 5.701 -10.855 14.582 1.00 98.56 200 PHE A O 1
ATOM 1578 N N . PHE A 1 201 ? 4.051 -11.613 15.916 1.00 98.31 201 PHE A N 1
ATOM 1579 C CA . PHE A 1 201 ? 4.108 -10.634 17.000 1.00 98.31 201 PHE A CA 1
ATOM 1580 C C . PHE A 1 201 ? 4.651 -11.321 18.269 1.00 98.31 201 PHE A C 1
ATOM 1582 O O . PHE A 1 201 ? 3.877 -11.727 19.146 1.00 98.31 201 PHE A O 1
ATOM 1589 N N . PRO A 1 202 ? 5.979 -11.517 18.393 1.00 97.62 202 PRO A N 1
ATOM 1590 C CA . PRO A 1 202 ? 6.571 -12.291 19.489 1.00 97.62 202 PRO A CA 1
ATOM 1591 C C . PRO A 1 202 ? 6.278 -11.714 20.877 1.00 97.62 202 PRO A C 1
ATOM 1593 O O . PRO A 1 202 ? 6.179 -12.461 21.856 1.00 97.62 202 PRO A O 1
ATOM 1596 N N . LEU A 1 203 ? 6.158 -10.388 20.955 1.00 97.56 203 LEU A N 1
ATOM 1597 C CA . LEU A 1 203 ? 6.090 -9.624 22.197 1.00 97.56 203 LEU A CA 1
ATOM 1598 C C . LEU A 1 203 ? 4.697 -9.033 22.459 1.00 97.56 203 LEU A C 1
ATOM 1600 O O . LEU A 1 203 ? 4.544 -8.163 23.317 1.00 97.56 203 LEU A O 1
ATOM 1604 N N . LEU A 1 204 ? 3.665 -9.536 21.775 1.00 96.31 204 LEU A N 1
ATOM 1605 C CA . LEU A 1 204 ? 2.283 -9.141 22.038 1.00 96.31 204 LEU A CA 1
ATOM 1606 C C . LEU A 1 204 ? 1.918 -9.420 23.509 1.00 96.31 204 LEU A C 1
ATOM 1608 O O . LEU A 1 204 ? 2.036 -10.558 23.989 1.00 96.31 204 LEU A O 1
ATOM 1612 N N . GLY A 1 205 ? 1.503 -8.369 24.222 1.00 95.50 205 GLY A N 1
ATOM 1613 C CA . GLY A 1 205 ? 1.173 -8.401 25.650 1.00 95.50 205 GLY A CA 1
ATOM 1614 C C . GLY A 1 205 ? 2.342 -8.148 26.615 1.00 95.50 205 GLY A C 1
ATOM 1615 O O . GLY A 1 205 ? 2.146 -8.245 27.824 1.00 95.50 205 GLY A O 1
ATOM 1616 N N . PHE A 1 206 ? 3.547 -7.816 26.131 1.00 95.62 206 PHE A N 1
ATOM 1617 C CA . PHE A 1 206 ? 4.701 -7.462 26.981 1.00 95.62 206 PHE A CA 1
ATOM 1618 C C . PHE A 1 206 ? 4.781 -5.959 27.323 1.00 95.62 206 PHE A C 1
ATOM 1620 O O . PHE A 1 206 ? 5.763 -5.510 27.918 1.00 95.62 206 PHE A O 1
ATOM 1627 N N . GLY A 1 207 ? 3.742 -5.189 26.986 1.00 94.88 207 GLY A N 1
ATOM 1628 C CA . GLY A 1 207 ? 3.613 -3.763 27.277 1.00 94.88 207 GLY A CA 1
ATOM 1629 C C . GLY A 1 207 ? 3.807 -2.866 26.049 1.00 94.88 207 GLY A C 1
ATOM 1630 O O . GLY A 1 207 ? 4.297 -3.321 25.012 1.00 94.88 207 GLY A O 1
ATOM 1631 N N . PRO A 1 208 ? 3.489 -1.566 26.183 1.00 91.44 208 PRO A N 1
ATOM 1632 C CA . PRO A 1 208 ? 3.310 -0.655 25.049 1.00 91.44 208 PRO A CA 1
ATOM 1633 C C . PRO A 1 208 ? 4.580 -0.429 24.218 1.00 91.44 208 PRO A C 1
ATOM 1635 O O . PRO A 1 208 ? 4.513 -0.084 23.047 1.00 91.44 208 PRO A O 1
ATOM 1638 N N . TRP A 1 209 ? 5.762 -0.635 24.803 1.00 92.88 209 TRP A N 1
ATOM 1639 C CA . TRP A 1 209 ? 7.038 -0.463 24.102 1.00 92.88 209 TRP A CA 1
ATOM 1640 C C . TRP A 1 209 ? 7.448 -1.664 23.252 1.00 92.88 209 TRP A C 1
ATOM 1642 O O . TRP A 1 209 ? 8.340 -1.531 22.421 1.00 92.88 209 TRP A O 1
ATOM 1652 N N . LEU A 1 210 ? 6.864 -2.840 23.486 1.00 94.88 210 LEU A N 1
ATOM 1653 C CA . LEU A 1 210 ? 7.301 -4.092 22.863 1.00 94.88 210 LEU A CA 1
ATOM 1654 C C . LEU A 1 210 ? 6.198 -4.760 22.043 1.00 94.88 210 LEU A C 1
ATOM 1656 O O . LEU A 1 210 ? 6.504 -5.495 21.110 1.00 94.88 210 LEU A O 1
ATOM 1660 N N . GLU A 1 211 ? 4.929 -4.508 22.360 1.00 94.44 211 GLU A N 1
ATOM 1661 C CA . GLU A 1 211 ? 3.802 -5.217 21.747 1.00 94.44 211 GLU A CA 1
ATOM 1662 C C . GLU A 1 211 ? 3.593 -4.925 20.257 1.00 94.44 211 GLU A C 1
ATOM 1664 O O . GLU A 1 211 ? 3.049 -5.775 19.556 1.00 94.44 211 GLU A O 1
ATOM 1669 N N . GLY A 1 212 ? 4.071 -3.778 19.764 1.00 95.06 212 GLY A N 1
ATOM 1670 C CA . GLY A 1 212 ? 4.038 -3.432 18.342 1.00 95.06 212 GLY A CA 1
ATOM 1671 C C . GLY A 1 212 ? 5.204 -3.989 17.520 1.00 95.06 212 GLY A C 1
ATOM 1672 O O . GLY A 1 212 ? 5.274 -3.703 16.327 1.00 95.06 212 GLY A O 1
ATOM 1673 N N . LEU A 1 213 ? 6.126 -4.758 18.118 1.00 98.06 213 LEU A N 1
ATOM 1674 C CA . LEU A 1 213 ? 7.181 -5.442 17.367 1.00 98.06 213 LEU A CA 1
ATOM 1675 C C . LEU A 1 213 ? 6.599 -6.637 16.606 1.00 98.06 213 LEU A C 1
ATOM 1677 O O . LEU A 1 213 ? 6.121 -7.597 17.221 1.00 98.06 213 LEU A O 1
ATOM 1681 N N . HIS A 1 214 ? 6.727 -6.619 15.283 1.00 98.00 214 HIS A N 1
ATOM 1682 C CA . HIS A 1 214 ? 6.389 -7.747 14.435 1.00 98.00 214 HIS A CA 1
ATOM 1683 C C . HIS A 1 214 ? 7.348 -7.923 13.267 1.00 98.00 214 HIS A C 1
ATOM 1685 O O . HIS A 1 214 ? 7.967 -6.979 12.789 1.00 98.00 214 HIS A O 1
ATOM 1691 N N . ALA A 1 215 ? 7.449 -9.163 12.804 1.00 98.62 215 ALA A N 1
ATOM 1692 C CA . ALA A 1 215 ? 8.155 -9.518 11.585 1.00 98.62 215 ALA A CA 1
ATOM 1693 C C . ALA A 1 215 ? 7.274 -10.441 10.751 1.00 98.62 215 ALA A C 1
ATOM 1695 O O . ALA A 1 215 ? 6.471 -11.204 11.293 1.00 98.62 215 ALA A O 1
ATOM 1696 N N . GLY A 1 216 ? 7.425 -10.393 9.440 1.00 98.56 216 GLY A N 1
ATOM 1697 C CA . GLY A 1 216 ? 6.588 -11.164 8.543 1.00 98.56 216 GLY A CA 1
ATOM 1698 C C . GLY A 1 216 ? 7.219 -11.381 7.186 1.00 98.56 216 GLY A C 1
ATOM 1699 O O . GLY A 1 216 ? 8.333 -10.944 6.899 1.00 98.56 216 GLY A O 1
ATOM 1700 N N . GLY A 1 217 ? 6.471 -12.076 6.347 1.00 98.56 217 GLY A N 1
ATOM 1701 C CA . GLY A 1 217 ? 6.803 -12.230 4.950 1.00 98.56 217 GLY A CA 1
ATOM 1702 C C . GLY A 1 217 ? 5.572 -12.544 4.126 1.00 98.56 217 GLY A C 1
ATOM 1703 O O . GLY A 1 217 ? 4.552 -13.015 4.638 1.00 98.56 217 GLY A O 1
ATOM 1704 N N . SER A 1 218 ? 5.677 -12.274 2.836 1.00 98.62 218 SER A N 1
ATOM 1705 C CA . SER A 1 218 ? 4.644 -12.591 1.862 1.00 98.62 218 SER A CA 1
ATOM 1706 C C . SER A 1 218 ? 5.252 -13.160 0.592 1.00 98.62 218 SER A C 1
ATOM 1708 O O . SER A 1 218 ? 6.436 -12.980 0.317 1.00 98.62 218 SER A O 1
ATOM 1710 N N . GLY A 1 219 ? 4.448 -13.902 -0.155 1.00 97.94 219 GLY A N 1
ATOM 1711 C CA . GLY A 1 219 ? 4.848 -14.544 -1.394 1.00 97.94 219 GLY A CA 1
ATOM 1712 C C . GLY A 1 219 ? 3.670 -14.630 -2.346 1.00 97.94 219 GLY A C 1
ATOM 1713 O O . GLY A 1 219 ? 2.530 -14.762 -1.909 1.00 97.94 219 GLY A O 1
ATOM 1714 N N . GLY A 1 220 ? 3.937 -14.549 -3.642 1.00 96.06 220 GLY A N 1
ATOM 1715 C CA . GLY A 1 220 ? 2.933 -14.690 -4.683 1.00 96.06 220 GLY A CA 1
ATOM 1716 C C . GLY A 1 220 ? 3.476 -15.453 -5.879 1.00 96.06 220 GLY A C 1
ATOM 1717 O O . GLY A 1 220 ? 4.653 -15.319 -6.210 1.00 96.06 220 GLY A O 1
ATOM 1718 N N . TRP A 1 221 ? 2.614 -16.244 -6.507 1.00 95.50 221 TRP A N 1
ATOM 1719 C CA . TRP A 1 221 ? 2.915 -17.006 -7.712 1.00 95.50 221 TRP A CA 1
ATOM 1720 C C . TRP A 1 221 ? 1.671 -17.101 -8.597 1.00 95.50 221 TRP A C 1
ATOM 1722 O O . TRP A 1 221 ? 0.587 -17.406 -8.096 1.00 95.50 221 TRP A O 1
ATOM 1732 N N . GLY A 1 222 ? 1.819 -16.861 -9.896 1.00 91.69 222 GLY A N 1
ATOM 1733 C CA . GLY A 1 222 ? 0.711 -16.917 -10.848 1.00 91.69 222 GLY A CA 1
ATOM 1734 C C . GLY A 1 222 ? 1.112 -16.429 -12.234 1.00 91.69 222 GLY A C 1
ATOM 1735 O O . GLY A 1 222 ? 2.297 -16.399 -12.535 1.00 91.69 222 GLY A O 1
ATOM 1736 N N . GLU A 1 223 ? 0.152 -16.059 -13.077 1.00 85.19 223 GLU A N 1
ATOM 1737 C CA . GLU A 1 223 ? 0.421 -15.493 -14.413 1.00 85.19 223 GLU A CA 1
ATOM 1738 C C . GLU A 1 223 ? 0.608 -13.964 -14.357 1.00 85.19 223 GLU A C 1
ATOM 1740 O O . GLU A 1 223 ? 1.159 -13.356 -15.273 1.00 85.19 223 GLU A O 1
ATOM 1745 N N . GLY A 1 224 ? 0.197 -13.317 -13.258 1.00 73.56 224 GLY A N 1
ATOM 1746 C CA . GLY A 1 224 ? 0.336 -11.872 -13.102 1.00 73.56 224 GLY A CA 1
ATOM 1747 C C . GLY A 1 224 ? -0.382 -11.080 -14.206 1.00 73.56 224 GLY A C 1
ATOM 1748 O O . GLY A 1 224 ? -1.217 -11.612 -14.932 1.00 73.56 224 GLY A O 1
ATOM 1749 N N . PRO A 1 225 ? -0.103 -9.780 -14.363 1.00 68.81 225 PRO A N 1
ATOM 1750 C CA . PRO A 1 225 ? -0.737 -8.996 -15.415 1.00 68.81 225 PRO A CA 1
ATOM 1751 C C . PRO A 1 225 ? -0.225 -9.435 -16.795 1.00 68.81 225 PRO A C 1
ATOM 1753 O O . PRO A 1 225 ? 0.970 -9.379 -17.065 1.00 68.81 225 PRO A O 1
ATOM 1756 N N . THR A 1 226 ? -1.122 -9.767 -17.725 1.00 61.03 226 THR A N 1
ATOM 1757 C CA . THR A 1 226 ? -0.761 -10.260 -19.075 1.00 61.03 226 THR A CA 1
ATOM 1758 C C . THR A 1 226 ? -0.141 -9.226 -20.019 1.00 61.03 226 THR A C 1
ATOM 1760 O O . THR A 1 226 ? 0.047 -9.519 -21.202 1.00 61.03 226 THR A O 1
ATOM 1763 N N . ARG A 1 227 ? 0.112 -7.990 -19.563 1.00 64.19 227 ARG A N 1
ATOM 1764 C CA . ARG A 1 227 ? 0.488 -6.884 -20.464 1.00 64.19 227 ARG A CA 1
ATOM 1765 C C . ARG A 1 227 ? 1.588 -5.965 -19.963 1.00 64.19 227 ARG A C 1
ATOM 1767 O O . ARG A 1 227 ? 2.390 -5.530 -20.780 1.00 64.19 227 ARG A O 1
ATOM 1774 N N . HIS A 1 228 ? 1.635 -5.645 -18.673 1.00 73.94 228 HIS A N 1
ATOM 1775 C CA . HIS A 1 228 ? 2.574 -4.651 -18.150 1.00 73.94 228 HIS A CA 1
ATOM 1776 C C . HIS A 1 228 ? 3.207 -5.135 -16.854 1.00 73.94 228 HIS A C 1
ATOM 1778 O O . HIS A 1 228 ? 2.500 -5.489 -15.912 1.00 73.94 228 HIS A O 1
ATOM 1784 N N . GLY A 1 229 ? 4.539 -5.139 -16.833 1.00 76.75 229 GLY A N 1
ATOM 1785 C CA . GLY A 1 229 ? 5.333 -5.442 -15.655 1.00 76.75 229 GLY A CA 1
ATOM 1786 C C . GLY A 1 229 ? 5.270 -4.325 -14.621 1.00 76.75 229 GLY A C 1
ATOM 1787 O O . GLY A 1 229 ? 4.357 -3.494 -14.594 1.00 76.75 229 GLY A O 1
ATOM 1788 N N . PHE A 1 230 ? 6.257 -4.294 -13.740 1.00 82.94 230 PHE A N 1
ATOM 1789 C CA . PHE A 1 230 ? 6.321 -3.257 -12.719 1.00 82.94 230 PHE A CA 1
ATOM 1790 C C . PHE A 1 230 ? 6.510 -1.869 -13.321 1.00 82.94 230 PHE A C 1
ATOM 1792 O O . PHE A 1 230 ? 7.297 -1.672 -14.247 1.00 82.94 230 PHE A O 1
ATOM 1799 N N . ARG A 1 231 ? 5.834 -0.895 -12.718 1.00 81.44 231 ARG A N 1
ATOM 1800 C CA . ARG A 1 231 ? 5.969 0.521 -13.035 1.00 81.44 231 ARG A CA 1
ATOM 1801 C C . ARG A 1 231 ? 6.633 1.237 -11.864 1.00 81.44 231 ARG A C 1
ATOM 1803 O O . ARG A 1 231 ? 6.045 1.317 -10.786 1.00 81.44 231 ARG A O 1
ATOM 1810 N N . GLY A 1 232 ? 7.824 1.782 -12.094 1.00 77.50 232 GLY A N 1
ATOM 1811 C CA . GLY A 1 232 ? 8.522 2.614 -11.116 1.00 77.50 232 GLY A CA 1
ATOM 1812 C C . GLY A 1 232 ? 8.012 4.047 -11.180 1.00 77.50 232 GLY A C 1
ATOM 1813 O O . GLY A 1 232 ? 8.125 4.689 -12.225 1.00 77.50 232 GLY A O 1
ATOM 1814 N N . ARG A 1 233 ? 7.440 4.537 -10.076 1.00 81.31 233 ARG A N 1
ATOM 1815 C CA . ARG A 1 233 ? 7.004 5.929 -9.926 1.00 81.31 233 ARG A CA 1
ATOM 1816 C C . ARG A 1 233 ? 7.628 6.572 -8.705 1.00 81.31 233 ARG A C 1
ATOM 1818 O O . ARG A 1 233 ? 7.791 5.917 -7.677 1.00 81.31 233 ARG A O 1
ATOM 1825 N N . ASN A 1 234 ? 7.983 7.845 -8.830 1.00 78.94 234 ASN A N 1
ATOM 1826 C CA . ASN A 1 234 ? 8.423 8.642 -7.692 1.00 78.94 234 ASN A CA 1
ATOM 1827 C C . ASN A 1 234 ? 7.239 9.366 -7.039 1.00 78.94 234 ASN A C 1
ATOM 1829 O O . ASN A 1 234 ? 6.087 9.203 -7.446 1.00 78.94 234 ASN A O 1
ATOM 1833 N N . ALA A 1 235 ? 7.526 10.175 -6.017 1.00 76.38 235 ALA A N 1
ATOM 1834 C CA . ALA A 1 235 ? 6.468 10.824 -5.261 1.00 76.38 235 ALA A CA 1
ATOM 1835 C C . ALA A 1 235 ? 5.723 11.941 -6.023 1.00 76.38 235 ALA A C 1
ATOM 1837 O O . ALA A 1 235 ? 4.661 12.355 -5.576 1.00 76.38 235 ALA A O 1
ATOM 1838 N N . ALA A 1 236 ? 6.242 12.402 -7.168 1.00 73.25 236 ALA A N 1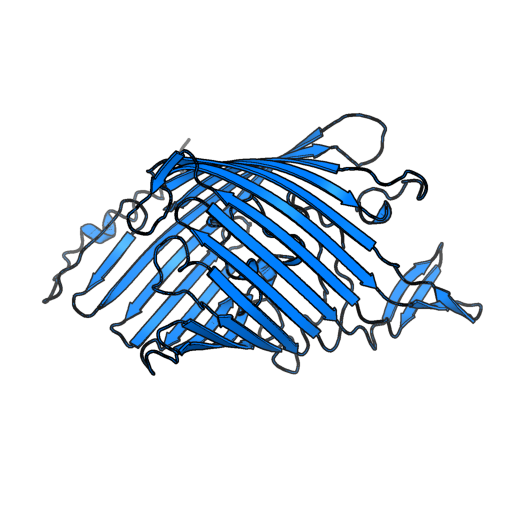
ATOM 1839 C CA . ALA A 1 236 ? 5.575 13.361 -8.057 1.00 73.25 236 ALA A CA 1
ATOM 1840 C C . ALA A 1 236 ? 4.804 12.680 -9.208 1.00 73.25 236 ALA A C 1
ATOM 1842 O O . ALA A 1 236 ? 4.590 13.278 -10.257 1.00 73.25 236 ALA A O 1
ATOM 1843 N N . ASP A 1 237 ? 4.463 11.396 -9.042 1.00 74.81 237 ASP A N 1
ATOM 1844 C CA . ASP A 1 237 ? 3.809 10.512 -10.024 1.00 74.81 237 ASP A CA 1
ATOM 1845 C C . ASP A 1 237 ? 4.561 10.313 -11.354 1.00 74.81 237 ASP A C 1
ATOM 1847 O O . ASP A 1 237 ? 4.090 9.634 -12.273 1.00 74.81 237 ASP A O 1
ATOM 1851 N N . TYR A 1 238 ? 5.785 10.827 -11.436 1.00 76.25 238 TYR A N 1
ATOM 1852 C CA . TYR A 1 238 ? 6.651 10.650 -12.583 1.00 76.25 238 TYR A CA 1
ATOM 1853 C C . TYR A 1 238 ? 7.111 9.200 -12.689 1.00 76.25 238 TYR A C 1
ATOM 1855 O O . TYR A 1 238 ? 7.594 8.597 -11.724 1.00 76.25 238 TYR A O 1
ATOM 1863 N N . THR A 1 239 ? 6.963 8.644 -13.889 1.00 75.75 239 THR A N 1
ATOM 1864 C CA . THR A 1 239 ? 7.326 7.260 -14.185 1.00 75.75 239 THR A CA 1
ATOM 1865 C C . THR A 1 239 ? 8.779 7.211 -14.643 1.00 75.75 239 THR A C 1
ATOM 1867 O O . THR A 1 239 ? 9.068 7.502 -15.792 1.00 75.75 239 THR A O 1
ATOM 1870 N N . PHE A 1 240 ? 9.690 6.830 -13.749 1.00 74.06 240 PHE A N 1
ATOM 1871 C CA . PHE A 1 240 ? 11.121 6.680 -14.060 1.00 74.06 240 PHE A CA 1
ATOM 1872 C C . PHE A 1 240 ? 11.470 5.292 -14.623 1.00 74.06 240 PHE A C 1
ATOM 1874 O O . PHE A 1 240 ? 12.564 5.063 -15.126 1.00 74.06 240 PHE A O 1
ATOM 1881 N N . LEU A 1 241 ? 10.537 4.342 -14.526 1.00 74.69 241 LEU A N 1
ATOM 1882 C CA . LEU A 1 241 ? 10.623 3.061 -15.211 1.00 74.69 241 LEU A CA 1
ATOM 1883 C C . LEU A 1 241 ? 9.281 2.769 -15.868 1.00 74.69 241 LEU A C 1
ATOM 1885 O O . LEU A 1 241 ? 8.311 2.386 -15.200 1.00 74.69 241 LEU A O 1
ATOM 1889 N N . ALA A 1 242 ? 9.232 2.959 -17.185 1.00 70.62 242 ALA A N 1
ATOM 1890 C CA . ALA A 1 242 ? 8.102 2.525 -17.986 1.00 70.62 242 ALA A CA 1
ATOM 1891 C C . ALA A 1 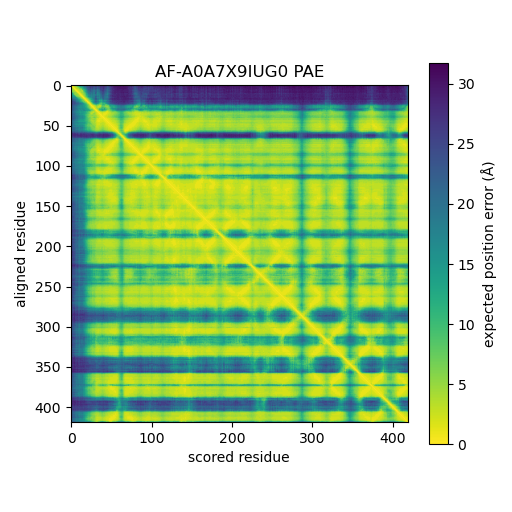242 ? 7.969 0.994 -17.875 1.00 70.62 242 ALA A C 1
ATOM 1893 O O . ALA A 1 242 ? 8.971 0.286 -18.001 1.00 70.62 242 ALA A O 1
ATOM 1894 N N . PRO A 1 243 ? 6.761 0.464 -17.621 1.00 73.62 243 PRO A N 1
ATOM 1895 C CA . PRO A 1 243 ? 6.600 -0.963 -17.408 1.00 73.62 243 PRO A CA 1
ATOM 1896 C C . PRO A 1 243 ? 6.864 -1.711 -18.720 1.00 73.62 243 PRO A C 1
ATOM 1898 O O . PRO A 1 243 ? 6.190 -1.424 -19.717 1.00 73.62 243 PRO A O 1
ATOM 1901 N N . PRO A 1 244 ? 7.798 -2.678 -18.747 1.00 76.31 244 PRO A N 1
ATOM 1902 C CA . PRO A 1 244 ? 8.007 -3.488 -19.932 1.00 76.31 244 PRO A CA 1
ATOM 1903 C C . PRO A 1 244 ? 6.784 -4.369 -20.188 1.00 76.31 244 PRO A C 1
ATOM 1905 O O . PRO A 1 244 ? 5.996 -4.673 -19.285 1.00 76.31 244 PRO A O 1
ATOM 1908 N N . THR A 1 245 ? 6.632 -4.811 -21.434 1.00 77.69 245 THR A N 1
ATOM 1909 C CA . THR A 1 245 ? 5.673 -5.868 -21.756 1.00 77.69 245 THR A CA 1
ATOM 1910 C C . THR A 1 245 ? 6.133 -7.161 -21.093 1.00 77.69 245 THR A C 1
ATOM 1912 O O . THR A 1 245 ? 7.282 -7.571 -21.278 1.00 77.69 245 THR A O 1
ATOM 1915 N N . VAL A 1 246 ? 5.235 -7.792 -20.340 1.00 80.75 246 VAL A N 1
ATOM 1916 C CA . VAL A 1 246 ? 5.458 -9.075 -19.658 1.00 80.75 246 VAL A CA 1
ATOM 1917 C C . VAL A 1 246 ? 4.370 -10.065 -20.050 1.00 80.75 246 VAL A C 1
ATOM 1919 O O . VAL A 1 246 ? 3.269 -9.665 -20.439 1.00 80.75 246 VAL A O 1
ATOM 1922 N N . ARG A 1 247 ? 4.699 -11.354 -19.991 1.00 82.31 247 ARG A N 1
ATOM 1923 C CA . ARG A 1 247 ? 3.816 -12.457 -20.350 1.00 82.31 247 ARG A CA 1
ATOM 1924 C C . ARG A 1 247 ? 4.415 -13.736 -19.790 1.00 82.31 247 ARG A C 1
ATOM 1926 O O . ARG A 1 247 ? 5.478 -14.153 -20.229 1.00 82.31 247 ARG A O 1
ATOM 1933 N N . GLY A 1 248 ? 3.676 -14.399 -18.914 1.00 82.56 248 GLY A N 1
ATOM 1934 C CA . GLY A 1 248 ? 4.096 -15.675 -18.352 1.00 82.56 248 GLY A CA 1
ATOM 1935 C C . GLY A 1 248 ? 3.953 -15.661 -16.845 1.00 82.56 248 GLY A C 1
ATOM 1936 O O . GLY A 1 248 ? 3.037 -15.033 -16.336 1.00 82.56 248 GLY A O 1
ATOM 1937 N N . VAL A 1 249 ? 4.811 -16.385 -16.134 1.00 88.38 249 VAL A N 1
ATOM 1938 C CA . VAL A 1 249 ? 4.694 -16.520 -14.686 1.00 88.38 249 VAL A CA 1
ATOM 1939 C C . VAL A 1 249 ? 5.247 -15.277 -13.984 1.00 88.38 249 VAL A C 1
ATOM 1941 O O . VAL A 1 249 ? 6.326 -14.782 -14.295 1.00 88.38 249 VAL A O 1
ATOM 1944 N N . LEU A 1 250 ? 4.503 -14.785 -12.998 1.00 90.75 250 LEU A N 1
ATOM 1945 C CA . LEU A 1 250 ? 4.959 -13.848 -11.982 1.00 90.75 250 LEU A CA 1
ATOM 1946 C C . LEU A 1 250 ? 5.286 -14.631 -10.714 1.00 90.75 250 LEU A C 1
ATOM 1948 O O . LEU A 1 250 ? 4.430 -15.346 -10.183 1.00 90.75 250 LEU A O 1
ATOM 1952 N N . TRP A 1 251 ? 6.477 -14.418 -10.164 1.00 93.38 251 TRP A N 1
ATOM 1953 C CA . TRP A 1 251 ? 6.764 -14.762 -8.778 1.00 93.38 251 TRP A CA 1
ATOM 1954 C C . TRP A 1 251 ? 7.253 -13.541 -8.006 1.00 93.38 251 TRP A C 1
ATOM 1956 O O . TRP A 1 251 ? 7.981 -12.695 -8.518 1.00 93.38 251 TRP A O 1
ATOM 1966 N N . ARG A 1 252 ? 6.822 -13.421 -6.752 1.00 95.31 252 ARG A N 1
ATOM 1967 C CA . ARG A 1 252 ? 7.221 -12.318 -5.875 1.00 95.31 252 ARG A CA 1
ATOM 1968 C C . ARG A 1 252 ? 7.324 -12.770 -4.433 1.00 95.31 252 ARG A C 1
ATOM 1970 O O . ARG A 1 252 ? 6.567 -13.637 -4.001 1.00 95.31 252 ARG A O 1
ATOM 1977 N N . ALA A 1 253 ? 8.227 -12.161 -3.683 1.00 98.00 253 ALA A N 1
ATOM 1978 C CA . ALA A 1 253 ? 8.427 -12.403 -2.266 1.00 98.00 253 ALA A CA 1
ATOM 1979 C C . ALA A 1 253 ? 8.755 -11.094 -1.545 1.00 98.00 253 ALA A C 1
ATOM 1981 O O . ALA A 1 253 ? 9.394 -10.211 -2.111 1.00 98.00 253 ALA A O 1
ATOM 1982 N N . ALA A 1 254 ? 8.343 -10.980 -0.288 1.00 98.44 254 ALA A N 1
ATOM 1983 C CA . ALA A 1 254 ? 8.710 -9.864 0.567 1.00 98.44 254 ALA A CA 1
ATOM 1984 C C . ALA A 1 254 ? 8.971 -10.322 2.000 1.00 98.44 254 ALA A C 1
ATOM 1986 O O . ALA A 1 254 ? 8.354 -11.276 2.481 1.00 98.44 254 ALA A O 1
ATOM 1987 N N . ALA A 1 255 ? 9.864 -9.613 2.681 1.00 98.75 255 ALA A N 1
ATOM 1988 C CA . ALA A 1 255 ? 10.131 -9.741 4.106 1.00 98.75 255 ALA A CA 1
ATOM 1989 C C . ALA A 1 255 ? 9.931 -8.377 4.770 1.00 98.75 255 ALA A C 1
ATOM 1991 O O . ALA A 1 255 ? 10.382 -7.360 4.246 1.00 98.75 255 ALA A O 1
ATOM 1992 N N . GLU A 1 256 ? 9.272 -8.361 5.922 1.00 98.62 256 GLU A N 1
ATOM 1993 C CA . GLU A 1 256 ? 8.893 -7.138 6.632 1.00 98.62 256 GLU A CA 1
ATOM 1994 C C . GLU A 1 256 ? 9.284 -7.205 8.112 1.00 98.62 256 GLU A C 1
ATOM 1996 O O . GLU A 1 256 ? 9.271 -8.267 8.742 1.00 98.62 256 GLU A O 1
ATOM 2001 N N . LEU A 1 257 ? 9.619 -6.044 8.666 1.00 98.69 257 LEU A N 1
ATOM 2002 C CA . LEU A 1 257 ? 9.865 -5.819 10.084 1.00 98.69 257 LEU A CA 1
ATOM 2003 C C . LEU A 1 257 ? 9.248 -4.477 10.465 1.00 98.69 257 LEU A C 1
ATOM 2005 O O . LEU A 1 257 ? 9.520 -3.463 9.828 1.00 98.69 257 LEU A O 1
ATOM 2009 N N . GLU A 1 258 ? 8.484 -4.445 11.544 1.00 98.44 258 GLU A N 1
ATOM 2010 C CA . GLU A 1 258 ? 7.989 -3.201 12.112 1.00 98.44 258 GLU A CA 1
ATOM 2011 C C . GLU A 1 258 ? 8.098 -3.230 13.632 1.00 98.44 258 GLU A C 1
ATOM 2013 O O . GLU A 1 258 ? 7.855 -4.243 14.285 1.00 98.44 258 GLU A O 1
ATOM 2018 N N . TRP A 1 259 ? 8.462 -2.089 14.202 1.00 98.12 259 TRP A N 1
ATOM 2019 C CA . TRP A 1 259 ? 8.414 -1.826 15.625 1.00 98.12 259 TRP A CA 1
ATOM 2020 C C . TRP A 1 259 ? 7.656 -0.527 15.862 1.00 98.12 259 TRP A C 1
ATOM 2022 O O . TRP A 1 259 ? 8.201 0.568 15.703 1.00 98.12 259 TRP A O 1
ATOM 2032 N N . ALA A 1 260 ? 6.387 -0.666 16.231 1.00 95.44 260 ALA A N 1
ATOM 2033 C CA . ALA A 1 260 ? 5.543 0.442 16.648 1.00 95.44 260 ALA A CA 1
ATOM 2034 C C . ALA A 1 260 ? 5.504 0.550 18.180 1.00 95.44 260 ALA A C 1
ATOM 2036 O O . ALA A 1 260 ? 5.346 -0.440 18.896 1.00 95.44 260 ALA A O 1
ATOM 2037 N N . THR A 1 261 ? 5.649 1.771 18.675 1.00 93.50 261 THR A N 1
ATOM 2038 C CA . THR A 1 261 ? 5.481 2.170 20.076 1.00 93.50 261 THR A CA 1
ATOM 2039 C C . THR A 1 261 ? 4.562 3.397 20.117 1.00 93.50 261 THR A C 1
ATOM 2041 O O . THR A 1 261 ? 4.299 3.979 19.064 1.00 93.50 261 THR A O 1
ATOM 2044 N N . PRO A 1 262 ? 4.132 3.872 21.300 1.00 88.69 262 PRO A N 1
ATOM 2045 C CA . PRO A 1 262 ? 3.356 5.109 21.390 1.00 88.69 262 PRO A CA 1
ATOM 2046 C C . PRO A 1 262 ? 4.066 6.352 20.830 1.00 88.69 262 PRO A C 1
ATOM 2048 O O . PRO A 1 262 ? 3.413 7.315 20.465 1.00 88.69 262 PRO A O 1
ATOM 2051 N N . TRP A 1 263 ? 5.402 6.363 20.772 1.00 88.19 263 TRP A N 1
ATOM 2052 C CA . TRP A 1 263 ? 6.171 7.566 20.418 1.00 88.19 263 TRP A CA 1
ATOM 2053 C C . TRP A 1 263 ? 6.757 7.521 19.012 1.00 88.19 263 TRP A C 1
ATOM 2055 O O . TRP A 1 263 ? 7.026 8.564 18.413 1.00 88.19 263 TRP A O 1
ATOM 2065 N N . PHE A 1 264 ? 7.011 6.318 18.502 1.00 94.06 264 PHE A N 1
ATOM 2066 C CA . PHE A 1 264 ? 7.647 6.125 17.209 1.00 94.06 264 PHE A CA 1
ATOM 2067 C C . PHE A 1 264 ? 7.236 4.812 16.553 1.00 94.06 264 PHE A C 1
ATOM 2069 O O . PHE A 1 264 ? 6.845 3.854 17.220 1.00 94.06 264 PHE A O 1
ATOM 2076 N N . ARG A 1 265 ? 7.429 4.766 15.239 1.00 96.12 265 ARG A N 1
ATOM 2077 C CA . ARG A 1 265 ? 7.314 3.587 14.392 1.00 96.12 265 ARG A CA 1
ATOM 2078 C C . ARG A 1 265 ? 8.568 3.474 13.539 1.00 96.12 265 ARG A C 1
ATOM 2080 O O . ARG A 1 265 ? 8.931 4.421 12.849 1.00 96.12 265 ARG A O 1
ATOM 2087 N N . LEU A 1 266 ? 9.213 2.317 13.592 1.00 98.31 266 LEU A N 1
ATOM 2088 C CA . LEU A 1 266 ? 10.264 1.918 12.662 1.00 98.31 266 LEU A CA 1
ATOM 2089 C C . LEU A 1 266 ? 9.704 0.805 11.780 1.00 98.31 266 LEU A C 1
ATOM 2091 O O . LEU A 1 266 ? 9.297 -0.221 12.313 1.00 98.31 266 LEU A O 1
ATOM 2095 N N . ALA A 1 267 ? 9.691 0.987 10.467 1.00 98.44 267 ALA A N 1
ATOM 2096 C CA . ALA A 1 267 ? 9.231 -0.011 9.509 1.00 98.44 267 ALA A CA 1
ATOM 2097 C C . ALA A 1 267 ? 10.308 -0.264 8.456 1.00 98.44 267 ALA A C 1
ATOM 2099 O O . ALA A 1 267 ? 10.958 0.668 7.988 1.00 98.44 267 ALA A O 1
ATOM 2100 N N . ALA A 1 268 ? 10.492 -1.519 8.076 1.00 98.75 268 ALA A N 1
ATOM 2101 C CA . ALA A 1 268 ? 11.391 -1.920 7.014 1.00 98.75 268 ALA A CA 1
ATOM 2102 C C . ALA A 1 268 ? 10.759 -3.041 6.197 1.00 98.75 268 ALA A C 1
ATOM 2104 O O . ALA A 1 268 ? 10.103 -3.933 6.739 1.00 98.75 268 ALA A O 1
ATOM 2105 N N . GLU A 1 269 ? 10.989 -3.007 4.894 1.00 98.69 269 GLU A N 1
ATOM 2106 C CA . GLU A 1 269 ? 10.523 -4.040 3.982 1.00 98.69 269 GLU A CA 1
ATOM 2107 C C . GLU A 1 269 ? 11.560 -4.251 2.889 1.00 98.69 269 GLU A C 1
ATOM 2109 O O . GLU A 1 269 ? 12.150 -3.288 2.404 1.00 98.69 269 GLU A O 1
ATOM 2114 N N . TYR A 1 270 ? 11.762 -5.504 2.505 1.00 98.50 270 TYR A N 1
ATOM 2115 C CA . TYR A 1 270 ? 12.483 -5.903 1.305 1.00 98.50 270 TYR A CA 1
ATOM 2116 C C . TYR A 1 270 ? 11.514 -6.669 0.413 1.00 98.50 270 TYR A C 1
ATOM 2118 O O . TYR A 1 270 ? 10.830 -7.568 0.907 1.00 98.50 270 TYR A O 1
ATOM 2126 N N . GLN A 1 271 ? 11.472 -6.355 -0.879 1.00 97.75 271 GLN A N 1
ATOM 2127 C CA . GLN A 1 271 ? 10.722 -7.132 -1.860 1.00 97.75 271 GLN A CA 1
ATOM 2128 C C . GLN A 1 271 ? 11.628 -7.557 -3.009 1.00 97.75 271 GLN A C 1
ATOM 2130 O O . GLN A 1 271 ? 12.552 -6.838 -3.390 1.00 97.75 271 GLN A O 1
ATOM 2135 N N . HIS A 1 272 ? 11.308 -8.710 -3.580 1.00 96.25 272 HIS A N 1
ATOM 2136 C CA . HIS A 1 272 ? 11.834 -9.174 -4.848 1.00 96.25 272 HIS A CA 1
ATOM 2137 C C . HIS A 1 272 ? 10.678 -9.691 -5.704 1.00 96.25 272 HIS A C 1
ATOM 2139 O O . HIS A 1 272 ? 9.784 -10.378 -5.201 1.00 96.25 272 HIS A O 1
ATOM 2145 N N . ALA A 1 273 ? 10.690 -9.379 -6.991 1.00 93.50 273 ALA A N 1
ATOM 2146 C CA . ALA A 1 273 ? 9.709 -9.869 -7.938 1.00 93.50 273 ALA A CA 1
ATOM 2147 C C . ALA A 1 273 ? 10.351 -10.111 -9.298 1.00 93.50 273 ALA A C 1
ATOM 2149 O O . ALA A 1 273 ? 11.246 -9.375 -9.707 1.00 93.50 273 ALA A O 1
ATOM 2150 N N . SER A 1 274 ? 9.856 -11.126 -9.995 1.00 92.25 274 SER A N 1
ATOM 2151 C CA . SER A 1 274 ? 10.292 -11.448 -11.339 1.00 92.25 274 SER A CA 1
ATOM 2152 C C . SER A 1 274 ? 9.111 -11.872 -12.205 1.00 92.25 274 SER A C 1
ATOM 2154 O O . SER A 1 274 ? 8.187 -12.557 -11.753 1.00 92.25 274 SER A O 1
ATOM 2156 N N . TRP A 1 275 ? 9.117 -11.366 -13.434 1.00 90.12 275 TRP A N 1
ATOM 2157 C CA . TRP A 1 275 ? 8.086 -11.577 -14.439 1.00 90.12 275 TRP A CA 1
ATOM 2158 C C . TRP A 1 275 ? 8.704 -12.230 -15.661 1.00 90.12 275 TRP A C 1
ATOM 2160 O O . TRP A 1 275 ? 9.604 -11.652 -16.274 1.00 90.12 275 TRP A O 1
ATOM 2170 N N . ASP A 1 276 ? 8.160 -13.371 -16.065 1.00 88.62 276 ASP A N 1
ATOM 2171 C CA . ASP A 1 276 ? 8.538 -14.000 -17.321 1.00 88.62 276 ASP A CA 1
ATOM 2172 C C . ASP A 1 276 ? 8.160 -13.126 -18.521 1.00 88.62 276 ASP A C 1
ATOM 2174 O O . ASP A 1 276 ? 7.147 -12.405 -18.546 1.00 88.62 276 ASP A O 1
ATOM 2178 N N . ARG A 1 277 ? 9.005 -13.217 -19.547 1.00 83.44 277 ARG A N 1
ATOM 2179 C CA . ARG A 1 277 ? 8.848 -12.505 -20.818 1.00 83.44 277 ARG A CA 1
ATOM 2180 C C . ARG A 1 277 ? 9.080 -13.412 -22.032 1.00 83.44 277 ARG A C 1
ATOM 2182 O O . ARG A 1 277 ? 9.236 -12.926 -23.155 1.00 83.44 277 ARG A O 1
ATOM 2189 N N . GLU A 1 278 ? 9.051 -14.728 -21.819 1.00 77.00 278 GLU A N 1
ATOM 2190 C CA . GLU A 1 278 ? 9.221 -15.731 -22.871 1.00 77.00 278 GLU A CA 1
ATOM 2191 C C . GLU A 1 278 ? 8.100 -15.618 -23.922 1.00 77.00 278 GLU A C 1
ATOM 2193 O O . GLU A 1 278 ? 6.926 -15.399 -23.604 1.00 77.00 278 GLU A O 1
ATOM 2198 N N . GLY A 1 279 ? 8.447 -15.732 -25.208 1.00 72.19 279 GLY A N 1
ATOM 2199 C CA . GLY A 1 279 ? 7.478 -15.647 -26.302 1.00 72.19 279 GLY A CA 1
ATOM 2200 C C . GLY A 1 279 ? 6.889 -14.252 -26.557 1.00 72.19 279 GLY A C 1
ATOM 2201 O O . GLY A 1 279 ? 5.958 -14.120 -27.359 1.00 72.19 279 GLY A O 1
ATOM 2202 N N . ILE A 1 280 ? 7.403 -13.200 -25.912 1.00 73.69 280 ILE A N 1
ATOM 2203 C CA . ILE A 1 280 ? 7.118 -11.811 -26.293 1.00 73.69 280 ILE A CA 1
ATOM 2204 C C . ILE A 1 280 ? 8.032 -11.436 -27.451 1.00 73.69 280 ILE A C 1
ATOM 2206 O O . ILE A 1 280 ? 9.242 -11.620 -27.374 1.00 73.69 280 ILE A O 1
ATOM 2210 N N . THR A 1 281 ? 7.453 -10.884 -28.518 1.00 68.69 281 THR A N 1
ATOM 2211 C CA . THR A 1 281 ? 8.215 -10.190 -29.559 1.00 68.69 281 THR A CA 1
ATOM 2212 C C . THR A 1 281 ? 8.010 -8.692 -29.398 1.00 68.69 281 THR A C 1
ATOM 2214 O O . THR A 1 281 ? 6.895 -8.206 -29.591 1.00 68.69 281 THR A O 1
ATOM 2217 N N . ASP A 1 282 ? 9.063 -7.969 -29.034 1.00 67.31 282 ASP A N 1
ATOM 2218 C CA . ASP A 1 282 ? 9.054 -6.510 -28.969 1.00 67.31 282 ASP A CA 1
ATOM 2219 C C . ASP A 1 282 ? 9.742 -5.937 -30.210 1.00 67.31 282 ASP A C 1
ATOM 2221 O O . ASP A 1 282 ? 10.835 -6.360 -30.584 1.00 67.31 282 ASP A O 1
ATOM 2225 N N . ASN A 1 283 ? 9.089 -4.993 -30.882 1.00 63.31 283 ASN A N 1
ATOM 2226 C CA . ASN A 1 283 ? 9.663 -4.340 -32.052 1.00 63.31 283 ASN A CA 1
ATOM 2227 C C . ASN A 1 283 ? 10.399 -3.093 -31.576 1.00 63.31 283 ASN A C 1
ATOM 2229 O O . ASN A 1 283 ? 9.789 -2.037 -31.409 1.00 63.31 283 ASN A O 1
ATOM 2233 N N . GLN A 1 284 ? 11.709 -3.205 -31.387 1.00 57.25 284 GLN A N 1
ATOM 2234 C CA . GLN A 1 284 ? 12.529 -2.084 -30.948 1.00 57.25 284 GLN A CA 1
ATOM 2235 C C . GLN A 1 284 ? 13.146 -1.356 -32.132 1.00 57.25 284 GLN A C 1
ATOM 2237 O O . GLN A 1 284 ? 13.511 -1.946 -33.149 1.00 57.25 284 GLN A O 1
ATOM 2242 N N . ARG A 1 285 ? 13.258 -0.036 -32.006 1.00 47.47 285 ARG A N 1
ATOM 2243 C CA . ARG A 1 285 ? 13.918 0.791 -33.007 1.00 47.47 285 ARG A CA 1
ATOM 2244 C C . ARG A 1 285 ? 15.403 0.876 -32.678 1.00 47.47 285 ARG A C 1
ATOM 2246 O O . ARG A 1 285 ? 15.778 1.516 -31.704 1.00 47.47 285 ARG A O 1
ATOM 2253 N N . ILE A 1 286 ? 16.242 0.265 -33.509 1.00 55.16 286 ILE A N 1
ATOM 2254 C CA . ILE A 1 286 ? 17.702 0.330 -33.392 1.00 55.16 286 ILE A CA 1
ATOM 2255 C C . ILE A 1 286 ? 18.212 1.163 -34.569 1.00 55.16 286 ILE A C 1
ATOM 2257 O O . ILE A 1 286 ? 18.194 0.747 -35.732 1.00 55.16 286 ILE A O 1
ATOM 2261 N N . GLY A 1 287 ? 18.572 2.414 -34.277 1.00 60.97 287 GLY A N 1
ATOM 2262 C CA . GLY A 1 287 ? 18.869 3.423 -35.293 1.00 60.97 287 GLY A CA 1
ATOM 2263 C C . GLY A 1 287 ? 17.650 3.738 -36.173 1.00 60.97 287 GLY A C 1
ATOM 2264 O O . GLY A 1 287 ? 16.648 4.295 -35.719 1.00 60.97 287 GLY A O 1
ATOM 2265 N N . SER A 1 288 ? 17.732 3.408 -37.465 1.00 50.59 288 SER A N 1
ATOM 2266 C CA . SER A 1 288 ? 16.627 3.603 -38.422 1.00 50.59 288 SER A CA 1
ATOM 2267 C C . SER A 1 288 ? 15.810 2.336 -38.700 1.00 50.59 288 SER A C 1
ATOM 2269 O O . SER A 1 288 ? 14.787 2.423 -39.380 1.00 50.59 288 SER A O 1
ATOM 2271 N N . ALA A 1 289 ? 16.224 1.183 -38.166 1.00 45.78 289 ALA A N 1
ATOM 2272 C CA . ALA A 1 289 ? 15.567 -0.098 -38.387 1.00 45.78 289 ALA A CA 1
ATOM 2273 C C . ALA A 1 289 ? 14.648 -0.467 -37.216 1.00 45.78 289 ALA A C 1
ATOM 2275 O O . ALA A 1 289 ? 14.966 -0.207 -36.057 1.00 45.78 289 ALA A O 1
ATOM 2276 N N . MET A 1 290 ? 13.519 -1.102 -37.530 1.00 55.47 290 MET A N 1
ATOM 2277 C CA . MET A 1 290 ? 12.713 -1.825 -36.547 1.00 55.47 290 MET A CA 1
ATOM 2278 C C . MET A 1 290 ? 13.222 -3.260 -36.499 1.00 55.47 290 MET A C 1
ATOM 2280 O O . MET A 1 290 ? 13.256 -3.927 -37.535 1.00 55.47 290 MET A O 1
ATOM 2284 N N . VAL A 1 291 ? 13.606 -3.725 -35.319 1.00 57.59 291 VAL A N 1
ATOM 2285 C CA . VAL A 1 291 ? 14.087 -5.082 -35.097 1.00 57.59 291 VAL A CA 1
ATOM 2286 C C . VAL A 1 291 ? 13.166 -5.789 -34.112 1.00 57.59 291 VAL A C 1
ATOM 2288 O O . VAL A 1 291 ? 12.865 -5.253 -33.049 1.00 57.59 291 VAL A O 1
ATOM 2291 N N . GLY A 1 292 ? 12.712 -6.988 -34.479 1.00 60.19 292 GLY A N 1
ATOM 2292 C CA . GLY A 1 292 ? 11.985 -7.867 -33.570 1.00 60.19 292 GLY A CA 1
ATOM 2293 C C . GLY A 1 292 ? 12.956 -8.525 -32.592 1.00 60.19 292 GLY A C 1
ATOM 2294 O O . GLY A 1 292 ? 13.904 -9.190 -33.012 1.00 60.19 292 GLY A O 1
ATOM 2295 N N . VAL A 1 293 ? 12.714 -8.328 -31.302 1.00 62.84 293 VAL A N 1
ATOM 2296 C CA . VAL A 1 293 ? 13.425 -8.969 -30.195 1.00 62.84 293 VAL A CA 1
ATOM 2297 C C . VAL A 1 293 ? 12.477 -10.005 -29.610 1.00 62.84 293 VAL A C 1
ATOM 2299 O O . VAL A 1 293 ? 11.381 -9.642 -29.191 1.00 62.84 293 VAL A O 1
ATOM 2302 N N . SER A 1 294 ? 12.852 -11.281 -29.640 1.00 66.94 294 SER A N 1
ATOM 2303 C CA . SER A 1 294 ? 12.041 -12.390 -29.123 1.00 66.94 294 SER A CA 1
ATOM 2304 C C . SER A 1 294 ? 12.713 -13.055 -27.929 1.00 66.94 294 SER A C 1
ATOM 2306 O O . SER A 1 294 ? 13.937 -13.018 -27.835 1.00 66.94 294 SER A O 1
ATOM 2308 N N . ASP A 1 295 ? 11.910 -13.694 -27.075 1.00 69.25 295 ASP A N 1
ATOM 2309 C CA . ASP A 1 295 ? 12.365 -14.468 -25.910 1.00 69.25 295 ASP A CA 1
ATOM 2310 C C . ASP A 1 295 ? 13.240 -13.631 -24.978 1.00 69.25 295 ASP A C 1
ATOM 2312 O O . ASP A 1 295 ? 14.427 -13.878 -24.784 1.00 69.25 295 ASP A O 1
ATOM 2316 N N . LEU A 1 296 ? 12.619 -12.575 -24.458 1.00 76.12 296 LEU A N 1
ATOM 2317 C CA . LEU A 1 296 ? 13.251 -11.657 -23.527 1.00 76.12 296 LEU A CA 1
ATOM 2318 C C . LEU A 1 296 ? 13.465 -12.358 -22.187 1.00 76.12 296 LEU A C 1
ATOM 2320 O O . LEU A 1 296 ? 12.588 -13.092 -21.719 1.00 76.12 296 LEU A O 1
ATOM 2324 N N . ASP A 1 297 ? 14.608 -12.088 -21.565 1.00 81.56 297 ASP A N 1
ATOM 2325 C CA . ASP A 1 297 ? 14.870 -12.517 -20.198 1.00 81.56 297 ASP A CA 1
ATOM 2326 C C . ASP A 1 297 ? 13.810 -11.956 -19.232 1.00 81.56 297 ASP A C 1
ATOM 2328 O O . ASP A 1 297 ? 13.182 -10.928 -19.519 1.00 81.56 297 ASP A O 1
ATOM 2332 N N . PRO A 1 298 ? 13.586 -12.609 -18.078 1.00 86.69 298 PRO A N 1
ATOM 2333 C CA . PRO A 1 298 ? 12.647 -12.115 -17.085 1.00 86.69 298 PRO A CA 1
ATOM 2334 C C . PRO A 1 298 ? 12.969 -10.682 -16.647 1.00 86.69 298 PRO A C 1
ATOM 2336 O O . PRO A 1 298 ? 14.131 -10.315 -16.463 1.00 86.69 298 PRO A O 1
ATOM 2339 N N . GLN A 1 299 ? 11.926 -9.882 -16.421 1.00 86.75 299 GLN A N 1
ATOM 2340 C CA . GLN A 1 299 ? 12.094 -8.630 -15.688 1.00 86.75 299 GLN A CA 1
ATOM 2341 C C . GLN A 1 299 ? 12.274 -8.984 -14.217 1.00 86.75 299 GLN A C 1
ATOM 2343 O O . GLN A 1 299 ? 11.381 -9.599 -13.644 1.00 86.75 299 GLN A O 1
ATOM 2348 N N . GLU A 1 300 ? 13.357 -8.538 -13.594 1.00 90.00 300 GLU A N 1
ATOM 2349 C CA . GLU A 1 300 ? 13.618 -8.718 -12.170 1.00 90.00 300 GLU A CA 1
ATOM 2350 C C . GLU A 1 300 ? 13.675 -7.384 -11.439 1.00 90.00 300 GLU A C 1
ATOM 2352 O O . GLU A 1 300 ? 14.144 -6.373 -11.962 1.00 90.00 300 GLU A O 1
ATOM 2357 N N . ILE A 1 301 ? 13.180 -7.382 -10.206 1.00 91.44 301 ILE A N 1
ATOM 2358 C CA . ILE A 1 301 ? 13.115 -6.196 -9.360 1.00 91.44 301 ILE A CA 1
ATOM 2359 C C . ILE A 1 301 ? 13.430 -6.608 -7.952 1.00 91.44 301 ILE A C 1
ATOM 2361 O O . ILE A 1 301 ? 12.835 -7.549 -7.429 1.00 91.44 301 ILE A O 1
ATOM 2365 N N . TRP A 1 302 ? 14.308 -5.859 -7.311 1.00 94.31 302 TRP A N 1
ATOM 2366 C CA . TRP A 1 302 ? 14.530 -5.981 -5.886 1.00 94.31 302 TRP A CA 1
ATOM 2367 C C . TRP A 1 302 ? 14.698 -4.610 -5.273 1.00 94.31 302 TRP A C 1
ATOM 2369 O O . TRP A 1 302 ? 15.297 -3.705 -5.840 1.00 94.31 302 TRP A O 1
ATOM 2379 N N . GLY A 1 303 ? 14.153 -4.440 -4.083 1.00 96.50 303 GLY A N 1
ATOM 2380 C CA . GLY A 1 303 ? 14.234 -3.165 -3.408 1.00 96.50 303 GLY A CA 1
ATOM 2381 C C . GLY A 1 303 ? 13.894 -3.286 -1.948 1.00 96.50 303 GLY A C 1
ATOM 2382 O O . GLY A 1 303 ? 13.388 -4.303 -1.475 1.00 96.50 303 GLY A O 1
ATOM 2383 N N . TRP A 1 304 ? 14.189 -2.224 -1.223 1.00 98.00 304 TRP A N 1
ATOM 2384 C CA . TRP A 1 304 ? 13.893 -2.130 0.186 1.00 98.00 304 TRP A CA 1
ATOM 2385 C C . TRP A 1 304 ? 13.672 -0.691 0.608 1.00 98.00 304 TRP A C 1
ATOM 2387 O O . TRP A 1 304 ? 14.108 0.255 -0.052 1.00 98.00 304 TRP A O 1
ATOM 2397 N N . TYR A 1 305 ? 13.027 -0.537 1.754 1.00 98.44 305 TYR A N 1
ATOM 2398 C CA . TYR A 1 305 ? 12.980 0.731 2.458 1.00 98.44 305 TYR A CA 1
ATOM 2399 C C . TYR A 1 305 ? 13.173 0.543 3.959 1.00 98.44 305 TYR A C 1
ATOM 2401 O O . TYR A 1 305 ? 12.916 -0.527 4.512 1.00 98.44 305 TYR A O 1
ATOM 2409 N N . VAL A 1 306 ? 13.599 1.620 4.616 1.00 98.69 306 VAL A N 1
ATOM 2410 C CA . VAL A 1 306 ? 13.541 1.796 6.067 1.00 98.69 306 VAL A CA 1
ATOM 2411 C C . VAL A 1 306 ? 12.901 3.150 6.344 1.00 98.69 306 VAL A C 1
ATOM 2413 O O . VAL A 1 306 ? 13.384 4.176 5.871 1.00 98.69 306 VAL A O 1
ATOM 2416 N N . GLU A 1 307 ? 11.813 3.153 7.102 1.00 98.69 307 GLU A N 1
ATOM 2417 C CA . GLU A 1 307 ? 11.030 4.327 7.479 1.00 98.69 307 GLU A CA 1
ATOM 2418 C C . GLU A 1 307 ? 11.013 4.470 9.002 1.00 98.69 307 GLU A C 1
ATOM 2420 O O . GLU A 1 307 ? 10.699 3.524 9.722 1.00 98.69 307 GLU A O 1
ATOM 2425 N N . LEU A 1 308 ? 11.333 5.664 9.492 1.00 98.50 308 LEU A N 1
ATOM 2426 C CA . LEU A 1 308 ? 11.176 6.054 10.886 1.00 98.50 308 LEU A CA 1
ATOM 2427 C C . LEU A 1 308 ? 10.177 7.203 10.951 1.00 98.50 308 LEU A C 1
ATOM 2429 O O . LEU A 1 308 ? 10.383 8.236 10.316 1.00 98.50 308 LEU A O 1
ATOM 2433 N N . SER A 1 309 ? 9.138 7.058 11.762 1.00 97.56 309 SER A N 1
ATOM 2434 C CA . SER A 1 309 ? 8.215 8.141 12.082 1.00 97.56 309 SER A CA 1
ATOM 2435 C C . SER A 1 309 ? 7.999 8.262 13.582 1.00 97.56 309 SER A C 1
ATOM 2437 O O . SER A 1 309 ? 8.174 7.295 14.320 1.00 97.56 309 SER A O 1
ATOM 2439 N N . GLY A 1 310 ? 7.587 9.432 14.051 1.00 95.06 310 GLY A N 1
ATOM 2440 C CA . GLY A 1 310 ? 7.230 9.630 15.450 1.00 95.06 310 GLY A CA 1
ATOM 2441 C C . GLY A 1 310 ? 6.408 10.883 15.685 1.00 95.06 310 GLY A C 1
ATOM 2442 O O . GLY A 1 310 ? 6.400 11.796 14.860 1.00 95.06 310 GLY A O 1
ATOM 2443 N N . HIS A 1 311 ? 5.747 10.911 16.837 1.00 90.62 311 HIS A N 1
ATOM 2444 C CA . HIS A 1 311 ? 4.861 11.987 17.274 1.00 90.62 311 HIS A CA 1
ATOM 2445 C C . HIS A 1 311 ? 5.486 12.699 18.480 1.00 90.62 311 HIS A C 1
ATOM 2447 O O . HIS A 1 311 ? 5.136 12.414 19.624 1.00 90.62 311 HIS A O 1
ATOM 2453 N N . PRO A 1 312 ? 6.473 13.593 18.274 1.00 86.94 312 PRO A N 1
ATOM 2454 C CA . PRO A 1 312 ? 7.145 14.273 19.383 1.00 86.94 312 PRO A CA 1
ATOM 2455 C C . PRO A 1 312 ? 6.219 15.186 20.197 1.00 86.94 312 PRO A C 1
ATOM 2457 O O . PRO A 1 312 ? 6.570 15.570 21.313 1.00 86.94 312 PRO A O 1
ATOM 2460 N N . TYR A 1 313 ? 5.075 15.582 19.636 1.00 84.00 313 TYR A N 1
ATOM 2461 C CA . TYR A 1 313 ? 4.125 16.481 20.273 1.00 84.00 313 TYR A CA 1
ATOM 2462 C C . TYR A 1 313 ? 2.707 16.164 19.811 1.00 84.00 313 TYR A C 1
ATOM 2464 O O . TYR A 1 313 ? 2.472 16.100 18.606 1.00 84.00 313 TYR A O 1
ATOM 2472 N N . GLY A 1 314 ? 1.765 16.043 20.743 1.00 80.50 314 GLY A N 1
ATOM 2473 C CA . GLY A 1 314 ? 0.353 15.924 20.412 1.00 80.50 314 GLY A CA 1
ATOM 2474 C C . GLY A 1 314 ? -0.486 15.221 21.467 1.00 80.50 314 GLY A C 1
ATOM 2475 O O . GLY A 1 314 ? 0.024 14.761 22.489 1.00 80.50 314 GLY A O 1
ATOM 2476 N N . GLU A 1 315 ? -1.781 15.174 21.191 1.00 78.56 315 GLU A N 1
ATOM 2477 C CA . GLU A 1 315 ? -2.755 14.314 21.843 1.00 78.56 315 GLU A CA 1
ATOM 2478 C C . GLU A 1 315 ? -3.176 13.228 20.855 1.00 78.56 315 GLU A C 1
ATOM 2480 O O . GLU A 1 315 ? -3.496 13.523 19.700 1.00 78.56 315 GLU A O 1
ATOM 2485 N N . ASP A 1 316 ? -3.218 11.992 21.338 1.00 79.44 316 ASP A N 1
ATOM 2486 C CA . ASP A 1 316 ? -3.769 10.864 20.601 1.00 79.44 316 ASP A CA 1
ATOM 2487 C C . ASP A 1 316 ? -5.174 10.548 21.130 1.00 79.44 316 ASP A C 1
ATOM 2489 O O . ASP A 1 316 ? -5.459 10.679 22.327 1.00 79.44 316 ASP A O 1
ATOM 2493 N N . ASP A 1 317 ? -6.059 10.115 20.236 1.00 71.38 317 ASP A N 1
ATOM 2494 C CA . ASP A 1 317 ? -7.305 9.460 20.606 1.00 71.38 317 ASP A CA 1
ATOM 2495 C C . ASP A 1 317 ? -6.990 8.126 21.329 1.00 71.38 317 ASP A C 1
ATOM 2497 O O . ASP A 1 317 ? -5.861 7.628 21.342 1.00 71.38 317 ASP A O 1
ATOM 2501 N N . ALA A 1 318 ? -7.986 7.522 21.984 1.00 66.12 318 ALA A N 1
ATOM 2502 C CA . ALA A 1 318 ? -7.780 6.319 22.805 1.00 66.12 318 ALA A CA 1
ATOM 2503 C C . ALA A 1 318 ? -7.255 5.099 22.018 1.00 66.12 318 ALA A C 1
ATOM 2505 O O . ALA A 1 318 ? -6.751 4.149 22.614 1.00 66.12 318 ALA A O 1
ATOM 2506 N N . ASP A 1 319 ? -7.397 5.120 20.694 1.00 63.69 319 ASP A N 1
ATOM 2507 C CA . ASP A 1 319 ? -6.885 4.120 19.761 1.00 63.69 319 ASP A CA 1
ATOM 2508 C C . ASP A 1 319 ? -5.465 4.431 19.249 1.00 63.69 319 ASP A C 1
ATOM 2510 O O . ASP A 1 319 ? -4.945 3.695 18.410 1.00 63.69 319 ASP A O 1
ATOM 2514 N N . GLY A 1 320 ? -4.825 5.487 19.764 1.00 68.88 320 GLY A N 1
ATOM 2515 C CA . GLY A 1 320 ? -3.495 5.933 19.353 1.00 68.88 320 GLY A CA 1
ATOM 2516 C C . GLY A 1 320 ? -3.489 6.735 18.053 1.00 68.88 320 GLY A C 1
ATOM 2517 O O . GLY A 1 320 ? -2.413 7.001 17.517 1.00 68.88 320 GLY A O 1
ATOM 2518 N N . THR A 1 321 ? -4.656 7.101 17.507 1.00 70.88 321 THR A N 1
ATOM 2519 C CA . THR A 1 321 ? -4.702 7.966 16.326 1.00 70.88 321 THR A CA 1
ATOM 2520 C C . THR A 1 321 ? -4.410 9.416 16.720 1.00 70.88 321 THR A C 1
ATOM 2522 O O . THR A 1 321 ? -5.036 9.929 17.648 1.00 70.88 321 THR A O 1
ATOM 2525 N N . PRO A 1 322 ? -3.479 10.112 16.041 1.00 75.12 322 PRO A N 1
ATOM 2526 C CA . PRO A 1 322 ? -3.169 11.496 16.374 1.00 75.12 322 PRO A CA 1
ATOM 2527 C C . PRO A 1 322 ? -4.395 12.381 16.172 1.00 75.12 322 PRO A C 1
ATOM 2529 O O . PRO A 1 322 ? -4.913 12.508 15.058 1.00 75.12 322 PRO A O 1
ATOM 2532 N N . ARG A 1 323 ? -4.848 13.019 17.249 1.00 82.00 323 ARG A N 1
ATOM 2533 C CA . ARG A 1 323 ? -5.957 13.969 17.214 1.00 82.00 323 ARG A CA 1
ATOM 2534 C C . ARG A 1 323 ? -5.450 15.357 16.854 1.00 82.00 323 ARG A C 1
ATOM 2536 O O . ARG A 1 323 ? -5.950 15.977 15.924 1.00 82.00 323 ARG A O 1
ATOM 2543 N N . ASP A 1 324 ? -4.443 15.823 17.578 1.00 89.19 324 ASP A N 1
ATOM 2544 C CA . ASP A 1 324 ? -3.814 17.126 17.390 1.00 89.19 324 ASP A CA 1
ATOM 2545 C C . ASP A 1 324 ? -2.323 16.973 17.661 1.00 89.19 324 ASP A C 1
ATOM 2547 O O . ASP A 1 324 ? -1.953 16.525 18.740 1.00 89.19 324 ASP A O 1
ATOM 2551 N N . GLY A 1 325 ? -1.442 17.334 16.728 1.00 93.81 325 GLY A N 1
ATOM 2552 C CA . GLY A 1 325 ? -0.013 17.130 16.969 1.00 93.81 325 GLY A CA 1
ATOM 2553 C C . GLY A 1 325 ? 0.890 17.226 15.754 1.00 93.81 325 GLY A C 1
ATOM 2554 O O . GLY A 1 325 ? 0.432 17.357 14.623 1.00 93.81 325 GLY A O 1
ATOM 2555 N N . LEU A 1 326 ? 2.192 17.144 16.013 1.00 95.56 326 LEU A N 1
ATOM 2556 C CA . LEU A 1 326 ? 3.254 17.100 15.018 1.00 95.56 326 LEU A CA 1
ATOM 2557 C C . LEU A 1 326 ? 3.757 15.662 14.879 1.00 95.56 326 LEU A C 1
ATOM 2559 O O . LEU A 1 326 ? 4.189 15.055 15.855 1.00 95.56 326 LEU A O 1
ATOM 2563 N N . GLU A 1 327 ? 3.770 15.161 13.652 1.00 95.75 327 GLU A N 1
ATOM 2564 C CA . GLU A 1 327 ? 4.439 13.931 13.237 1.00 95.75 327 GLU A CA 1
ATOM 2565 C C . GLU A 1 327 ? 5.649 14.281 12.382 1.00 95.75 327 GLU A C 1
ATOM 2567 O O . GLU A 1 327 ? 5.569 15.132 11.494 1.00 95.75 327 GLU A O 1
ATOM 2572 N N . LEU A 1 328 ? 6.764 13.608 12.637 1.00 97.88 328 LEU A N 1
ATOM 2573 C CA . LEU A 1 328 ? 7.956 13.655 11.802 1.00 97.88 328 LEU A CA 1
ATOM 2574 C C . LEU A 1 328 ? 8.162 12.279 11.185 1.00 97.88 328 LEU A C 1
ATOM 2576 O O . LEU A 1 328 ? 7.996 11.274 11.875 1.00 97.88 328 LEU A O 1
ATOM 2580 N N . ALA A 1 329 ? 8.550 12.233 9.915 1.00 98.25 329 ALA A N 1
ATOM 2581 C CA . ALA A 1 329 ? 8.843 10.989 9.220 1.00 98.25 329 ALA A CA 1
ATOM 2582 C C . ALA A 1 329 ? 10.064 11.141 8.312 1.00 98.25 329 ALA A C 1
ATOM 2584 O O . ALA A 1 329 ? 10.275 12.187 7.698 1.00 98.25 329 ALA A O 1
ATOM 2585 N N . ALA A 1 330 ? 10.863 10.086 8.217 1.00 98.56 330 ALA A N 1
ATOM 2586 C CA . ALA A 1 330 ? 11.962 9.976 7.277 1.00 98.56 330 ALA A CA 1
ATOM 2587 C C . ALA A 1 330 ? 12.038 8.552 6.732 1.00 98.56 330 ALA A C 1
ATOM 2589 O O . ALA A 1 330 ? 11.825 7.589 7.467 1.00 98.56 330 ALA A O 1
ATOM 2590 N N . ARG A 1 331 ? 12.367 8.419 5.451 1.00 98.44 331 ARG A N 1
ATOM 2591 C CA . ARG A 1 331 ? 12.472 7.141 4.760 1.00 98.44 331 ARG A CA 1
ATOM 2592 C C . ARG A 1 331 ? 13.687 7.122 3.849 1.00 98.44 331 ARG A C 1
ATOM 2594 O O . ARG A 1 331 ? 13.928 8.079 3.113 1.00 98.44 331 ARG A O 1
ATOM 2601 N N . PHE A 1 332 ? 14.436 6.029 3.910 1.00 98.50 332 PHE A N 1
ATOM 2602 C CA . PHE A 1 332 ? 15.505 5.719 2.973 1.00 98.50 332 PHE A CA 1
ATOM 2603 C C . PHE A 1 332 ? 15.127 4.485 2.167 1.00 98.50 332 PHE A C 1
ATOM 2605 O O . PHE A 1 332 ? 14.625 3.516 2.736 1.00 98.50 332 PHE A O 1
ATOM 2612 N N . GLU A 1 333 ? 15.339 4.535 0.859 1.00 97.38 333 GLU A N 1
ATOM 2613 C CA . GLU A 1 333 ? 14.841 3.526 -0.070 1.00 97.38 333 GLU A CA 1
ATOM 2614 C C . GLU A 1 333 ? 15.862 3.224 -1.152 1.00 97.38 333 GLU A C 1
ATOM 2616 O O . GLU A 1 333 ? 16.580 4.117 -1.610 1.00 97.38 333 GLU A O 1
ATOM 2621 N N . HIS A 1 334 ? 15.861 1.978 -1.602 1.00 96.06 334 HIS A N 1
ATOM 2622 C CA . HIS A 1 334 ? 16.624 1.527 -2.747 1.00 96.06 334 HIS A CA 1
ATOM 2623 C C . HIS A 1 334 ? 15.771 0.593 -3.590 1.00 96.06 334 HIS A C 1
ATOM 2625 O O . HIS A 1 334 ? 15.053 -0.250 -3.055 1.00 96.06 334 HIS A O 1
ATOM 2631 N N . LEU A 1 335 ? 15.851 0.747 -4.900 1.00 93.81 335 LEU A N 1
ATOM 2632 C CA . LEU A 1 335 ? 15.141 -0.083 -5.849 1.00 93.81 335 LEU A CA 1
ATOM 2633 C C . LEU A 1 335 ? 16.047 -0.325 -7.043 1.00 93.81 335 LEU A C 1
ATOM 2635 O O . LEU A 1 335 ? 16.590 0.624 -7.599 1.00 93.81 335 LEU A O 1
ATOM 2639 N N . GLU A 1 336 ? 16.204 -1.580 -7.412 1.00 91.81 336 GLU A N 1
ATOM 2640 C CA . GLU A 1 336 ? 17.008 -2.033 -8.533 1.00 91.81 336 GLU A CA 1
ATOM 2641 C C . GLU A 1 336 ? 16.121 -2.811 -9.501 1.00 91.81 336 GLU A C 1
ATOM 2643 O O . GLU A 1 336 ? 15.139 -3.454 -9.109 1.00 91.81 336 GLU A O 1
ATOM 2648 N N . PHE A 1 337 ? 16.482 -2.731 -10.773 1.00 86.12 337 PHE A N 1
ATOM 2649 C CA . PHE A 1 337 ? 15.777 -3.348 -11.875 1.00 86.12 337 PHE A CA 1
ATOM 2650 C C . PHE A 1 337 ? 16.786 -4.021 -12.789 1.00 86.12 337 PHE A C 1
ATOM 2652 O O . PHE A 1 337 ? 17.720 -3.380 -13.281 1.00 86.12 337 PHE A O 1
ATOM 2659 N N . GLY A 1 338 ? 16.550 -5.300 -13.036 1.00 81.19 338 GLY A N 1
ATOM 2660 C CA . GLY A 1 338 ? 17.183 -6.059 -14.093 1.00 81.19 338 GLY A CA 1
ATOM 2661 C C . GLY A 1 338 ? 16.177 -6.286 -15.210 1.00 81.19 338 GLY A C 1
ATOM 2662 O O . GLY A 1 338 ? 15.061 -6.749 -14.979 1.00 81.19 338 GLY A O 1
ATOM 2663 N N . ASP A 1 339 ? 16.571 -5.967 -16.430 1.00 71.44 339 ASP A N 1
ATOM 2664 C CA . ASP A 1 339 ? 15.979 -6.574 -17.613 1.00 71.44 339 ASP A CA 1
ATOM 2665 C C . ASP A 1 339 ? 17.126 -7.317 -18.278 1.00 71.44 339 ASP A C 1
ATOM 2667 O O . ASP A 1 339 ? 18.081 -6.644 -18.671 1.00 71.44 339 ASP A O 1
ATOM 2671 N N . GLY A 1 340 ? 17.098 -8.655 -18.258 1.00 65.25 340 GLY A N 1
ATOM 2672 C CA . GLY A 1 340 ? 18.240 -9.503 -18.619 1.00 65.25 340 GLY A CA 1
ATOM 2673 C C . GLY A 1 340 ? 18.737 -9.330 -20.064 1.00 65.25 340 GLY A C 1
ATOM 2674 O O . GLY A 1 340 ? 18.426 -8.355 -20.753 1.00 65.25 340 GLY A O 1
ATOM 2675 N N . ASP A 1 341 ? 19.570 -10.258 -20.525 1.00 60.91 341 ASP A N 1
ATOM 2676 C CA . ASP A 1 341 ? 20.163 -10.215 -21.860 1.00 60.91 341 ASP A CA 1
ATOM 2677 C C . ASP A 1 341 ? 19.082 -10.145 -22.954 1.00 60.91 341 ASP A C 1
ATOM 2679 O O . ASP A 1 341 ? 17.999 -10.732 -22.865 1.00 60.91 341 ASP A O 1
ATOM 2683 N N . ARG A 1 342 ? 19.378 -9.406 -24.031 1.00 61.28 342 ARG A N 1
ATOM 2684 C CA . ARG A 1 342 ? 18.461 -9.238 -25.165 1.00 61.28 342 ARG A CA 1
ATOM 2685 C C . ARG A 1 342 ? 19.053 -9.838 -26.424 1.00 61.28 342 ARG A C 1
ATOM 2687 O O . ARG A 1 342 ? 20.169 -9.512 -26.830 1.00 61.28 342 ARG A O 1
ATOM 2694 N N . THR A 1 343 ? 18.255 -10.654 -27.104 1.00 55.94 343 THR A N 1
ATOM 2695 C CA . THR A 1 343 ? 18.634 -11.249 -28.387 1.00 55.94 343 THR A CA 1
ATOM 2696 C C . THR A 1 343 ? 17.930 -10.519 -29.526 1.00 55.94 343 THR A C 1
ATOM 2698 O O . THR A 1 343 ? 16.725 -10.648 -29.721 1.00 55.94 343 THR A O 1
ATOM 2701 N N . VAL A 1 344 ? 18.682 -9.735 -30.289 1.00 55.88 344 VAL A N 1
ATOM 2702 C CA . VAL A 1 344 ? 18.175 -8.880 -31.365 1.00 55.88 344 VAL A CA 1
ATOM 2703 C C . VAL A 1 344 ? 18.473 -9.534 -32.714 1.00 55.88 344 VAL A C 1
ATOM 2705 O O . VAL A 1 344 ? 19.623 -9.814 -33.040 1.00 55.88 344 VAL A O 1
ATOM 2708 N N . SER A 1 345 ? 17.446 -9.776 -33.531 1.00 51.53 345 SER A N 1
ATOM 2709 C CA . SER A 1 345 ? 17.625 -10.347 -34.874 1.00 51.53 345 SER A CA 1
ATOM 2710 C C . SER A 1 345 ? 17.781 -9.245 -35.927 1.00 51.53 345 SER A C 1
ATOM 2712 O O . SER A 1 345 ? 16.788 -8.731 -36.438 1.00 51.53 345 SER A O 1
ATOM 2714 N N . THR A 1 346 ? 19.007 -8.893 -36.306 1.00 59.19 346 THR A N 1
ATOM 2715 C CA . THR A 1 346 ? 19.276 -7.897 -37.355 1.00 59.19 346 THR A CA 1
ATOM 2716 C C . THR A 1 346 ? 19.307 -8.533 -38.752 1.00 59.19 346 THR A C 1
ATOM 2718 O O . THR A 1 346 ? 19.248 -9.753 -38.916 1.00 59.19 346 THR A O 1
ATOM 2721 N N . ALA A 1 347 ? 19.381 -7.704 -39.801 1.00 55.88 347 ALA A N 1
ATOM 2722 C CA . ALA A 1 347 ? 19.552 -8.188 -41.176 1.00 55.88 347 ALA A CA 1
ATOM 2723 C C . ALA A 1 347 ? 20.902 -8.907 -41.395 1.00 55.88 347 ALA A C 1
ATOM 2725 O O . ALA A 1 347 ? 21.024 -9.692 -42.336 1.00 55.88 347 ALA A O 1
ATOM 2726 N N . ASP A 1 348 ? 21.880 -8.657 -40.519 1.00 64.50 348 ASP A N 1
ATOM 2727 C CA . ASP A 1 348 ? 23.251 -9.165 -40.604 1.00 64.50 348 ASP A CA 1
ATOM 2728 C C . ASP A 1 348 ? 23.517 -10.359 -39.662 1.00 64.50 348 ASP A C 1
ATOM 2730 O O . ASP A 1 348 ? 24.581 -10.977 -39.731 1.00 64.50 348 ASP A O 1
ATOM 2734 N N . GLY A 1 349 ? 22.553 -10.734 -38.812 1.00 69.19 349 GLY A N 1
ATOM 2735 C CA . GLY A 1 349 ? 22.662 -11.877 -37.908 1.00 69.19 349 GLY A CA 1
ATOM 2736 C C . GLY A 1 349 ? 21.896 -11.697 -36.599 1.00 69.19 349 GLY A C 1
ATOM 2737 O O . GLY A 1 349 ? 21.016 -10.853 -36.476 1.00 69.19 349 GLY A O 1
ATOM 2738 N N . ILE A 1 350 ? 22.229 -12.527 -35.611 1.00 60.38 350 ILE A N 1
ATOM 2739 C CA . ILE A 1 350 ? 21.742 -12.371 -34.239 1.00 60.38 350 ILE A CA 1
ATOM 2740 C C . ILE A 1 350 ? 22.777 -11.540 -33.479 1.00 60.38 350 ILE A C 1
ATOM 2742 O O . ILE A 1 350 ? 23.910 -11.987 -33.297 1.00 60.38 350 ILE A O 1
ATOM 2746 N N . GLU A 1 351 ? 22.389 -10.348 -33.040 1.00 52.62 351 GLU A N 1
ATOM 2747 C CA . GLU A 1 351 ? 23.174 -9.505 -32.144 1.00 52.62 351 GLU A CA 1
ATOM 2748 C C . GLU A 1 351 ? 22.674 -9.699 -30.712 1.00 52.62 351 GLU A C 1
ATOM 2750 O O . GLU A 1 351 ? 21.492 -9.528 -30.415 1.00 52.62 351 GLU A O 1
ATOM 2755 N N . GLN A 1 352 ? 23.576 -10.073 -29.807 1.00 53.50 352 GLN A N 1
ATOM 2756 C CA . GLN A 1 352 ? 23.291 -10.006 -28.378 1.00 53.50 352 GLN A CA 1
ATOM 2757 C C . GLN A 1 352 ? 23.541 -8.575 -27.920 1.00 53.50 352 GLN A C 1
ATOM 2759 O O . GLN A 1 352 ? 24.673 -8.089 -27.970 1.00 53.50 352 GLN A O 1
ATOM 2764 N N . HIS A 1 353 ? 22.483 -7.902 -27.487 1.00 47.81 353 HIS A N 1
ATOM 2765 C CA . HIS A 1 353 ? 22.617 -6.653 -26.760 1.00 47.81 353 HIS A CA 1
ATOM 2766 C C . HIS A 1 353 ? 22.667 -6.975 -25.276 1.00 47.81 353 HIS A C 1
ATOM 2768 O O . HIS A 1 353 ? 21.868 -7.766 -24.774 1.00 47.81 353 HIS A O 1
ATOM 2774 N N . GLY A 1 354 ? 23.623 -6.348 -24.591 1.00 44.19 354 GLY A N 1
ATOM 2775 C CA . GLY A 1 354 ? 23.719 -6.461 -23.145 1.00 44.19 354 GLY A CA 1
ATOM 2776 C C . GLY A 1 354 ? 22.430 -5.982 -22.459 1.00 44.19 354 GLY A C 1
ATOM 2777 O O . GLY A 1 354 ? 21.666 -5.217 -23.062 1.00 44.19 354 GLY A O 1
ATOM 2778 N N . PRO A 1 355 ? 22.203 -6.405 -21.209 1.00 52.75 355 PRO A N 1
ATOM 2779 C CA . PRO A 1 355 ? 20.996 -6.085 -20.455 1.00 52.75 355 PRO A CA 1
ATOM 2780 C C . PRO A 1 355 ? 20.786 -4.566 -20.349 1.00 52.75 355 PRO A C 1
ATOM 2782 O O . PRO A 1 355 ? 21.734 -3.777 -20.493 1.00 52.75 355 PRO A O 1
ATOM 2785 N N . LEU A 1 356 ? 19.584 -4.121 -19.962 1.00 53.34 356 LEU A N 1
ATOM 2786 C CA . LEU A 1 356 ? 19.505 -2.863 -19.204 1.00 53.34 356 LEU A CA 1
ATOM 2787 C C . LEU A 1 356 ? 20.112 -3.156 -17.824 1.00 53.34 356 LEU A C 1
ATOM 2789 O O . LEU A 1 356 ? 19.402 -3.384 -16.854 1.00 53.34 356 LEU A O 1
ATOM 2793 N N . VAL A 1 357 ? 21.442 -3.273 -17.783 1.00 53.41 357 VAL A N 1
ATOM 2794 C CA . VAL A 1 357 ? 22.192 -3.780 -16.630 1.00 53.41 357 VAL A CA 1
ATOM 2795 C C . VAL A 1 357 ? 22.011 -2.834 -15.448 1.00 53.41 357 VAL A C 1
ATOM 2797 O O . VAL A 1 357 ? 22.223 -1.628 -15.605 1.00 53.41 357 VAL A O 1
ATOM 2800 N N . ASP A 1 358 ? 21.649 -3.399 -14.294 1.00 62.78 358 ASP A N 1
ATOM 2801 C CA . ASP A 1 358 ? 21.762 -2.831 -12.945 1.00 62.78 358 ASP A CA 1
ATOM 2802 C C . ASP A 1 358 ? 21.299 -1.373 -12.819 1.00 62.78 358 ASP A C 1
ATOM 2804 O O . ASP A 1 358 ? 21.997 -0.489 -12.311 1.00 62.78 358 ASP A O 1
ATOM 2808 N N . SER A 1 359 ? 20.093 -1.110 -13.315 1.00 79.69 359 SER A N 1
ATOM 2809 C CA . SER A 1 359 ? 19.441 0.184 -13.165 1.00 79.69 359 SER A CA 1
ATOM 2810 C C . SER A 1 359 ? 18.887 0.315 -11.757 1.00 79.69 359 SER A C 1
ATOM 2812 O O . SER A 1 359 ? 18.131 -0.540 -11.309 1.00 79.69 359 SER A O 1
ATOM 2814 N N . TRP A 1 360 ? 19.228 1.390 -11.052 1.00 89.00 360 TRP A N 1
ATOM 2815 C CA . TRP A 1 360 ? 18.779 1.574 -9.677 1.00 89.00 360 TRP A CA 1
ATOM 2816 C C . TRP A 1 360 ? 18.352 3.000 -9.369 1.00 89.00 360 TRP A C 1
ATOM 2818 O O . TRP A 1 360 ? 18.797 3.962 -9.996 1.00 89.00 360 TRP A O 1
ATOM 2828 N N . VAL A 1 361 ? 17.499 3.127 -8.356 1.00 90.56 361 VAL A N 1
ATOM 2829 C CA . VAL A 1 361 ? 17.046 4.389 -7.778 1.00 90.56 361 VAL A CA 1
ATOM 2830 C C . VAL A 1 361 ? 17.211 4.323 -6.265 1.00 90.56 361 VAL A C 1
ATOM 2832 O O . VAL A 1 361 ? 16.822 3.353 -5.616 1.00 90.56 361 VAL A O 1
ATOM 2835 N N . GLN A 1 362 ? 17.816 5.353 -5.685 1.00 94.75 362 GLN A N 1
ATOM 2836 C CA . GLN A 1 362 ? 17.844 5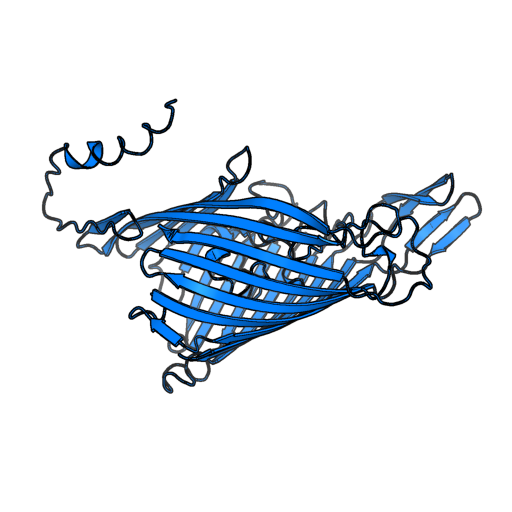.586 -4.244 1.00 94.75 362 GLN A CA 1
ATOM 2837 C C . GLN A 1 362 ? 17.005 6.809 -3.920 1.00 94.75 362 GLN A C 1
ATOM 2839 O O . GLN A 1 362 ? 17.051 7.798 -4.649 1.00 94.75 362 GLN A O 1
ATOM 2844 N N . ALA A 1 363 ? 16.282 6.763 -2.806 1.00 94.88 363 ALA A N 1
ATOM 2845 C CA . ALA A 1 363 ? 15.517 7.900 -2.321 1.00 94.88 363 ALA A CA 1
ATOM 2846 C C . ALA A 1 363 ? 15.814 8.175 -0.848 1.00 94.88 363 ALA A C 1
ATOM 2848 O O . ALA A 1 363 ? 15.868 7.262 -0.025 1.00 94.88 363 ALA A O 1
ATOM 2849 N N . VAL A 1 364 ? 15.946 9.455 -0.510 1.00 97.50 364 VAL A N 1
ATOM 2850 C CA . VAL A 1 364 ? 15.832 9.960 0.860 1.00 97.50 364 VAL A CA 1
ATOM 2851 C C . VAL A 1 364 ? 14.608 10.858 0.889 1.00 97.50 364 VAL A C 1
ATOM 2853 O O . VAL A 1 364 ? 14.574 11.868 0.191 1.00 97.50 364 VAL A O 1
ATOM 2856 N N . THR A 1 365 ? 13.615 10.515 1.700 1.00 97.75 365 THR A N 1
ATOM 2857 C CA . THR A 1 365 ? 12.419 11.337 1.903 1.00 97.75 365 THR A CA 1
ATOM 2858 C C . THR A 1 365 ? 12.337 11.744 3.365 1.00 97.75 365 THR A C 1
ATOM 2860 O O . THR A 1 365 ? 12.534 10.910 4.243 1.00 97.75 365 THR A O 1
ATOM 2863 N N . ALA A 1 366 ? 12.049 13.008 3.652 1.00 98.38 366 ALA A N 1
ATOM 2864 C CA . ALA A 1 366 ? 11.818 13.492 5.008 1.00 98.38 366 ALA A CA 1
ATOM 2865 C C . ALA A 1 366 ? 10.672 14.497 5.016 1.00 98.38 366 ALA A C 1
ATOM 2867 O O . ALA A 1 366 ? 10.584 15.347 4.132 1.00 98.38 366 ALA A O 1
ATOM 2868 N N . GLY A 1 367 ? 9.804 14.418 6.016 1.00 98.06 367 GLY A N 1
ATOM 2869 C CA . GLY A 1 367 ? 8.620 15.253 6.089 1.00 98.06 367 GLY A CA 1
ATOM 2870 C C . GLY A 1 367 ? 8.108 15.467 7.500 1.00 98.06 367 GLY A C 1
ATOM 2871 O O . GLY A 1 367 ? 8.546 14.840 8.467 1.00 98.06 367 GLY A O 1
ATOM 2872 N N . ALA A 1 368 ? 7.162 16.391 7.586 1.00 98.12 368 ALA A N 1
ATOM 2873 C CA . ALA A 1 368 ? 6.424 16.706 8.789 1.00 98.12 368 ALA A CA 1
ATOM 2874 C C . ALA A 1 368 ? 4.934 16.799 8.459 1.00 98.12 368 ALA A C 1
ATOM 2876 O O . ALA A 1 368 ? 4.556 17.322 7.408 1.00 98.12 368 ALA A O 1
ATOM 2877 N N . ALA A 1 369 ? 4.092 16.330 9.371 1.00 97.31 369 ALA A N 1
ATOM 2878 C CA . ALA A 1 369 ? 2.650 16.477 9.290 1.00 97.31 369 ALA A CA 1
ATOM 2879 C C . ALA A 1 369 ? 2.102 17.067 10.586 1.00 97.31 369 ALA A C 1
ATOM 2881 O O . ALA A 1 369 ? 2.500 16.674 11.678 1.00 97.31 369 ALA A O 1
ATOM 2882 N N . TRP A 1 370 ? 1.174 18.005 10.457 1.00 96.88 370 TRP A N 1
ATOM 2883 C CA . TRP A 1 370 ? 0.399 18.546 11.555 1.00 96.88 370 TRP A CA 1
ATOM 2884 C C . TRP A 1 370 ? -1.034 18.024 11.478 1.00 96.88 370 TRP A C 1
ATOM 2886 O O . TRP A 1 370 ? -1.702 18.186 10.452 1.00 96.88 370 TRP A O 1
ATOM 2896 N N . TYR A 1 371 ? -1.498 17.420 12.565 1.00 94.12 371 TYR A N 1
ATOM 2897 C CA . TYR A 1 371 ? -2.856 16.922 12.745 1.00 94.12 371 TYR A CA 1
ATOM 2898 C C . TYR A 1 371 ? -3.690 17.973 13.467 1.00 94.12 371 TYR A C 1
ATOM 2900 O O . TYR A 1 371 ? -3.224 18.591 14.425 1.00 94.12 371 TYR A O 1
ATOM 2908 N N . PHE A 1 372 ? -4.908 18.177 12.980 1.00 92.06 372 PHE A N 1
ATOM 2909 C CA . PHE A 1 372 ? -5.909 19.050 13.569 1.00 92.06 372 PHE A CA 1
ATOM 2910 C C . PHE A 1 372 ? -7.141 18.202 13.912 1.00 92.06 372 PHE A C 1
ATOM 2912 O O . PHE A 1 372 ? -7.657 17.490 13.044 1.00 92.06 372 PHE A O 1
ATOM 2919 N N . GLY A 1 373 ? -7.676 18.339 15.127 1.00 81.00 373 GLY A N 1
ATOM 2920 C CA . GLY A 1 373 ? -8.702 17.472 15.729 1.00 81.00 373 GLY A CA 1
ATOM 2921 C C . GLY A 1 373 ? -10.022 17.323 14.967 1.00 81.00 373 GLY A C 1
ATOM 2922 O O . GLY A 1 373 ? -10.853 16.491 15.333 1.00 81.00 373 GLY A O 1
ATOM 2923 N N . TYR A 1 374 ? -10.208 18.067 13.878 1.00 80.00 374 TYR A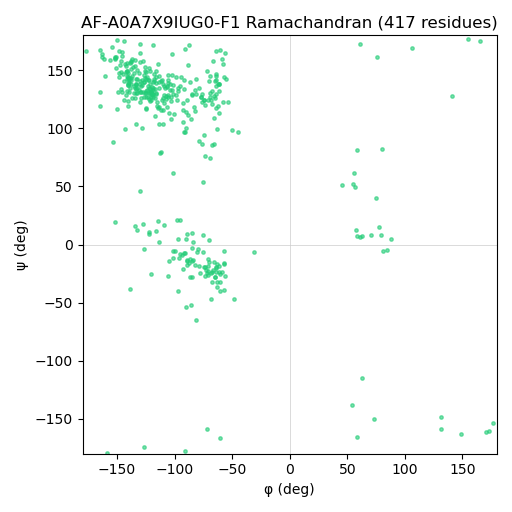 N 1
ATOM 2924 C CA . TYR A 1 374 ? -11.374 18.053 12.993 1.00 80.00 374 TYR A CA 1
ATOM 2925 C C . TYR A 1 374 ? -11.180 17.186 11.735 1.00 80.00 374 TYR A C 1
ATOM 2927 O O . TYR A 1 374 ? -11.852 17.412 10.732 1.00 80.00 374 TYR A O 1
ATOM 2935 N N . GLY A 1 375 ? -10.238 16.236 11.757 1.00 87.38 375 GLY A N 1
ATOM 2936 C CA . GLY A 1 375 ? -9.957 15.355 10.616 1.00 87.38 375 GLY A CA 1
ATOM 2937 C C . GLY A 1 375 ? -9.131 16.016 9.509 1.00 87.38 375 GLY A C 1
ATOM 2938 O O . GLY A 1 375 ? -9.061 15.483 8.406 1.00 87.38 375 GLY A O 1
ATOM 2939 N N . LEU A 1 376 ? -8.501 17.163 9.786 1.00 93.50 376 LEU A N 1
ATOM 2940 C CA . LEU A 1 376 ? -7.580 17.827 8.863 1.00 93.50 376 LEU A CA 1
ATOM 2941 C C . LEU A 1 376 ? -6.138 17.449 9.214 1.00 93.50 376 LEU A C 1
ATOM 2943 O O . LEU A 1 376 ? -5.719 17.572 10.361 1.00 93.50 376 LEU A O 1
ATOM 2947 N N . ARG A 1 377 ? -5.354 17.066 8.211 1.00 95.38 377 ARG A N 1
ATOM 2948 C CA . ARG A 1 377 ? -3.904 16.888 8.296 1.00 95.38 377 ARG A CA 1
ATOM 2949 C C . ARG A 1 377 ? -3.238 17.739 7.223 1.00 95.38 377 ARG A C 1
ATOM 2951 O O . ARG A 1 377 ? -3.575 17.634 6.047 1.00 95.38 377 ARG A O 1
ATOM 2958 N N . LEU A 1 378 ? -2.285 18.574 7.622 1.00 97.62 378 LEU A N 1
ATOM 2959 C CA . LEU A 1 378 ? -1.431 19.323 6.700 1.00 97.62 378 LEU A CA 1
ATOM 2960 C C . LEU A 1 378 ? -0.028 18.748 6.773 1.00 97.62 378 LEU A C 1
ATOM 2962 O O . LEU A 1 378 ? 0.517 18.617 7.861 1.00 97.62 378 LEU A O 1
ATOM 2966 N N . SER A 1 379 ? 0.575 18.414 5.642 1.00 97.94 379 SER A N 1
ATOM 2967 C CA . SER A 1 379 ? 1.921 17.845 5.621 1.00 97.94 379 SER A CA 1
ATOM 2968 C C . SER A 1 379 ? 2.789 18.489 4.560 1.00 97.94 379 SER A C 1
ATOM 2970 O O . SER A 1 379 ? 2.285 18.993 3.560 1.00 97.94 379 SER A O 1
ATOM 2972 N N . ALA A 1 380 ? 4.095 18.462 4.788 1.00 98.12 380 ALA A N 1
ATOM 2973 C CA . ALA A 1 380 ? 5.098 18.832 3.810 1.00 98.12 380 ALA A CA 1
ATOM 2974 C C . ALA A 1 380 ? 6.251 17.833 3.857 1.00 98.12 380 ALA A C 1
ATOM 2976 O O . ALA A 1 380 ? 6.600 17.336 4.930 1.00 98.12 380 ALA A O 1
ATOM 2977 N N . ALA A 1 381 ? 6.846 17.540 2.708 1.00 97.69 381 ALA A N 1
ATOM 2978 C CA . ALA A 1 381 ? 8.026 16.696 2.636 1.00 97.69 381 ALA A CA 1
ATOM 2979 C C . ALA A 1 381 ? 8.976 17.130 1.535 1.00 97.69 381 ALA A C 1
ATOM 2981 O O . ALA A 1 381 ? 8.622 17.841 0.598 1.00 97.69 381 ALA A O 1
ATOM 2982 N N . TYR A 1 382 ? 10.198 16.651 1.673 1.00 97.00 382 TYR A N 1
ATOM 2983 C CA . TYR A 1 382 ? 11.267 16.774 0.714 1.00 97.00 382 TYR A CA 1
ATOM 2984 C C . TYR A 1 382 ? 11.740 15.377 0.329 1.00 97.00 382 TYR A C 1
ATOM 2986 O O . TYR A 1 382 ? 11.952 14.537 1.207 1.00 97.00 382 TYR A O 1
ATOM 2994 N N . GLN A 1 383 ? 11.928 15.143 -0.966 1.00 95.38 383 GLN A N 1
ATOM 2995 C CA . GLN A 1 383 ? 12.496 13.910 -1.494 1.00 95.38 383 GLN A CA 1
ATOM 2996 C C . GLN A 1 383 ? 13.718 14.234 -2.350 1.00 95.38 383 GLN A C 1
ATOM 2998 O O . GLN A 1 383 ? 13.674 15.111 -3.210 1.00 95.38 383 GLN A O 1
ATOM 3003 N N . ALA A 1 384 ? 14.805 13.509 -2.122 1.00 93.69 384 ALA A N 1
ATOM 3004 C CA . ALA A 1 384 ? 15.979 13.510 -2.974 1.00 93.69 384 ALA A CA 1
ATOM 3005 C C . ALA A 1 384 ? 16.138 12.116 -3.588 1.00 93.69 384 ALA A C 1
ATOM 3007 O O . ALA A 1 384 ? 16.224 11.130 -2.856 1.00 93.69 384 ALA A O 1
ATOM 3008 N N . LEU A 1 385 ? 16.165 12.049 -4.915 1.00 91.12 385 LEU A N 1
ATOM 3009 C CA . LEU A 1 385 ? 16.294 10.828 -5.706 1.00 91.12 385 LEU A CA 1
ATOM 3010 C C . LEU A 1 385 ? 17.663 10.799 -6.369 1.00 91.12 385 LEU A C 1
ATOM 3012 O O . LEU A 1 385 ? 18.094 11.815 -6.903 1.00 91.12 385 LEU A O 1
ATOM 3016 N N . ARG A 1 386 ? 18.324 9.649 -6.379 1.00 90.19 386 ARG A N 1
ATOM 3017 C CA . ARG A 1 386 ? 19.567 9.422 -7.120 1.00 90.19 386 ARG A CA 1
ATOM 3018 C C . ARG A 1 386 ? 19.387 8.209 -8.011 1.00 90.19 386 ARG A C 1
ATOM 3020 O O . ARG A 1 386 ? 18.953 7.166 -7.530 1.00 90.19 386 ARG A O 1
ATOM 3027 N N . TYR A 1 387 ? 19.736 8.360 -9.279 1.00 85.69 387 TYR A N 1
ATOM 3028 C CA . TYR A 1 387 ? 19.620 7.309 -10.280 1.00 85.69 387 TYR A CA 1
ATOM 3029 C C . TYR A 1 387 ? 21.007 6.756 -10.606 1.00 85.69 387 TYR A C 1
ATOM 3031 O O . TYR A 1 387 ? 21.966 7.521 -10.725 1.00 85.69 387 TYR A O 1
ATOM 3039 N N . GLY A 1 388 ? 21.101 5.436 -10.758 1.00 81.19 388 GLY A N 1
ATOM 3040 C CA . GLY A 1 388 ? 22.320 4.751 -11.191 1.00 81.19 388 GLY A CA 1
ATOM 3041 C C . GLY A 1 388 ? 22.662 4.971 -12.663 1.00 81.19 388 GLY A C 1
ATOM 3042 O O . GLY A 1 388 ? 23.808 4.780 -13.061 1.00 81.19 388 GLY A O 1
ATOM 3043 N N . ARG A 1 389 ? 21.680 5.400 -13.464 1.00 71.38 389 ARG A N 1
ATOM 3044 C CA . ARG A 1 389 ? 21.845 5.792 -14.864 1.00 71.38 389 ARG A CA 1
ATOM 3045 C C . ARG A 1 389 ? 20.981 7.002 -15.208 1.00 71.38 389 ARG A C 1
ATOM 3047 O O . ARG A 1 389 ? 19.913 7.191 -14.627 1.00 71.38 389 ARG A O 1
ATOM 3054 N N . ALA A 1 390 ? 21.459 7.814 -16.151 1.00 55.16 390 ALA A N 1
ATOM 3055 C CA . ALA A 1 390 ? 20.797 9.046 -16.576 1.00 55.16 390 ALA A CA 1
ATOM 3056 C C . ALA A 1 390 ? 19.509 8.803 -17.390 1.00 55.16 390 ALA A C 1
ATOM 3058 O O . ALA A 1 390 ? 18.612 9.638 -17.347 1.00 55.16 390 ALA A O 1
ATOM 3059 N N . ASP A 1 391 ? 19.390 7.657 -18.068 1.00 57.81 391 ASP A N 1
ATOM 3060 C CA . ASP A 1 391 ? 18.246 7.273 -18.913 1.00 57.81 391 ASP A CA 1
ATOM 3061 C C . ASP A 1 391 ? 16.982 6.888 -18.120 1.00 57.81 391 ASP A C 1
ATOM 3063 O O . ASP A 1 391 ? 15.876 6.942 -18.650 1.00 57.81 391 ASP A O 1
ATOM 3067 N N . LEU A 1 392 ? 17.117 6.556 -16.832 1.00 55.16 392 LEU A N 1
ATOM 3068 C CA . LEU A 1 392 ? 15.982 6.320 -15.926 1.00 55.16 392 LEU A CA 1
ATOM 3069 C C . LEU A 1 392 ? 15.279 7.617 -15.510 1.00 55.16 392 LEU A C 1
ATOM 3071 O O . LEU A 1 392 ? 14.124 7.605 -15.086 1.00 55.16 392 LEU A O 1
ATOM 3075 N N . ALA A 1 393 ? 15.940 8.767 -15.644 1.00 54.78 393 ALA A N 1
ATOM 3076 C CA . ALA A 1 393 ? 15.224 10.026 -15.653 1.00 54.78 393 ALA A CA 1
ATOM 3077 C C . ALA A 1 393 ? 14.565 10.142 -17.037 1.00 54.78 393 ALA A C 1
ATOM 3079 O O . ALA A 1 393 ? 15.159 10.713 -17.938 1.00 54.78 393 ALA A O 1
ATOM 3080 N N . SER A 1 394 ? 13.357 9.578 -17.174 1.00 42.94 394 SER A N 1
ATOM 3081 C CA . SER A 1 394 ? 12.396 9.615 -18.308 1.00 42.94 394 SER A CA 1
ATOM 3082 C C . SER A 1 394 ? 12.345 10.867 -19.227 1.00 42.94 394 SER A C 1
ATOM 3084 O O . SER A 1 394 ? 11.669 10.799 -20.249 1.00 42.94 394 SER A O 1
ATOM 3086 N N . ASP A 1 395 ? 13.059 11.958 -18.935 1.00 48.38 395 ASP A N 1
ATOM 3087 C CA . ASP A 1 395 ? 13.104 13.207 -19.706 1.00 48.38 395 ASP A CA 1
ATOM 3088 C C . ASP A 1 395 ? 14.526 13.594 -20.177 1.00 48.38 395 ASP A C 1
ATOM 3090 O O . ASP A 1 395 ? 14.752 14.699 -20.677 1.00 48.38 395 ASP A O 1
ATOM 3094 N N . HIS A 1 396 ? 15.523 12.720 -20.015 1.00 47.06 396 HIS A N 1
ATOM 3095 C CA . HIS A 1 396 ? 16.884 12.935 -20.513 1.00 47.06 396 HIS A CA 1
ATOM 3096 C C . HIS A 1 396 ? 17.140 12.145 -21.803 1.00 47.06 396 HIS A C 1
ATOM 3098 O O . HIS A 1 396 ? 18.040 11.315 -21.863 1.00 47.06 396 HIS A O 1
ATOM 3104 N N . GLU A 1 397 ? 16.385 12.444 -22.868 1.00 43.53 397 GLU A N 1
ATOM 3105 C CA . GLU A 1 397 ? 16.689 11.922 -24.216 1.00 43.53 397 GLU A CA 1
ATOM 3106 C C . GLU A 1 397 ? 18.051 12.418 -24.760 1.00 43.53 397 GLU A C 1
ATOM 3108 O O . GLU A 1 397 ? 18.607 11.789 -25.655 1.00 43.53 397 GLU A O 1
ATOM 3113 N N . ASP A 1 398 ? 18.630 13.482 -24.183 1.00 46.25 398 ASP A N 1
ATOM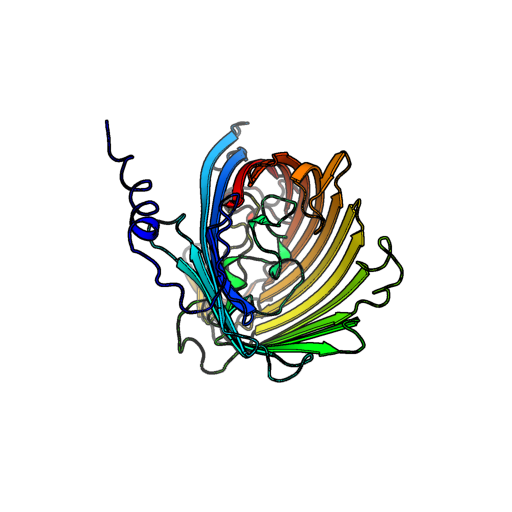 3114 C CA . ASP A 1 398 ? 19.884 14.111 -24.643 1.00 46.25 398 ASP A CA 1
ATOM 3115 C C . ASP A 1 398 ? 21.001 14.168 -23.573 1.00 46.25 398 ASP A C 1
ATOM 3117 O O . ASP A 1 398 ? 22.000 14.874 -23.742 1.00 46.25 398 ASP A O 1
ATOM 3121 N N . GLY A 1 399 ? 20.845 13.470 -22.442 1.00 47.31 399 GLY A N 1
ATOM 3122 C CA . GLY A 1 399 ? 21.852 13.464 -21.376 1.00 47.31 399 GLY A CA 1
ATOM 3123 C C . GLY A 1 399 ? 23.073 12.625 -21.754 1.00 47.31 399 GLY A C 1
ATOM 3124 O O . GLY A 1 399 ? 22.933 11.443 -22.057 1.00 47.31 399 GLY A O 1
ATOM 3125 N N . ASP A 1 400 ? 24.270 13.217 -21.713 1.00 51.59 400 ASP A N 1
ATOM 3126 C CA . ASP A 1 400 ? 25.527 12.475 -21.841 1.00 51.59 400 ASP A CA 1
ATOM 3127 C C . ASP A 1 400 ? 25.545 11.341 -20.787 1.00 51.59 400 ASP A C 1
ATOM 3129 O O . ASP A 1 400 ? 25.384 11.621 -19.596 1.00 51.59 400 ASP A O 1
ATOM 3133 N N . PRO A 1 401 ? 25.695 10.058 -21.160 1.00 54.44 401 PRO A N 1
ATOM 3134 C CA . PRO A 1 401 ? 25.804 8.971 -20.185 1.00 54.44 401 PRO A CA 1
ATOM 3135 C C . PRO A 1 401 ? 26.974 9.161 -19.199 1.00 54.44 401 PRO A C 1
ATOM 3137 O O . PRO A 1 401 ? 26.967 8.541 -18.134 1.00 54.44 401 PRO A O 1
ATOM 3140 N N . ASP A 1 402 ? 27.933 10.044 -19.508 1.00 56.06 402 ASP A N 1
ATOM 3141 C CA . ASP A 1 402 ? 29.045 10.420 -18.631 1.00 56.06 402 ASP A CA 1
ATOM 3142 C C . ASP A 1 402 ? 28.708 11.544 -17.619 1.00 56.06 402 ASP A C 1
ATOM 3144 O O . ASP A 1 402 ? 29.543 11.874 -16.771 1.00 56.06 402 ASP A O 1
ATOM 3148 N N . ASP A 1 403 ? 27.499 12.127 -17.633 1.00 56.47 403 ASP A N 1
ATOM 3149 C CA . ASP A 1 403 ? 27.160 13.348 -16.868 1.00 56.47 403 ASP A CA 1
ATOM 3150 C C . ASP A 1 403 ? 26.967 13.141 -15.339 1.00 56.47 403 ASP A C 1
ATOM 3152 O O . ASP A 1 403 ? 26.604 14.070 -14.599 1.00 56.47 403 ASP A O 1
ATOM 3156 N N . GLY A 1 404 ? 27.297 11.939 -14.854 1.00 55.59 404 GLY A N 1
ATOM 3157 C CA . GLY A 1 404 ? 27.416 11.568 -13.445 1.00 55.59 404 GLY A CA 1
ATOM 3158 C C . GLY A 1 404 ? 26.087 11.365 -12.712 1.00 55.59 404 GLY A C 1
ATOM 3159 O O . GLY A 1 404 ? 25.025 11.826 -13.124 1.00 55.59 404 GLY A O 1
ATOM 3160 N N . GLU A 1 405 ? 26.142 10.667 -11.576 1.00 63.19 405 GLU A N 1
ATOM 3161 C CA . GLU A 1 405 ? 24.984 10.467 -10.699 1.00 63.19 405 GLU A CA 1
ATOM 3162 C C . GLU A 1 405 ? 24.482 11.824 -10.176 1.00 63.19 405 GLU A C 1
ATOM 3164 O O . GLU A 1 405 ? 25.161 12.494 -9.389 1.00 63.19 405 GLU A O 1
ATOM 3169 N N . ARG A 1 406 ? 23.282 12.241 -10.592 1.00 71.62 406 ARG A N 1
ATOM 3170 C CA . ARG A 1 406 ? 22.661 13.492 -10.139 1.00 71.62 406 ARG A CA 1
ATOM 3171 C C . ARG A 1 406 ? 21.526 13.221 -9.166 1.00 71.62 406 ARG A C 1
ATOM 3173 O O . ARG A 1 406 ? 20.761 12.270 -9.319 1.00 71.62 406 ARG A O 1
ATOM 3180 N N . TRP A 1 407 ? 21.435 14.087 -8.161 1.00 84.81 407 TRP A N 1
ATOM 3181 C CA . TRP A 1 407 ? 20.296 14.116 -7.259 1.00 84.81 407 TRP A CA 1
ATOM 3182 C C . TRP A 1 407 ? 19.179 14.965 -7.865 1.00 84.81 407 TRP A C 1
ATOM 3184 O O . TRP A 1 407 ? 19.406 16.115 -8.240 1.00 84.81 407 TRP A O 1
ATOM 3194 N N . VAL A 1 408 ? 17.974 14.409 -7.926 1.00 85.69 408 VAL A N 1
ATOM 3195 C CA . VAL A 1 408 ? 16.745 15.115 -8.300 1.00 85.69 408 VAL A CA 1
ATOM 3196 C C . VAL A 1 408 ? 15.963 15.412 -7.028 1.00 85.69 408 VAL A C 1
ATOM 3198 O O . VAL A 1 408 ? 15.826 14.553 -6.159 1.00 85.69 408 VAL A O 1
ATOM 3201 N N . HIS A 1 409 ? 15.481 16.644 -6.887 1.00 89.81 409 HIS A N 1
ATOM 3202 C CA . HIS A 1 409 ? 14.926 17.152 -5.636 1.00 89.81 409 HIS A CA 1
ATOM 3203 C C . HIS A 1 409 ? 13.472 17.562 -5.803 1.00 89.81 409 HIS A C 1
ATOM 3205 O O . HIS A 1 409 ? 13.150 18.340 -6.689 1.00 89.81 409 HIS A O 1
ATOM 3211 N N . HIS A 1 410 ? 12.603 17.066 -4.935 1.00 91.44 410 HIS A N 1
ATOM 3212 C CA . HIS A 1 410 ? 11.172 17.319 -4.989 1.00 91.44 410 HIS A CA 1
ATOM 3213 C C . HIS A 1 410 ? 10.707 17.868 -3.642 1.00 91.44 410 HIS A C 1
ATOM 3215 O O . HIS A 1 410 ? 11.191 17.451 -2.585 1.00 91.44 410 HIS A O 1
ATOM 3221 N N . VAL A 1 411 ? 9.758 18.797 -3.682 1.00 94.81 411 VAL A N 1
ATOM 3222 C CA . VAL A 1 411 ? 9.076 19.330 -2.502 1.00 94.81 411 VAL A CA 1
ATOM 3223 C C . VAL A 1 411 ? 7.586 19.078 -2.654 1.00 94.81 411 VAL A C 1
ATOM 3225 O O . VAL A 1 411 ? 7.009 19.365 -3.698 1.00 94.81 411 VAL A O 1
ATOM 3228 N N . PHE A 1 412 ? 6.969 18.583 -1.589 1.00 95.44 412 PHE A N 1
ATOM 3229 C CA . PHE A 1 412 ? 5.553 18.253 -1.537 1.00 95.44 412 PHE A CA 1
ATOM 3230 C C . PHE A 1 412 ? 4.886 18.996 -0.392 1.00 95.44 412 PHE A C 1
ATOM 3232 O O . PHE A 1 412 ? 5.464 19.134 0.688 1.00 95.44 412 PHE A O 1
ATOM 3239 N N . ALA A 1 413 ? 3.644 19.407 -0.602 1.00 97.44 413 ALA A N 1
ATOM 3240 C CA . ALA A 1 413 ? 2.721 19.781 0.452 1.00 97.44 413 ALA A CA 1
ATOM 3241 C C . ALA A 1 413 ? 1.369 19.112 0.193 1.00 97.44 413 ALA A C 1
ATOM 3243 O O . ALA A 1 413 ? 0.908 19.070 -0.940 1.00 97.44 413 ALA A O 1
ATOM 3244 N N . ARG A 1 414 ? 0.727 18.598 1.239 1.00 97.44 414 ARG A N 1
ATOM 3245 C CA . ARG A 1 414 ? -0.566 17.915 1.144 1.00 97.44 414 ARG A CA 1
ATOM 3246 C C . ARG A 1 414 ? -1.513 18.427 2.208 1.00 97.44 414 ARG A C 1
ATOM 3248 O O . ARG A 1 414 ? -1.141 18.517 3.380 1.00 97.44 414 ARG A O 1
ATOM 3255 N N . ALA A 1 415 ? -2.746 18.697 1.801 1.00 97.62 415 ALA A N 1
ATOM 3256 C CA . ALA A 1 415 ? -3.874 18.834 2.706 1.00 97.62 415 ALA A CA 1
ATOM 3257 C C . ALA A 1 415 ? -4.755 17.589 2.594 1.00 97.62 415 ALA A C 1
ATOM 3259 O O . ALA A 1 415 ? -5.160 17.194 1.502 1.00 97.62 415 ALA A O 1
ATOM 3260 N N . GLN A 1 416 ? -5.028 16.971 3.734 1.00 96.75 416 GLN A N 1
ATOM 3261 C CA . GLN A 1 416 ? -5.831 15.767 3.868 1.00 96.75 416 GLN A CA 1
ATOM 3262 C C . GLN A 1 416 ? -7.021 16.060 4.771 1.00 96.75 416 GLN A C 1
ATOM 3264 O O . GLN A 1 416 ? -6.846 16.580 5.870 1.00 96.75 416 GLN A O 1
ATOM 3269 N N . PHE A 1 417 ? -8.211 15.676 4.331 1.00 94.81 417 PHE A N 1
ATOM 3270 C CA . PHE A 1 417 ? -9.439 15.742 5.113 1.00 94.81 417 PHE A CA 1
ATOM 3271 C C . PHE A 1 417 ? -10.019 14.340 5.253 1.00 94.81 417 PHE A C 1
ATOM 3273 O O . PHE A 1 417 ? -10.142 13.641 4.251 1.00 94.81 417 PHE A O 1
ATOM 3280 N N . VAL A 1 418 ? -10.380 13.933 6.466 1.00 89.19 418 VAL A N 1
ATOM 3281 C CA . VAL A 1 418 ? -11.007 12.640 6.774 1.00 89.19 418 VAL A CA 1
ATOM 3282 C C . VAL A 1 418 ? -12.341 12.896 7.474 1.00 89.19 418 VAL A C 1
ATOM 3284 O O . VAL A 1 418 ? -12.387 13.631 8.463 1.00 89.19 418 VAL A O 1
ATOM 3287 N N . TYR A 1 419 ? -13.405 12.302 6.936 1.00 79.62 419 TYR A N 1
ATOM 3288 C CA . TYR A 1 419 ? -14.813 12.541 7.255 1.00 79.62 419 TYR A CA 1
ATOM 3289 C C . TYR A 1 419 ? -15.645 11.270 7.330 1.00 79.62 419 TYR A C 1
ATOM 3291 O O . TYR A 1 419 ? -15.206 10.195 6.859 1.00 79.62 419 TYR A O 1
#

pLDDT: mean 81.8, std 18.54, range [27.2, 98.75]

Nearest PDB structures (foldseek):
  3wi5-assembly1_A  TM=7.102E-01  e=1.068E-09  Neisseria meningitidis
  3kvn-assembly2_A  TM=3.827E-01  e=3.586E-06  Pseudomonas aeruginosa
  6z9n-assembly1_A  TM=2.892E-01  e=3.056E-02  Pseudomonas aeruginosa PAO1
  6z8r-assembly1_A  TM=2.725E-01  e=1.113E-01  Pseudomonas aeruginosa PAO1
  6z99-assembly1_A  TM=2.464E-01  e=7.361E-02  Pseudomonas aeruginosa PAO1